Protein AF-A0A6P0X779-F1 (afdb_monomer_lite)

Secondary structure (DSSP, 8-state):
---------------------PPPGGG-----S--------PPPGGGHHHHHHTSSS----SEEEE-TTS-EEEE-SS----TT-EEE-S-EE-SS-EEEESS-EEES-GGGEEBGGGTB---EEEE---SS--S-EEEEEETTSTTHHHHHT-BPTTEEEEEE-TTSBHHHHHHHHHHHHHHTT--EEEEEEE--EETTEEEEBTEEEETTTGGGGHHHHHHHTTTEEEEEEEEEESTTTT-HHHHHHHHHHHHHHH-SEEEE-SS-BB-GGGT-BS---EESS---PPPSB-HHHHHH---BSB-EEE---------GGG-TT----HHHHHHHHHHTSEETTEE--SSEEEEE-TTTT-SSEEEE-SS-PEEE-S-EEEE-S-TTTEEEE-TTTS-SEEE-SS-EEEES-EEE----SSS-SSEEE--SSEEEEES--B-S-SSS-SEEE--TT-EEEEE-----

Structure (mmCIF, N/CA/C/O backbone):
data_AF-A0A6P0X779-F1
#
_entry.id   AF-A0A6P0X779-F1
#
loop_
_atom_site.group_PDB
_atom_site.id
_atom_site.type_symbol
_atom_site.label_atom_id
_atom_site.label_alt_id
_atom_site.label_comp_id
_atom_site.label_asym_id
_atom_site.label_entity_id
_atom_site.label_seq_id
_atom_site.pdbx_PDB_ins_code
_atom_site.Cartn_x
_atom_site.Cartn_y
_atom_site.Cartn_z
_atom_site.occupancy
_atom_site.B_iso_or_equiv
_atom_site.auth_seq_id
_atom_site.auth_comp_id
_atom_site.auth_asym_id
_atom_site.auth_atom_id
_atom_site.pdbx_PDB_model_num
ATOM 1 N N . HIS A 1 1 ? -24.942 68.931 23.438 1.00 27.41 1 HIS A N 1
ATOM 2 C CA . HIS A 1 1 ? -26.201 69.384 22.804 1.00 27.41 1 HIS A CA 1
ATOM 3 C C . HIS A 1 1 ? -26.193 68.955 21.336 1.00 27.41 1 HIS A C 1
ATOM 5 O O . HIS A 1 1 ? -25.110 68.947 20.767 1.00 27.41 1 HIS A O 1
ATOM 11 N N . PRO A 1 2 ? -27.322 68.466 20.791 1.00 44.41 2 PRO A N 1
ATOM 12 C CA . PRO A 1 2 ? -27.354 67.365 19.818 1.00 44.41 2 PRO A CA 1
ATOM 13 C C . PRO A 1 2 ? -27.285 67.818 18.350 1.00 44.41 2 PRO A C 1
ATOM 15 O O . PRO A 1 2 ? -27.516 68.990 18.059 1.00 44.41 2 PRO A O 1
ATOM 18 N N . PRO A 1 3 ? -27.045 66.866 17.434 1.00 34.19 3 PRO A N 1
ATOM 19 C CA . PRO A 1 3 ? -27.768 66.823 16.155 1.00 34.19 3 PRO A CA 1
ATOM 20 C C . PRO A 1 3 ? -28.255 65.382 15.829 1.00 34.19 3 PRO A C 1
ATOM 22 O O . PRO A 1 3 ? -27.551 64.410 16.069 1.00 34.19 3 PRO A O 1
ATOM 25 N N . THR A 1 4 ? -29.562 65.182 15.615 1.00 29.61 4 THR A N 1
ATOM 26 C CA . THR A 1 4 ? -30.281 64.971 14.327 1.00 29.61 4 THR A CA 1
ATOM 27 C C . THR A 1 4 ? -30.225 63.561 13.711 1.00 29.61 4 THR A C 1
ATOM 29 O O . THR A 1 4 ? -29.170 63.005 13.444 1.00 29.61 4 THR A O 1
ATOM 32 N N . SER A 1 5 ? -31.438 63.054 13.458 1.00 31.03 5 SER A N 1
ATOM 33 C CA . SER A 1 5 ? -31.875 61.857 12.718 1.00 31.03 5 SER A CA 1
ATOM 34 C C . SER A 1 5 ? -31.399 61.794 11.256 1.00 31.03 5 SER A C 1
ATOM 36 O O . SER A 1 5 ? -31.250 62.855 10.655 1.00 31.03 5 SER A O 1
ATOM 38 N N . LEU A 1 6 ? -31.267 60.578 10.684 1.00 26.56 6 LEU A N 1
ATOM 39 C CA . LEU A 1 6 ? -31.896 60.148 9.410 1.00 26.56 6 LEU A CA 1
ATOM 40 C C . LEU A 1 6 ? -31.633 58.647 9.079 1.00 26.56 6 LEU A C 1
ATOM 42 O O . LEU A 1 6 ? -30.492 58.225 8.960 1.00 26.56 6 LEU A O 1
ATOM 46 N N . LEU A 1 7 ? -32.734 57.885 8.967 1.00 25.48 7 LEU A N 1
ATOM 47 C CA . LEU A 1 7 ? -33.102 56.739 8.092 1.00 25.48 7 LEU A CA 1
ATOM 48 C C . LEU A 1 7 ? -32.061 55.731 7.501 1.00 25.48 7 LEU A C 1
ATOM 50 O O . LEU A 1 7 ? -31.027 56.096 6.963 1.00 25.48 7 LEU A O 1
ATOM 54 N N . GLN A 1 8 ? -32.463 54.443 7.532 1.00 27.34 8 GLN A N 1
ATOM 55 C CA . GLN A 1 8 ? -31.806 53.187 7.079 1.00 27.34 8 GLN A CA 1
ATOM 56 C C . GLN A 1 8 ? -31.495 53.089 5.557 1.00 27.34 8 GLN A C 1
ATOM 58 O O . GLN A 1 8 ? -32.058 53.849 4.770 1.00 27.34 8 GLN A O 1
ATOM 63 N N . PRO A 1 9 ? -30.701 52.079 5.118 1.00 23.53 9 PRO A N 1
ATOM 64 C CA . PRO A 1 9 ? -31.304 50.797 4.712 1.00 23.53 9 PRO A CA 1
ATOM 65 C C . PRO A 1 9 ? -30.615 49.550 5.305 1.00 23.53 9 PRO A C 1
ATOM 67 O O . PRO A 1 9 ? -29.431 49.545 5.625 1.00 23.53 9 PRO A O 1
ATOM 70 N N . ARG A 1 10 ? -31.405 48.480 5.451 1.00 29.53 10 ARG A N 1
ATOM 71 C CA . ARG A 1 10 ? -30.989 47.137 5.877 1.00 29.53 10 ARG A CA 1
ATOM 72 C C . ARG A 1 10 ? -29.931 46.561 4.928 1.00 29.53 10 ARG A C 1
ATOM 74 O O . ARG A 1 10 ? -30.195 46.444 3.736 1.00 29.53 10 ARG A O 1
ATOM 81 N N . THR A 1 11 ? -28.815 46.095 5.477 1.00 27.27 11 THR A N 1
ATOM 82 C CA . THR A 1 11 ? -27.976 45.065 4.857 1.00 27.27 11 THR A CA 1
ATOM 83 C C . THR A 1 11 ? -28.091 43.798 5.690 1.00 27.27 11 THR A C 1
ATOM 85 O O . THR A 1 11 ? -27.871 43.813 6.901 1.00 27.27 11 THR A O 1
ATOM 88 N N . SER A 1 12 ? -28.508 42.727 5.030 1.00 26.92 12 SER A N 1
ATOM 89 C CA . SER A 1 12 ? -28.583 41.363 5.536 1.00 26.92 12 SER A CA 1
ATOM 90 C C . SER A 1 12 ? -27.255 40.944 6.179 1.00 26.92 12 SER A C 1
ATOM 92 O O . SER A 1 12 ? -26.217 41.146 5.548 1.00 26.92 12 SER A O 1
ATOM 94 N N . PRO A 1 13 ? -27.237 40.330 7.373 1.00 26.42 13 PRO A N 1
ATOM 95 C CA . PRO A 1 13 ? -26.098 39.513 7.742 1.00 26.42 13 PRO A CA 1
ATOM 96 C C . PRO A 1 13 ? -26.144 38.246 6.878 1.00 26.42 13 PRO A C 1
ATOM 98 O O . PRO A 1 13 ? -27.086 37.459 6.936 1.00 26.42 13 PRO A O 1
ATOM 101 N N . THR A 1 14 ? -25.137 38.115 6.021 1.00 26.56 14 THR A N 1
ATOM 102 C CA . THR A 1 14 ? -24.627 36.852 5.476 1.00 26.56 14 THR A CA 1
ATOM 103 C C . THR A 1 14 ? -24.706 35.738 6.526 1.00 26.56 14 THR A C 1
ATOM 105 O O . THR A 1 14 ? -24.266 35.977 7.655 1.00 26.56 14 THR A O 1
ATOM 108 N N . PRO A 1 15 ? -25.230 34.541 6.199 1.00 24.67 15 PRO A N 1
ATOM 109 C CA . PRO A 1 15 ? -25.145 33.414 7.110 1.00 24.67 15 PRO A CA 1
ATOM 110 C C . PRO A 1 15 ? -23.669 33.055 7.272 1.00 24.67 15 PRO A C 1
ATOM 112 O O . PRO A 1 15 ? -22.955 32.795 6.304 1.00 24.67 15 PRO A O 1
ATOM 115 N N . SER A 1 16 ? -23.213 33.140 8.515 1.00 23.52 16 SER A N 1
ATOM 116 C CA . SER A 1 16 ? -21.928 32.635 8.962 1.00 23.52 16 SER A CA 1
ATOM 117 C C . SER A 1 16 ? -21.809 31.162 8.591 1.00 23.52 16 SER A C 1
ATOM 119 O O . SER A 1 16 ? -22.706 30.380 8.904 1.00 23.52 16 SER A O 1
ATOM 121 N N . LEU A 1 17 ? -20.688 30.819 7.960 1.00 24.28 17 LEU A N 1
ATOM 122 C CA . LEU A 1 17 ? -20.156 29.466 7.857 1.00 24.28 17 LEU A CA 1
ATOM 123 C C . LEU A 1 17 ? -20.258 28.794 9.232 1.00 24.28 17 LEU A C 1
ATOM 125 O O . LEU A 1 17 ? -19.565 29.184 10.171 1.00 24.28 17 LEU A O 1
ATOM 129 N N . LEU A 1 18 ? -21.181 27.844 9.358 1.00 22.05 18 LEU A N 1
ATOM 130 C CA . LEU A 1 18 ? -21.173 26.892 10.456 1.00 22.05 18 LEU A CA 1
ATOM 131 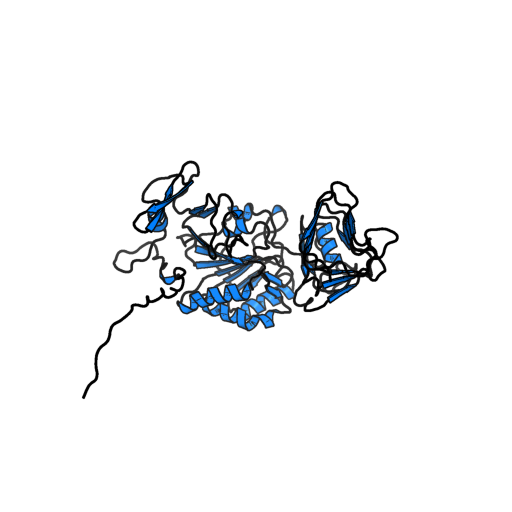C C . LEU A 1 18 ? -20.078 25.869 10.133 1.00 22.05 18 LEU A C 1
ATOM 133 O O . LEU A 1 18 ? -20.059 25.378 9.003 1.00 22.05 18 LEU A O 1
ATOM 137 N N . PRO A 1 19 ? -19.165 25.559 11.064 1.00 23.19 19 PRO A N 1
ATOM 138 C CA . PRO A 1 19 ? -18.291 24.414 10.894 1.00 23.19 19 PRO A CA 1
ATOM 139 C C . PRO A 1 19 ? -19.158 23.151 10.867 1.00 23.19 19 PRO A C 1
ATOM 141 O O . PRO A 1 19 ? -20.033 22.958 11.714 1.00 23.19 19 PRO A O 1
ATOM 144 N N . SER A 1 20 ? -18.930 22.330 9.850 1.00 26.00 20 SER A N 1
ATOM 145 C CA . SER A 1 20 ? -19.348 20.938 9.781 1.00 26.00 20 SER A CA 1
ATOM 146 C C . SER A 1 20 ? -18.843 20.217 11.029 1.00 26.00 20 SER A C 1
ATOM 148 O O . SER A 1 20 ? -17.639 20.100 11.242 1.00 26.00 20 SER A O 1
ATOM 150 N N . PHE A 1 21 ? -19.770 19.784 11.879 1.00 24.83 21 PHE A N 1
ATOM 151 C CA . PHE A 1 21 ? -19.482 18.843 12.951 1.00 24.83 21 PHE A CA 1
ATOM 152 C C . PHE A 1 21 ? -19.505 17.435 12.347 1.00 24.83 21 PHE A C 1
ATOM 154 O O . PHE A 1 21 ? -20.583 17.005 11.928 1.00 24.83 21 PHE A O 1
ATOM 161 N N . PRO A 1 22 ? -18.392 16.687 12.310 1.00 35.94 22 PRO A N 1
ATOM 162 C CA . PRO A 1 22 ? -18.508 15.245 12.411 1.00 35.94 22 PRO A CA 1
ATOM 163 C C . PRO A 1 22 ? -19.008 14.948 13.831 1.00 35.94 22 PRO A C 1
ATOM 165 O O . PRO A 1 22 ? -18.574 15.587 14.793 1.00 35.94 22 PRO A O 1
ATOM 168 N N . LEU A 1 23 ? -19.979 14.044 13.960 1.00 29.58 23 LEU A N 1
ATOM 169 C CA . LEU A 1 23 ? -20.425 13.528 15.254 1.00 29.58 23 LEU A CA 1
ATOM 170 C C . LEU A 1 23 ? -19.192 13.162 16.090 1.00 29.58 23 LEU A C 1
ATOM 172 O O . LEU A 1 23 ? -18.362 12.355 15.675 1.00 29.58 23 LEU A O 1
ATOM 176 N N . SER A 1 24 ? -19.048 13.821 17.234 1.00 31.27 24 SER A N 1
ATOM 177 C CA . SER A 1 24 ? -17.983 13.554 18.190 1.00 31.27 24 SER A CA 1
ATOM 178 C C . SER A 1 24 ? -18.211 12.163 18.779 1.00 31.27 24 SER A C 1
ATOM 180 O O . SER A 1 24 ? -19.328 11.874 19.208 1.00 31.27 24 SER A O 1
ATOM 182 N N . LEU A 1 25 ? -17.182 11.308 18.842 1.00 33.31 25 LEU A N 1
ATOM 183 C CA . LEU A 1 25 ? -17.268 9.990 19.495 1.00 33.31 25 LEU A CA 1
ATOM 184 C C . LEU A 1 25 ? -17.793 10.074 20.944 1.00 33.31 25 LEU A C 1
ATOM 186 O O . LEU A 1 25 ? -18.337 9.099 21.451 1.00 33.31 25 LEU A O 1
ATOM 190 N N . SER A 1 26 ? -17.712 11.242 21.591 1.00 34.81 26 SER A N 1
ATOM 191 C CA . SER A 1 26 ? -18.334 11.511 22.895 1.00 34.81 26 SER A CA 1
ATOM 192 C C . SER A 1 26 ? -19.865 11.365 22.939 1.00 34.81 26 SER A C 1
ATOM 194 O O . SER A 1 26 ? -20.420 11.245 24.027 1.00 34.81 26 SER A O 1
ATOM 196 N N . ASP A 1 27 ? -20.561 11.398 21.798 1.00 33.22 27 ASP A N 1
ATOM 197 C CA . ASP A 1 27 ? -22.013 11.150 21.729 1.00 33.22 27 ASP A CA 1
ATOM 198 C C . ASP A 1 27 ? -22.350 9.645 21.666 1.00 33.22 27 ASP A C 1
ATOM 200 O O . ASP A 1 27 ? -23.523 9.261 21.649 1.00 33.22 27 ASP A O 1
ATOM 204 N N . LEU A 1 28 ? -21.320 8.793 21.648 1.00 34.53 28 LEU A N 1
ATOM 205 C CA . LEU A 1 28 ? -21.394 7.361 21.384 1.00 34.53 28 LEU A CA 1
ATOM 206 C C . LEU A 1 28 ? -20.845 6.520 22.550 1.00 34.53 28 LEU A C 1
ATOM 208 O O . LEU A 1 28 ? -20.286 5.444 22.356 1.00 34.53 28 LEU A O 1
ATOM 212 N N . ASP A 1 29 ? -21.019 7.021 23.774 1.00 29.84 29 ASP A N 1
ATOM 213 C CA . ASP A 1 29 ? -20.683 6.308 25.007 1.00 29.84 29 ASP A CA 1
ATOM 214 C C . ASP A 1 29 ? -21.644 5.109 25.164 1.00 29.84 29 ASP A C 1
ATOM 216 O O . ASP A 1 29 ? -22.772 5.222 25.662 1.00 29.84 29 ASP A O 1
ATOM 220 N N . ALA A 1 30 ? -21.234 3.956 24.632 1.00 35.28 30 ALA A N 1
ATOM 221 C CA . ALA A 1 30 ? -21.972 2.707 24.714 1.00 35.28 30 ALA A CA 1
ATOM 222 C C . ALA A 1 30 ? -21.975 2.228 26.172 1.00 35.28 30 ALA A C 1
ATOM 224 O O . ALA A 1 30 ? -20.996 1.687 26.683 1.00 35.28 30 ALA A O 1
ATOM 225 N N . ALA A 1 31 ? -23.096 2.428 26.866 1.00 27.31 31 ALA A N 1
ATOM 226 C CA . ALA A 1 31 ? -23.285 1.854 28.190 1.00 27.31 31 ALA A CA 1
ATOM 227 C C . ALA A 1 31 ? -23.231 0.312 28.101 1.00 27.31 31 ALA A C 1
ATOM 229 O O . ALA A 1 31 ? -23.946 -0.263 27.272 1.00 27.31 31 ALA A O 1
ATOM 230 N N . PRO A 1 32 ? -22.455 -0.379 28.959 1.00 28.03 32 PRO A N 1
ATOM 231 C CA . PRO A 1 32 ? -22.430 -1.835 28.975 1.00 28.03 32 PRO A CA 1
ATOM 232 C C . PRO A 1 32 ? -23.816 -2.391 29.319 1.00 28.03 32 PRO A C 1
ATOM 234 O O . PRO A 1 32 ? -24.560 -1.829 30.133 1.00 28.03 32 PRO A O 1
ATOM 237 N N . ALA A 1 33 ? -24.166 -3.517 28.699 1.00 34.53 33 ALA A N 1
ATOM 238 C CA . ALA A 1 33 ? -25.433 -4.196 28.914 1.00 34.53 33 ALA A CA 1
ATOM 239 C C . ALA A 1 33 ? -25.523 -4.744 30.351 1.00 34.53 33 ALA A C 1
ATOM 241 O O . ALA A 1 33 ? -25.084 -5.849 30.655 1.00 34.53 33 ALA A O 1
ATOM 242 N N . GLY A 1 34 ? -26.127 -3.967 31.254 1.00 30.55 34 GLY A N 1
ATOM 243 C CA . GLY A 1 34 ? -26.652 -4.477 32.521 1.00 30.55 34 GLY A CA 1
ATOM 244 C C . GLY A 1 34 ? -26.423 -3.580 33.735 1.00 30.55 34 GLY A C 1
ATOM 245 O O . GLY A 1 34 ? -25.322 -3.491 34.265 1.00 30.55 34 GLY A O 1
ATOM 246 N N . GLY A 1 35 ? -27.508 -3.010 34.268 1.00 26.94 35 GLY A N 1
ATOM 247 C CA . GLY A 1 35 ? -27.514 -2.420 35.608 1.00 26.94 35 GLY A CA 1
ATOM 248 C C . GLY A 1 35 ? -28.594 -1.363 35.815 1.00 26.94 35 GLY A C 1
ATOM 249 O O . GLY A 1 35 ? -28.467 -0.225 35.383 1.00 26.94 35 GLY A O 1
ATOM 250 N N . ASN A 1 36 ? -29.663 -1.726 36.519 1.00 37.97 36 ASN A N 1
ATOM 251 C CA . ASN A 1 36 ? -30.786 -0.844 36.836 1.00 37.97 36 ASN A CA 1
ATOM 252 C C . ASN A 1 36 ? -30.365 0.328 37.755 1.00 37.97 36 ASN A C 1
ATOM 254 O O . ASN A 1 36 ? -30.249 0.112 38.960 1.00 37.97 36 ASN A O 1
ATOM 258 N N . ASN A 1 37 ? -30.187 1.548 37.226 1.00 30.23 37 ASN A N 1
ATOM 259 C CA . ASN A 1 37 ? -30.732 2.821 37.753 1.00 30.23 37 ASN A CA 1
ATOM 260 C C . ASN A 1 37 ? -30.072 4.065 37.118 1.00 30.23 37 ASN A C 1
ATOM 262 O O . ASN A 1 37 ? -28.890 4.300 37.314 1.00 30.23 37 ASN A O 1
ATOM 266 N N . HIS A 1 38 ? -30.916 4.900 36.499 1.00 34.75 38 HIS A N 1
ATOM 267 C CA . HIS A 1 38 ? -30.847 6.364 36.326 1.00 34.75 38 HIS A CA 1
ATOM 268 C C . HIS A 1 38 ? -29.544 7.066 35.847 1.00 34.75 38 HIS A C 1
ATOM 270 O O . HIS A 1 38 ? -28.571 7.162 36.585 1.00 34.75 38 HIS A O 1
ATOM 276 N N . THR A 1 39 ? -29.685 7.758 34.693 1.00 31.25 39 THR A N 1
ATOM 277 C CA . THR A 1 39 ? -28.881 8.871 34.099 1.00 31.25 39 THR A CA 1
ATOM 278 C C . THR A 1 39 ? -27.449 8.506 33.678 1.00 31.25 39 THR A C 1
ATOM 280 O O . THR A 1 39 ? -26.628 8.247 34.540 1.00 31.25 39 THR A O 1
ATOM 283 N N . VAL A 1 40 ? -27.086 8.422 32.388 1.00 30.97 40 VAL A N 1
ATOM 284 C CA . VAL A 1 40 ? -27.111 9.429 31.296 1.00 30.97 40 VAL A CA 1
ATOM 285 C C . VAL A 1 40 ? -27.558 8.777 29.967 1.00 30.97 40 VAL A C 1
ATOM 287 O O . VAL A 1 40 ? -27.301 7.604 29.734 1.00 30.97 40 VAL A O 1
ATOM 290 N N . THR A 1 41 ? -28.280 9.515 29.120 1.00 32.97 41 THR A N 1
ATOM 291 C CA . THR A 1 41 ? -28.843 9.061 27.832 1.00 32.97 41 THR A CA 1
ATOM 292 C C . THR A 1 41 ? -27.798 9.073 26.708 1.00 32.97 41 THR A C 1
ATOM 294 O O . THR A 1 41 ? -27.630 10.107 26.066 1.00 32.97 41 THR A O 1
ATOM 297 N N . GLY A 1 42 ? -27.131 7.939 26.480 1.00 32.34 42 GLY A N 1
ATOM 298 C CA . GLY A 1 42 ? -26.426 7.601 25.234 1.00 32.34 42 GLY A CA 1
ATOM 299 C C . GLY A 1 42 ? -27.252 6.612 24.396 1.00 32.34 42 GLY A C 1
ATOM 300 O O . GLY A 1 42 ? -28.074 5.880 24.952 1.00 32.34 42 GLY A O 1
ATOM 301 N N . ILE A 1 43 ? -27.089 6.628 23.069 1.00 35.06 43 ILE A N 1
ATOM 302 C CA . ILE A 1 43 ? -27.755 5.698 22.135 1.00 35.06 43 ILE A CA 1
ATOM 303 C C . ILE A 1 43 ? -27.168 4.295 22.353 1.00 35.06 43 ILE A C 1
ATOM 305 O O . ILE A 1 43 ? -25.953 4.131 22.272 1.00 35.06 43 ILE A O 1
ATOM 309 N N . GLN A 1 44 ? -27.993 3.279 22.635 1.00 36.38 44 GLN A N 1
ATOM 310 C CA . GLN A 1 44 ? -27.502 1.899 22.743 1.00 36.38 44 GLN A CA 1
ATOM 311 C C . GLN A 1 44 ? -27.367 1.272 21.346 1.00 36.38 44 GLN A C 1
ATOM 313 O O . GLN A 1 44 ? -28.112 1.620 20.431 1.00 36.38 44 GLN A O 1
ATOM 318 N N . SER A 1 45 ? -26.455 0.312 21.163 1.00 35.62 45 SER A N 1
ATOM 319 C CA . SER A 1 45 ? -26.248 -0.383 19.875 1.00 35.62 45 SER A CA 1
ATOM 320 C C . SER A 1 45 ? -27.524 -1.051 19.337 1.00 35.62 45 SER A C 1
ATOM 322 O O . SER A 1 45 ? -27.762 -1.060 18.132 1.00 35.62 45 SER A O 1
ATOM 324 N N . VAL A 1 46 ? -28.397 -1.516 20.237 1.00 37.56 46 VAL A N 1
ATOM 325 C CA . VAL A 1 46 ? -29.724 -2.080 19.923 1.00 37.56 46 VAL A CA 1
ATOM 326 C C . VAL A 1 46 ? -30.754 -1.036 19.473 1.00 37.56 46 VAL A C 1
ATOM 328 O O . VAL A 1 46 ? -31.804 -1.388 18.936 1.00 37.56 46 VAL A O 1
ATOM 331 N N . ASP A 1 47 ? -30.487 0.252 19.691 1.00 36.94 47 ASP A N 1
ATOM 332 C CA . ASP A 1 47 ? -31.414 1.325 19.342 1.00 36.94 47 ASP A CA 1
ATOM 333 C C . ASP A 1 47 ? -31.227 1.810 17.896 1.00 36.94 47 ASP A C 1
ATOM 335 O O . ASP A 1 47 ? -32.171 2.328 17.298 1.00 36.94 47 ASP A O 1
ATOM 339 N N . ILE A 1 48 ? -30.045 1.620 17.303 1.00 42.88 48 ILE A N 1
ATOM 340 C CA . ILE A 1 48 ? -29.693 2.150 15.974 1.00 42.88 48 ILE A CA 1
ATOM 341 C C . ILE A 1 48 ? -30.569 1.555 14.857 1.00 42.88 48 ILE A C 1
ATOM 343 O O . ILE A 1 48 ? -31.149 2.334 14.093 1.00 42.88 48 ILE A O 1
ATOM 347 N N . PRO A 1 49 ? -30.805 0.229 14.792 1.00 38.16 49 PRO A N 1
ATOM 348 C CA . PRO A 1 49 ? -31.743 -0.337 13.822 1.00 38.16 49 PRO A CA 1
ATOM 349 C C . PRO A 1 49 ? -33.167 0.168 14.039 1.00 38.16 49 PRO A C 1
ATOM 351 O O . PRO A 1 49 ? -33.901 0.419 13.083 1.00 38.16 49 PRO A O 1
ATOM 354 N N . ARG A 1 50 ? -33.556 0.395 15.299 1.00 37.88 50 ARG A N 1
ATOM 355 C CA . ARG A 1 50 ? -34.883 0.896 15.672 1.00 37.88 50 ARG A CA 1
ATOM 356 C C . ARG A 1 50 ? -35.116 2.334 15.208 1.00 37.88 50 ARG A C 1
ATOM 358 O O . ARG A 1 50 ? -36.248 2.666 14.849 1.00 37.88 50 ARG A O 1
ATOM 365 N N . TYR A 1 51 ? -34.065 3.154 15.188 1.00 39.62 51 TYR A N 1
ATOM 366 C CA . TYR A 1 51 ? -34.087 4.523 14.667 1.00 39.62 51 TYR A CA 1
ATOM 367 C C . TYR A 1 51 ? -34.025 4.584 13.132 1.00 39.62 51 TYR A C 1
ATOM 369 O O . TYR A 1 51 ? -34.673 5.450 12.551 1.00 39.62 51 TYR A O 1
ATOM 377 N N . LEU A 1 52 ? -33.325 3.653 12.472 1.00 38.03 52 LEU A N 1
ATOM 378 C CA . LEU A 1 52 ? -33.197 3.624 11.004 1.00 38.03 52 LEU A CA 1
ATOM 379 C C . LEU A 1 52 ? -34.381 2.948 10.287 1.00 38.03 52 LEU A C 1
ATOM 381 O O . LEU A 1 52 ? -34.752 3.344 9.181 1.00 38.03 52 LEU A O 1
ATOM 385 N N . THR A 1 53 ? -34.998 1.935 10.900 1.00 37.56 53 THR A N 1
ATOM 386 C CA . THR A 1 53 ? -36.071 1.140 10.264 1.00 37.56 53 THR A CA 1
ATOM 387 C C . THR A 1 53 ? -37.474 1.517 10.730 1.00 37.56 53 THR A C 1
ATOM 389 O O . THR A 1 53 ? -38.458 1.132 10.102 1.00 37.56 53 THR A O 1
ATOM 392 N N . GLY A 1 54 ? -37.604 2.324 11.789 1.00 32.41 54 GLY A N 1
ATOM 393 C CA . GLY A 1 54 ? -38.912 2.740 12.288 1.00 32.41 54 GLY A CA 1
ATOM 394 C C . GLY A 1 54 ? -39.771 1.563 12.759 1.00 32.41 54 GLY A C 1
ATOM 395 O O . GLY A 1 54 ? -40.963 1.529 12.479 1.00 32.41 54 GLY A O 1
ATOM 396 N N . GLY A 1 55 ? -39.175 0.630 13.503 1.00 32.69 55 GLY A N 1
ATOM 397 C CA . GLY A 1 55 ? -39.895 -0.378 14.278 1.00 32.69 55 GLY A CA 1
ATOM 398 C C . GLY A 1 55 ? -40.236 -1.676 13.541 1.00 32.69 55 GLY A C 1
ATOM 399 O O . GLY A 1 55 ? -41.021 -1.690 12.604 1.00 32.69 55 GLY A O 1
ATOM 400 N N . SER A 1 56 ? -39.715 -2.762 14.119 1.00 37.56 56 SER A N 1
ATOM 401 C CA . SER A 1 56 ? -40.139 -4.168 14.042 1.00 37.56 56 SER A CA 1
ATOM 402 C C . SER A 1 56 ? -40.324 -4.816 12.665 1.00 37.56 56 SER A C 1
ATOM 404 O O . SER A 1 56 ? -41.244 -4.490 11.922 1.00 37.56 56 SER A O 1
ATOM 406 N N . GLU A 1 57 ? -39.566 -5.902 12.517 1.00 38.34 57 GLU A N 1
ATOM 407 C CA . GLU A 1 57 ? -39.675 -6.993 11.546 1.00 38.34 57 GLU A CA 1
ATOM 408 C C . GLU A 1 57 ? -39.001 -6.762 10.189 1.00 38.34 57 GLU A C 1
ATOM 410 O O . GLU A 1 57 ? -39.128 -5.712 9.557 1.00 38.34 57 GLU A O 1
ATOM 415 N N . GLU A 1 58 ? -38.247 -7.800 9.799 1.00 46.09 58 GLU A N 1
ATOM 416 C CA . GLU A 1 58 ? -37.534 -7.994 8.537 1.00 46.09 58 GLU A CA 1
ATOM 417 C C . GLU A 1 58 ? -38.203 -7.234 7.389 1.00 46.09 58 GLU A C 1
ATOM 419 O O . GLU A 1 58 ? -39.332 -7.536 6.988 1.00 46.09 58 GLU A O 1
ATOM 424 N N . SER A 1 59 ? -37.521 -6.232 6.839 1.00 34.16 59 SER A N 1
ATOM 425 C CA . SER A 1 59 ? -38.030 -5.570 5.647 1.00 34.16 59 SER A CA 1
ATOM 426 C C . SER A 1 59 ? -36.918 -5.099 4.731 1.00 34.16 59 SER A C 1
ATOM 428 O O . SER A 1 59 ? -36.011 -4.353 5.081 1.00 34.16 59 SER A O 1
ATOM 430 N N . HIS A 1 60 ? -37.034 -5.587 3.506 1.00 39.47 60 HIS A N 1
ATOM 431 C CA . HIS A 1 60 ? -36.235 -5.227 2.360 1.00 39.47 60 HIS A CA 1
ATOM 432 C C . HIS A 1 60 ? -36.176 -3.689 2.172 1.00 39.47 60 HIS A C 1
ATOM 434 O O . HIS A 1 60 ? -37.250 -3.064 2.159 1.00 39.47 60 HIS A O 1
ATOM 440 N N . ALA A 1 61 ? -34.974 -3.102 1.920 1.00 32.81 61 ALA A N 1
ATOM 441 C CA . ALA A 1 61 ? -34.802 -1.714 1.413 1.00 32.81 61 ALA A CA 1
ATOM 442 C C . ALA A 1 61 ? -34.135 -1.469 0.004 1.00 32.81 61 ALA A C 1
ATOM 444 O O . ALA A 1 61 ? -33.037 -1.938 -0.259 1.00 32.81 61 ALA A O 1
ATOM 445 N N . ASN A 1 62 ? -34.759 -0.656 -0.882 1.00 34.09 62 ASN A N 1
ATOM 446 C CA . ASN A 1 62 ? -34.256 -0.105 -2.179 1.00 34.09 62 ASN A CA 1
ATOM 447 C C . ASN A 1 62 ? -34.599 1.408 -2.477 1.00 34.09 62 ASN A C 1
ATOM 449 O O . ASN A 1 62 ? -34.611 1.804 -3.642 1.00 34.09 62 ASN A O 1
ATOM 453 N N . TYR A 1 63 ? -34.925 2.267 -1.498 1.00 31.28 63 TYR A N 1
ATOM 454 C CA . TYR A 1 63 ? -34.788 3.747 -1.518 1.00 31.28 63 TYR A CA 1
ATOM 455 C C . TYR A 1 63 ? -34.942 4.346 -0.100 1.00 31.28 63 TYR A C 1
ATOM 457 O O . TYR A 1 63 ? -35.477 3.690 0.790 1.00 31.28 63 TYR A O 1
ATOM 465 N N . ALA A 1 64 ? -34.488 5.588 0.113 1.00 38.28 64 ALA A N 1
ATOM 466 C CA . ALA A 1 64 ? -34.570 6.297 1.396 1.00 38.28 64 ALA A CA 1
ATOM 467 C C . ALA A 1 64 ? -35.640 7.410 1.381 1.00 38.28 64 ALA A C 1
ATOM 469 O O . ALA A 1 64 ? -35.782 8.122 0.385 1.00 38.28 64 ALA A O 1
ATOM 470 N N . VAL A 1 65 ? -36.378 7.575 2.482 1.00 35.75 65 VAL A N 1
ATOM 471 C CA . VAL A 1 65 ? -37.324 8.676 2.733 1.00 35.75 65 VAL A CA 1
ATOM 472 C C . VAL A 1 65 ? -36.800 9.519 3.889 1.00 35.75 65 VAL A C 1
ATOM 474 O O . VAL A 1 65 ? -36.455 8.970 4.929 1.00 35.75 65 VAL A O 1
ATOM 477 N N . ILE A 1 66 ? -36.765 10.841 3.710 1.00 41.28 66 ILE A N 1
ATOM 478 C CA . ILE A 1 66 ? -36.489 11.804 4.783 1.00 41.28 66 ILE A CA 1
ATOM 479 C C . ILE A 1 66 ? -37.841 12.328 5.278 1.00 41.28 66 ILE A C 1
ATOM 481 O O . ILE A 1 66 ? -38.575 12.945 4.504 1.00 41.28 66 ILE A O 1
ATOM 485 N N . GLU A 1 67 ? -38.186 12.030 6.528 1.00 39.50 67 GLU A N 1
ATOM 486 C CA . GLU A 1 67 ? -39.421 12.472 7.186 1.00 39.50 67 GLU A CA 1
ATOM 487 C C . GLU A 1 67 ? -39.317 13.957 7.598 1.00 39.50 67 GLU A C 1
ATOM 489 O O . GLU A 1 67 ? -38.227 14.528 7.686 1.00 39.50 67 GLU A O 1
ATOM 494 N N . ASP A 1 68 ? -40.456 14.598 7.877 1.00 33.16 68 ASP A N 1
ATOM 495 C CA . ASP A 1 68 ? -40.533 16.038 8.197 1.00 33.16 68 ASP A CA 1
ATOM 496 C C . ASP A 1 68 ? -39.766 16.438 9.480 1.00 33.16 68 ASP A C 1
ATOM 498 O O . ASP A 1 68 ? -39.506 17.621 9.710 1.00 33.16 68 ASP A O 1
ATOM 502 N N . ASP A 1 69 ? -39.403 15.464 10.319 1.00 36.03 69 ASP A N 1
ATOM 503 C CA . ASP A 1 69 ? -38.586 15.639 11.525 1.00 36.03 69 ASP A CA 1
ATOM 504 C C . ASP A 1 69 ? -37.080 15.402 11.295 1.00 36.03 69 ASP A C 1
ATOM 506 O O . ASP A 1 69 ? -36.290 15.518 12.232 1.00 36.03 69 ASP A O 1
ATOM 510 N N . GLY A 1 70 ? -36.675 15.126 10.051 1.00 31.77 70 GLY A N 1
ATOM 511 C CA . GLY A 1 70 ? -35.289 14.878 9.656 1.00 31.77 70 GLY A CA 1
ATOM 512 C C . GLY A 1 70 ? -34.849 13.417 9.762 1.00 31.77 70 GLY A C 1
ATOM 513 O O . GLY A 1 70 ? -33.693 13.119 9.462 1.00 31.77 70 GLY A O 1
ATOM 514 N N . THR A 1 71 ? -35.738 12.501 10.154 1.00 36.69 71 THR A N 1
ATOM 515 C CA . THR A 1 71 ? -35.420 11.069 10.250 1.00 36.69 71 THR A CA 1
ATOM 516 C C . THR A 1 71 ? -35.321 10.434 8.860 1.00 36.69 71 THR A C 1
ATOM 518 O O . THR A 1 71 ? -36.169 10.677 8.002 1.00 36.69 71 THR A O 1
ATOM 521 N N . VAL A 1 72 ? -34.307 9.592 8.630 1.00 38.03 72 VAL A N 1
ATOM 522 C CA . VAL A 1 72 ? -34.103 8.874 7.359 1.00 38.03 72 VAL A CA 1
ATOM 523 C C . VAL A 1 72 ? -34.555 7.418 7.506 1.00 38.03 72 VAL A C 1
ATOM 525 O O . VAL A 1 72 ? -33.975 6.676 8.294 1.00 38.03 72 VAL A O 1
ATOM 528 N N . ARG A 1 73 ? -35.571 6.995 6.742 1.00 39.09 73 ARG A N 1
ATOM 529 C CA . ARG A 1 73 ? -36.066 5.604 6.669 1.00 39.09 73 ARG A CA 1
ATOM 530 C C . ARG A 1 73 ? -35.694 4.942 5.347 1.00 39.09 73 ARG A C 1
ATOM 532 O O . ARG A 1 73 ? -35.976 5.494 4.285 1.00 39.09 73 ARG A O 1
ATOM 539 N N . LEU A 1 74 ? -35.142 3.732 5.402 1.00 42.56 74 LEU A N 1
ATOM 540 C CA . LEU A 1 74 ? -34.877 2.880 4.234 1.00 42.56 74 LEU A CA 1
ATOM 541 C C . LEU A 1 74 ? -36.102 1.981 3.932 1.00 42.56 74 LEU A C 1
ATOM 543 O O . LEU A 1 74 ? -36.704 1.431 4.848 1.00 42.56 74 LEU A O 1
ATOM 547 N N . VAL A 1 75 ? -36.508 1.840 2.663 1.00 42.72 75 VAL A N 1
ATOM 548 C CA . VAL A 1 75 ? -37.698 1.065 2.212 1.00 42.72 75 VAL A CA 1
ATOM 549 C C . VAL A 1 75 ? -37.411 0.378 0.863 1.00 42.72 75 VAL A C 1
ATOM 551 O O . VAL A 1 75 ? -36.752 1.045 0.082 1.00 42.72 75 VAL A O 1
ATOM 554 N N . ASN A 1 76 ? -37.889 -0.864 0.542 1.00 44.75 76 ASN A N 1
ATOM 555 C CA . ASN A 1 76 ? -37.957 -1.586 -0.792 1.00 44.75 76 ASN A CA 1
ATOM 556 C C . ASN A 1 76 ? -37.184 -2.951 -1.016 1.00 44.75 76 ASN A C 1
ATOM 558 O O . ASN A 1 76 ? -36.182 -3.252 -0.437 1.00 44.75 76 ASN A O 1
ATOM 562 N N . ARG A 1 77 ? -37.441 -3.808 -2.004 1.00 41.94 77 ARG A N 1
ATOM 563 C CA . ARG A 1 77 ? -38.258 -5.028 -1.914 1.00 41.94 77 ARG A CA 1
ATOM 564 C C . ARG A 1 77 ? -37.547 -6.407 -2.042 1.00 41.94 77 ARG A C 1
ATOM 566 O O . ARG A 1 77 ? -38.297 -7.368 -2.047 1.00 41.94 77 ARG A O 1
ATOM 573 N N . ASP A 1 78 ? -36.214 -6.576 -2.127 1.00 42.56 78 ASP A N 1
ATOM 574 C CA . ASP A 1 78 ? -35.636 -7.933 -2.375 1.00 42.56 78 ASP A CA 1
ATOM 575 C C . ASP A 1 78 ? -34.324 -8.317 -1.634 1.00 42.56 78 ASP A C 1
ATOM 577 O O . ASP A 1 78 ? -33.844 -9.439 -1.794 1.00 42.56 78 ASP A O 1
ATOM 581 N N . THR A 1 79 ? -33.748 -7.462 -0.781 1.00 46.41 79 THR A N 1
ATOM 582 C CA . THR A 1 79 ? -32.549 -7.806 0.022 1.00 46.41 79 THR A CA 1
ATOM 583 C C . THR A 1 79 ? -32.957 -8.120 1.455 1.00 46.41 79 THR A C 1
ATOM 585 O O . THR A 1 79 ? -33.645 -7.306 2.063 1.00 46.41 79 THR A O 1
ATOM 588 N N . VAL A 1 80 ? -32.613 -9.292 1.995 1.00 51.06 80 VAL A N 1
ATOM 589 C CA . VAL A 1 80 ? -32.787 -9.555 3.437 1.00 51.06 80 VAL A CA 1
ATOM 590 C C . VAL A 1 80 ? -31.798 -8.659 4.183 1.00 51.06 80 VAL A C 1
ATOM 592 O O . VAL A 1 80 ? -30.608 -8.688 3.871 1.00 51.06 80 VAL A O 1
ATOM 595 N N . ILE A 1 81 ? -32.314 -7.817 5.078 1.00 54.72 81 ILE A N 1
ATOM 596 C CA . ILE A 1 81 ? -31.534 -6.930 5.945 1.00 54.72 81 ILE A CA 1
ATOM 597 C C . ILE A 1 81 ? -31.707 -7.479 7.353 1.00 54.72 81 ILE A C 1
ATOM 599 O O . ILE A 1 81 ? -32.831 -7.485 7.864 1.00 54.72 81 ILE A O 1
ATOM 603 N N . ASP A 1 82 ? -30.617 -7.973 7.933 1.00 61.53 82 ASP A N 1
ATOM 604 C CA . ASP A 1 82 ? -30.626 -8.462 9.304 1.00 61.53 82 ASP A CA 1
ATOM 605 C C . ASP A 1 82 ? -30.640 -7.273 10.279 1.00 61.53 82 ASP A C 1
ATOM 607 O O . ASP A 1 82 ? -30.223 -6.156 9.956 1.00 61.53 82 ASP A O 1
ATOM 611 N N . ASP A 1 83 ? -31.159 -7.497 11.486 1.00 56.38 83 ASP A N 1
ATOM 612 C CA . ASP A 1 83 ? -31.154 -6.469 12.525 1.00 56.38 83 ASP A CA 1
ATOM 613 C C . ASP A 1 83 ? -29.708 -6.064 12.855 1.00 56.38 83 ASP A C 1
ATOM 615 O O . ASP A 1 83 ? -28.861 -6.919 13.111 1.00 56.38 83 ASP A O 1
ATOM 619 N N . GLY A 1 84 ? -29.418 -4.761 12.832 1.00 56.41 84 GLY A N 1
ATOM 620 C CA . GLY A 1 84 ? -28.058 -4.243 13.013 1.00 56.41 84 GLY A CA 1
ATOM 621 C C . GLY A 1 84 ? -27.318 -3.866 11.731 1.00 56.41 84 GLY A C 1
ATOM 622 O O . GLY A 1 84 ? -26.318 -3.152 11.838 1.00 56.41 84 GLY A O 1
ATOM 623 N N . ASP A 1 85 ? -27.780 -4.294 10.554 1.00 65.81 85 ASP A N 1
ATOM 624 C CA . ASP A 1 85 ? -27.066 -4.079 9.290 1.00 65.81 85 ASP A CA 1
ATOM 625 C C . ASP A 1 85 ? -27.307 -2.696 8.663 1.00 65.81 85 ASP A C 1
ATOM 627 O O . ASP A 1 85 ? -28.403 -2.132 8.716 1.00 65.81 85 ASP A O 1
ATOM 631 N N . THR A 1 86 ? -26.284 -2.197 7.962 1.00 67.56 86 THR A N 1
ATOM 632 C CA . THR A 1 86 ? -26.367 -1.039 7.060 1.00 67.56 86 THR A CA 1
ATOM 633 C C . THR A 1 86 ? -26.150 -1.488 5.618 1.00 67.56 86 THR A C 1
ATOM 635 O O . THR A 1 86 ? -25.088 -1.999 5.266 1.00 67.56 86 THR A O 1
ATOM 638 N N . VAL A 1 87 ? -27.145 -1.269 4.752 1.00 65.19 87 VAL A N 1
ATOM 639 C CA . VAL A 1 87 ? -27.108 -1.676 3.336 1.00 65.19 87 VAL A CA 1
ATOM 640 C C . VAL A 1 87 ? -27.138 -0.459 2.417 1.00 65.19 87 VAL A C 1
ATOM 642 O O . VAL A 1 87 ? -28.023 0.390 2.531 1.00 65.19 87 VAL A O 1
ATOM 645 N N . ILE A 1 88 ? -26.203 -0.399 1.462 1.00 69.12 88 ILE A N 1
ATOM 646 C CA . ILE A 1 88 ? -26.130 0.670 0.453 1.00 69.12 88 ILE A CA 1
ATOM 647 C C . ILE A 1 88 ? -26.447 0.092 -0.927 1.00 69.12 88 ILE A C 1
ATOM 649 O O . ILE A 1 88 ? -25.674 -0.680 -1.490 1.00 69.12 88 ILE A O 1
ATOM 653 N N . ALA A 1 89 ? -27.604 0.465 -1.479 1.00 57.91 89 ALA A N 1
ATOM 654 C CA . ALA A 1 89 ? -28.120 -0.084 -2.736 1.00 57.91 89 ALA A CA 1
ATOM 655 C C . ALA A 1 89 ? -27.946 0.837 -3.960 1.00 57.91 89 ALA A C 1
ATOM 657 O O . ALA A 1 89 ? -28.354 0.463 -5.060 1.00 57.91 89 ALA A O 1
ATOM 658 N N . GLY A 1 90 ? -27.372 2.028 -3.782 1.00 57.81 90 GLY A N 1
ATOM 659 C CA . GLY A 1 90 ? -27.228 3.035 -4.832 1.00 57.81 90 GLY A CA 1
ATOM 660 C C . GLY A 1 90 ? -25.985 3.900 -4.655 1.00 57.81 90 GLY A C 1
ATOM 661 O O . GLY A 1 90 ? -25.155 3.632 -3.792 1.00 57.81 90 GLY A O 1
ATOM 662 N N . GLU A 1 91 ? -25.874 4.926 -5.494 1.00 71.31 91 GLU A N 1
ATOM 663 C CA . GLU A 1 91 ? -24.764 5.877 -5.469 1.00 71.31 91 GLU A CA 1
ATOM 664 C C . GLU A 1 91 ? -24.849 6.809 -4.260 1.00 71.31 91 GLU A C 1
ATOM 666 O O . GLU A 1 91 ? -25.903 7.385 -3.972 1.00 71.31 91 GLU A O 1
ATOM 671 N N . VAL A 1 92 ? -23.726 6.944 -3.556 1.00 69.69 92 VAL A N 1
ATOM 672 C CA . VAL A 1 92 ? -23.552 7.864 -2.434 1.00 69.69 92 VAL A CA 1
ATOM 673 C C . VAL A 1 92 ? -22.274 8.646 -2.686 1.00 69.69 92 VAL A C 1
ATOM 675 O O . VAL A 1 92 ? -21.194 8.065 -2.743 1.00 69.69 92 VAL A O 1
ATOM 678 N N . THR A 1 93 ? -22.395 9.964 -2.816 1.00 75.12 93 THR A N 1
ATOM 679 C CA . THR A 1 93 ? -21.252 10.851 -3.044 1.00 75.12 93 THR A CA 1
ATOM 680 C C . THR A 1 93 ? -21.274 11.997 -2.048 1.00 75.12 93 THR A C 1
ATOM 682 O O . THR A 1 93 ? -22.272 12.712 -1.942 1.00 75.12 93 THR A O 1
ATOM 685 N N . ALA A 1 94 ? -20.178 12.170 -1.322 1.00 70.44 94 ALA A N 1
ATOM 686 C CA . ALA A 1 94 ? -19.935 13.286 -0.413 1.00 70.44 94 ALA A CA 1
ATOM 687 C C . ALA A 1 94 ? -18.422 13.441 -0.217 1.00 70.44 94 ALA A C 1
ATOM 689 O O . ALA A 1 94 ? -17.675 12.547 -0.585 1.00 70.44 94 ALA A O 1
ATOM 690 N N . ASP A 1 95 ? -17.948 14.537 0.370 1.00 73.94 95 ASP A N 1
ATOM 691 C CA . ASP A 1 95 ? -16.509 14.666 0.649 1.00 73.94 95 ASP A CA 1
ATOM 692 C C . ASP A 1 95 ? -16.051 13.658 1.715 1.00 73.94 95 ASP A C 1
ATOM 694 O O . ASP A 1 95 ? -15.014 13.019 1.557 1.00 73.94 95 ASP A O 1
ATOM 698 N N . GLU A 1 96 ? -16.882 13.443 2.738 1.00 75.44 96 GLU A N 1
ATOM 699 C CA . GLU A 1 96 ? -16.703 12.428 3.777 1.00 75.44 96 GLU A CA 1
ATOM 700 C C . GLU A 1 96 ? -17.974 11.581 3.911 1.00 75.44 96 GLU A C 1
ATOM 702 O O . GLU A 1 96 ? -19.093 12.100 3.875 1.00 75.44 96 GLU A O 1
ATOM 707 N N . ILE A 1 97 ? -17.805 10.270 4.091 1.00 78.31 97 ILE A N 1
ATOM 708 C CA . ILE A 1 97 ? -18.897 9.319 4.316 1.00 78.31 97 ILE A CA 1
ATOM 709 C C . ILE A 1 97 ? -18.522 8.442 5.509 1.00 78.31 97 ILE A C 1
ATOM 711 O O . ILE A 1 97 ? -17.446 7.848 5.519 1.00 78.31 97 ILE A O 1
ATOM 715 N N . THR A 1 98 ? -19.434 8.314 6.474 1.00 81.50 98 THR A N 1
ATOM 716 C CA . THR A 1 98 ? -19.312 7.364 7.586 1.00 81.50 98 THR A CA 1
ATOM 717 C C . THR A 1 98 ? -20.503 6.418 7.580 1.00 81.50 98 THR A C 1
ATOM 719 O O . THR A 1 98 ? -21.654 6.853 7.597 1.00 81.50 98 THR A O 1
ATOM 722 N N . LEU A 1 99 ? -20.222 5.120 7.562 1.00 80.31 99 LEU A N 1
ATOM 723 C CA . LEU A 1 99 ? -21.198 4.039 7.543 1.00 80.31 99 LEU A CA 1
ATOM 724 C C . LEU A 1 99 ? -21.119 3.311 8.877 1.00 80.31 99 LEU A C 1
ATOM 726 O O . LEU A 1 99 ? -20.053 2.840 9.250 1.00 80.31 99 LEU A O 1
ATOM 730 N N . MET A 1 100 ? -22.229 3.229 9.602 1.00 78.25 100 MET A N 1
ATOM 731 C CA . MET A 1 100 ? -22.245 2.667 10.953 1.00 78.25 100 MET A CA 1
ATOM 732 C C . MET A 1 100 ? -23.208 1.486 11.028 1.00 78.25 100 MET A C 1
ATOM 734 O O . MET A 1 100 ? -24.309 1.577 10.488 1.00 78.25 100 MET A O 1
ATOM 738 N N . ALA A 1 101 ? -22.826 0.398 11.691 1.00 74.00 101 ALA A N 1
ATOM 739 C CA . ALA A 1 101 ? -23.666 -0.787 11.860 1.00 74.00 101 ALA A CA 1
ATOM 740 C C . ALA A 1 101 ? -23.378 -1.495 13.191 1.00 74.00 101 ALA A C 1
ATOM 742 O O . ALA A 1 101 ? -22.263 -1.448 13.704 1.00 74.00 101 ALA A O 1
ATOM 743 N N . ALA A 1 102 ? -24.387 -2.161 13.754 1.00 71.31 102 ALA A N 1
ATOM 744 C CA . ALA A 1 102 ? -24.205 -3.085 14.881 1.00 71.31 102 ALA A CA 1
ATOM 745 C C . ALA A 1 102 ? -23.960 -4.529 14.402 1.00 71.31 102 ALA A C 1
ATOM 747 O O . ALA A 1 102 ? -23.387 -5.332 15.133 1.00 71.31 102 ALA A O 1
ATOM 748 N N . GLY A 1 103 ? -24.408 -4.845 13.182 1.00 72.56 103 GLY A N 1
ATOM 749 C CA . GLY A 1 103 ? -24.154 -6.094 12.472 1.00 72.56 103 GLY A CA 1
ATOM 750 C C . GLY A 1 103 ? -23.032 -5.911 11.456 1.00 72.56 103 GLY A C 1
ATOM 751 O O . GLY A 1 103 ? -21.857 -6.031 11.795 1.00 72.56 103 GLY A O 1
ATOM 752 N N . ARG A 1 104 ? -23.389 -5.638 10.197 1.00 79.62 104 ARG A N 1
ATOM 753 C CA . ARG A 1 104 ? -22.437 -5.472 9.086 1.00 79.62 104 ARG A CA 1
ATOM 754 C C . ARG A 1 104 ? -22.783 -4.277 8.207 1.00 79.62 104 ARG A C 1
ATOM 756 O O . ARG A 1 104 ? -23.928 -3.831 8.148 1.00 79.62 104 ARG A O 1
ATOM 763 N N . VAL A 1 105 ? -21.797 -3.802 7.452 1.00 81.06 105 VAL A N 1
ATOM 764 C CA . VAL A 1 105 ? -22.012 -2.857 6.350 1.00 81.06 105 VAL A CA 1
ATOM 765 C C . VAL A 1 105 ? -21.922 -3.619 5.032 1.00 81.06 105 VAL A C 1
ATOM 767 O O . VAL A 1 105 ? -20.921 -4.271 4.758 1.00 81.06 105 VAL A O 1
ATOM 770 N N . LYS A 1 106 ? -22.971 -3.557 4.209 1.00 82.19 106 LYS A N 1
ATOM 771 C CA . LYS A 1 106 ? -23.068 -4.315 2.956 1.00 82.19 106 LYS A CA 1
ATOM 772 C C . LYS A 1 106 ? -23.472 -3.412 1.790 1.00 82.19 106 LYS A C 1
ATOM 774 O O . LYS A 1 106 ? -24.666 -3.250 1.512 1.00 82.19 106 LYS A O 1
ATOM 779 N N . PRO A 1 107 ? -22.510 -2.810 1.082 1.00 80.31 107 PRO A N 1
ATOM 780 C CA . PRO A 1 107 ? -22.803 -2.175 -0.193 1.00 80.31 107 PRO A CA 1
ATOM 781 C C . PRO A 1 107 ? -23.102 -3.228 -1.267 1.00 80.31 107 PRO A C 1
ATOM 783 O O . PRO A 1 107 ? -22.409 -4.235 -1.385 1.00 80.31 107 PRO A O 1
ATOM 786 N N . ASN A 1 108 ? -24.115 -2.981 -2.098 1.00 76.00 108 ASN A N 1
ATOM 787 C CA . ASN A 1 108 ? -24.381 -3.808 -3.282 1.00 76.00 108 ASN A CA 1
ATOM 788 C C . ASN A 1 108 ? -23.272 -3.666 -4.330 1.00 76.00 108 ASN A C 1
ATOM 790 O O . ASN A 1 108 ? -22.994 -4.600 -5.077 1.00 76.00 108 ASN A O 1
ATOM 794 N N . ASN A 1 109 ? -22.684 -2.473 -4.405 1.00 80.25 109 ASN A N 1
ATOM 795 C CA . ASN A 1 109 ? -21.510 -2.185 -5.205 1.00 80.25 109 ASN A CA 1
ATOM 796 C C . ASN A 1 109 ? -20.669 -1.127 -4.468 1.00 80.25 109 ASN A C 1
ATOM 798 O O . ASN A 1 109 ? -21.072 0.040 -4.466 1.00 80.25 109 ASN A O 1
ATOM 802 N N . PRO A 1 110 ? -19.546 -1.516 -3.835 1.00 86.62 110 PRO A N 1
ATOM 803 C CA . PRO A 1 110 ? -18.631 -0.587 -3.175 1.00 86.62 110 PRO A CA 1
ATOM 804 C C . PRO A 1 110 ? -18.226 0.608 -4.042 1.00 86.62 110 PRO A C 1
ATOM 806 O O . PRO A 1 110 ? -18.176 1.728 -3.551 1.00 86.62 110 PRO A O 1
ATOM 809 N N . GLU A 1 111 ? -18.057 0.397 -5.351 1.00 84.81 111 GLU A N 1
ATOM 810 C CA . GLU A 1 111 ? -17.646 1.429 -6.312 1.00 84.81 111 GLU A CA 1
ATOM 811 C C . GLU A 1 111 ? -18.665 2.560 -6.500 1.00 84.81 111 GLU A C 1
ATOM 813 O O . GLU A 1 111 ? -18.387 3.547 -7.173 1.00 84.81 111 GLU A O 1
ATOM 818 N N . LEU A 1 112 ? -19.874 2.431 -5.957 1.00 76.38 112 LEU A N 1
ATOM 819 C CA . LEU A 1 112 ? -20.873 3.500 -5.997 1.00 76.38 112 LEU A CA 1
ATOM 820 C C . LEU A 1 112 ? -20.788 4.432 -4.784 1.00 76.38 112 LEU A C 1
ATOM 822 O O . LEU A 1 112 ? -21.514 5.424 -4.727 1.00 76.38 112 LEU A O 1
ATOM 826 N N . ILE A 1 113 ? -19.920 4.128 -3.823 1.00 81.06 113 ILE A N 1
ATOM 827 C CA . ILE A 1 113 ? -19.653 4.978 -2.670 1.00 81.06 113 ILE A CA 1
ATOM 828 C C . ILE A 1 113 ? -18.406 5.780 -3.003 1.00 81.06 113 ILE A C 1
ATOM 830 O O . ILE A 1 113 ? -17.324 5.220 -3.144 1.00 81.06 113 ILE A O 1
ATOM 834 N N . ARG A 1 114 ? -18.564 7.088 -3.183 1.00 81.31 114 ARG A N 1
ATOM 835 C CA . ARG A 1 114 ? -17.484 7.969 -3.620 1.00 81.31 114 ARG A CA 1
ATOM 836 C C . ARG A 1 114 ? -17.259 9.093 -2.613 1.00 81.31 114 ARG A C 1
ATOM 838 O O . ARG A 1 114 ? -18.164 9.882 -2.347 1.00 81.31 114 ARG A O 1
ATOM 845 N N . THR A 1 115 ? -16.060 9.147 -2.053 1.00 77.94 115 THR A N 1
ATOM 846 C CA . THR A 1 115 ? -15.573 10.202 -1.160 1.00 77.94 115 THR A CA 1
ATOM 847 C C . THR A 1 115 ? -14.659 11.174 -1.909 1.00 77.94 115 THR A C 1
ATOM 849 O O . THR A 1 115 ? -14.434 10.999 -3.109 1.00 77.94 115 THR A O 1
ATOM 852 N N . ALA A 1 116 ? -14.159 12.218 -1.234 1.00 77.19 116 ALA A N 1
ATOM 853 C CA . ALA A 1 116 ? -13.167 13.151 -1.780 1.00 77.19 116 ALA A CA 1
ATOM 854 C C . ALA A 1 116 ? -13.548 13.689 -3.176 1.00 77.19 116 ALA A C 1
ATOM 856 O O . ALA A 1 116 ? -12.865 13.436 -4.161 1.00 77.19 116 ALA A O 1
ATOM 857 N N . HIS A 1 117 ? -14.674 14.404 -3.269 1.00 74.62 117 HIS A N 1
ATOM 858 C CA . HIS A 1 117 ? -15.223 14.943 -4.524 1.00 74.62 117 HIS A CA 1
ATOM 859 C C . HIS A 1 117 ? -15.591 13.917 -5.611 1.00 74.62 117 HIS A C 1
ATOM 861 O O . HIS A 1 117 ? -15.946 14.318 -6.720 1.00 74.62 117 HIS A O 1
ATOM 867 N N . GLY A 1 118 ? -15.583 12.620 -5.301 1.00 74.62 118 GLY A N 1
ATOM 868 C CA . GLY A 1 118 ? -15.927 11.571 -6.256 1.00 74.62 118 GLY A CA 1
ATOM 869 C C . GLY A 1 118 ? -14.766 10.651 -6.638 1.00 74.62 118 GLY A C 1
ATOM 870 O O . GLY A 1 118 ? -14.999 9.687 -7.367 1.00 74.62 118 GLY A O 1
ATOM 871 N N . ASP A 1 119 ? -13.550 10.942 -6.172 1.00 80.69 119 ASP A N 1
ATOM 872 C CA . ASP A 1 119 ? -12.318 10.364 -6.718 1.00 80.69 119 ASP A CA 1
ATOM 873 C C . ASP A 1 119 ? -11.993 8.968 -6.156 1.00 80.69 119 ASP A C 1
ATOM 875 O O . ASP A 1 119 ? -11.446 8.129 -6.870 1.00 80.69 119 ASP A O 1
ATOM 879 N N . TYR A 1 120 ? -12.392 8.677 -4.911 1.00 85.69 120 TYR A N 1
ATOM 880 C CA . TYR A 1 120 ? -12.052 7.423 -4.220 1.00 85.69 120 TYR A CA 1
ATOM 881 C C . TYR A 1 120 ? -13.278 6.759 -3.596 1.00 85.69 120 TYR A C 1
ATOM 883 O O . TYR A 1 120 ? -14.244 7.427 -3.243 1.00 85.69 120 TYR A O 1
ATOM 891 N N . SER A 1 121 ? -13.240 5.438 -3.404 1.00 90.06 121 SER A N 1
ATOM 892 C CA . SER A 1 121 ? -14.185 4.722 -2.532 1.00 90.06 121 SER A CA 1
ATOM 893 C C . SER A 1 121 ? -13.581 4.555 -1.135 1.00 90.06 121 SER A C 1
ATOM 895 O O . SER A 1 121 ? -13.193 3.460 -0.737 1.00 90.06 121 SER A O 1
ATOM 897 N N . ALA A 1 122 ? -13.505 5.651 -0.378 1.00 92.06 122 ALA A N 1
ATOM 898 C CA . ALA A 1 122 ? -12.855 5.680 0.932 1.00 92.06 122 ALA A CA 1
ATOM 899 C C . ALA A 1 122 ? -13.798 6.131 2.072 1.00 92.06 122 ALA A C 1
ATOM 901 O O . ALA A 1 122 ? -13.527 7.147 2.716 1.00 92.06 122 ALA A O 1
ATOM 902 N N . PRO A 1 123 ? -14.936 5.447 2.330 1.00 89.06 123 PRO A N 1
ATOM 903 C CA . PRO A 1 123 ? -15.762 5.754 3.494 1.00 89.06 123 PRO A CA 1
ATOM 904 C C . PRO A 1 123 ? -15.101 5.263 4.793 1.00 89.06 123 PRO A C 1
ATOM 906 O O . PRO A 1 123 ? -14.339 4.299 4.798 1.00 89.06 123 PRO A O 1
ATOM 909 N N . THR A 1 124 ? -15.463 5.880 5.917 1.00 89.69 124 THR A N 1
ATOM 910 C CA . THR A 1 124 ? -15.214 5.313 7.251 1.00 89.69 124 THR A CA 1
ATOM 911 C C . THR A 1 124 ? -16.293 4.275 7.557 1.00 89.69 124 THR A C 1
ATOM 913 O O . THR A 1 124 ? -17.481 4.563 7.394 1.00 89.69 124 THR A O 1
ATOM 916 N N . VAL A 1 125 ? -15.913 3.093 8.040 1.00 89.88 125 VAL A N 1
ATOM 917 C CA . VAL A 1 125 ? -16.850 2.046 8.479 1.00 89.88 125 VAL A CA 1
ATOM 918 C C . VAL A 1 125 ? -16.740 1.861 9.988 1.00 89.88 125 VAL A C 1
ATOM 920 O O . VAL A 1 125 ? -15.659 1.619 10.503 1.00 89.88 125 VAL A O 1
ATOM 923 N N . VAL A 1 126 ? -17.854 1.963 10.705 1.00 84.81 126 VAL A N 1
ATOM 924 C CA . VAL A 1 126 ? -17.940 1.783 12.159 1.00 84.81 126 VAL A CA 1
ATOM 925 C C . VAL A 1 126 ? -18.792 0.555 12.447 1.00 84.81 126 VAL A C 1
ATOM 927 O O . VAL A 1 126 ? -19.985 0.544 12.134 1.00 84.81 126 VAL A O 1
ATOM 930 N N . LEU A 1 127 ? -18.201 -0.453 13.080 1.00 83.25 127 LEU A N 1
ATOM 931 C CA . LEU A 1 127 ? -18.920 -1.595 13.631 1.00 83.25 127 LEU A CA 1
ATOM 932 C C . LEU A 1 127 ? -18.950 -1.473 15.151 1.00 83.25 127 LEU A C 1
ATOM 934 O O . LEU A 1 127 ? -17.909 -1.455 15.805 1.00 83.25 127 LEU A O 1
ATOM 938 N N . PHE A 1 128 ? -20.143 -1.343 15.730 1.00 78.81 128 PHE A N 1
ATOM 939 C CA . PHE A 1 128 ? -20.266 -1.098 17.167 1.00 78.81 128 PHE A CA 1
ATOM 940 C C . PHE A 1 128 ? -19.801 -2.304 17.999 1.00 78.81 128 PHE A C 1
ATOM 942 O O . PHE A 1 128 ? -20.032 -3.442 17.583 1.00 78.81 128 PHE A O 1
ATOM 949 N N . PRO A 1 129 ? -19.187 -2.079 19.177 1.00 78.44 129 PRO A N 1
ATOM 950 C CA . PRO A 1 129 ? -18.811 -3.154 20.091 1.00 78.44 129 PRO A CA 1
ATOM 951 C C . PRO A 1 129 ? -20.000 -4.026 20.516 1.00 78.44 129 PRO A C 1
ATOM 953 O O . PRO A 1 129 ? -21.143 -3.560 20.602 1.00 78.44 129 PRO A O 1
ATOM 956 N N . ASN A 1 130 ? -19.722 -5.286 20.848 1.00 79.31 130 ASN A N 1
ATOM 957 C CA . ASN A 1 130 ? -20.695 -6.228 21.409 1.00 79.31 130 ASN A CA 1
ATOM 958 C C . ASN A 1 130 ? -20.078 -7.050 22.562 1.00 79.31 130 ASN A C 1
ATOM 960 O O . ASN A 1 130 ? -18.965 -6.774 22.997 1.00 79.31 130 ASN A O 1
ATOM 964 N N . GLU A 1 131 ? -20.801 -8.036 23.108 1.00 75.88 131 GLU A N 1
ATOM 965 C CA . GLU A 1 131 ? -20.293 -8.842 24.236 1.00 75.88 131 GLU A CA 1
ATOM 966 C C . GLU A 1 131 ? -19.052 -9.682 23.888 1.00 75.88 131 GLU A C 1
ATOM 968 O O . GLU A 1 131 ? -18.241 -9.959 24.770 1.00 75.88 131 GLU A O 1
ATOM 973 N N . GLU A 1 132 ? -18.909 -10.097 22.627 1.00 75.19 132 GLU A N 1
ATOM 974 C CA . GLU A 1 132 ? -17.768 -10.880 22.137 1.00 75.19 132 GLU A CA 1
ATOM 975 C C . GLU A 1 132 ? -16.559 -9.981 21.836 1.00 75.19 132 GLU A C 1
ATOM 977 O O . GLU A 1 132 ? -15.428 -10.342 22.155 1.00 75.19 132 GLU A O 1
ATOM 982 N N . PHE A 1 133 ? -16.814 -8.781 21.308 1.00 77.88 133 PHE A N 1
ATOM 983 C CA . PHE A 1 133 ? -15.818 -7.768 20.967 1.00 77.88 133 PHE A CA 1
ATOM 984 C C . PHE A 1 133 ? -16.158 -6.434 21.654 1.00 77.88 133 PHE A C 1
ATOM 986 O O . PHE A 1 133 ? -16.747 -5.542 21.036 1.00 77.88 133 PHE A O 1
ATOM 993 N N . PRO A 1 134 ? -15.841 -6.293 22.953 1.00 74.62 134 PRO A N 1
ATOM 994 C CA . PRO A 1 134 ? -16.225 -5.120 23.741 1.00 74.62 134 PRO A CA 1
ATOM 995 C C . PRO A 1 134 ? -15.287 -3.918 23.562 1.00 74.62 134 PRO A C 1
ATOM 997 O O . PRO A 1 134 ? -15.621 -2.818 23.999 1.00 74.62 134 PRO A O 1
ATOM 1000 N N . ASN A 1 135 ? -14.120 -4.134 22.957 1.00 85.12 135 ASN A N 1
ATOM 1001 C CA . ASN A 1 135 ? -13.034 -3.162 22.857 1.00 85.12 135 ASN A CA 1
ATOM 1002 C C . ASN A 1 135 ? -13.179 -2.272 21.617 1.00 85.12 135 ASN A C 1
ATOM 1004 O O . ASN A 1 135 ? -13.750 -2.693 20.608 1.00 85.12 135 ASN A O 1
ATOM 1008 N N . LEU A 1 136 ? -12.626 -1.058 21.680 1.00 87.75 136 LEU A N 1
ATOM 1009 C CA . LEU A 1 136 ? -12.586 -0.146 20.536 1.00 87.75 136 LEU A CA 1
ATOM 1010 C C . LEU A 1 136 ? -11.263 -0.326 19.786 1.00 87.75 136 LEU A C 1
ATOM 1012 O O . LEU A 1 136 ? -10.189 -0.097 20.344 1.00 87.75 136 LEU A O 1
ATOM 1016 N N . ALA A 1 137 ? -11.341 -0.692 18.511 1.00 94.50 137 ALA A N 1
ATOM 1017 C CA . ALA A 1 137 ? -10.187 -0.918 17.649 1.00 94.50 137 ALA A CA 1
ATOM 1018 C C . ALA A 1 137 ? -10.248 -0.022 16.414 1.00 94.50 137 ALA A C 1
ATOM 1020 O O . ALA A 1 137 ? -11.313 0.137 15.817 1.00 94.50 137 ALA A O 1
ATOM 1021 N N . TYR A 1 138 ? -9.118 0.540 15.991 1.00 98.06 138 TYR A N 1
ATOM 1022 C CA . TYR A 1 138 ? -9.017 1.229 14.701 1.00 98.06 138 TYR A CA 1
ATOM 1023 C C . TYR A 1 138 ? -8.289 0.349 13.694 1.00 98.06 138 TYR A C 1
ATOM 1025 O O . TYR A 1 138 ? -7.279 -0.260 14.023 1.00 98.06 138 TYR A O 1
ATOM 1033 N N . THR A 1 139 ? -8.781 0.299 12.459 1.00 98.69 139 THR A N 1
ATOM 1034 C CA . THR A 1 139 ? -8.115 -0.374 11.338 1.00 98.69 139 THR A CA 1
ATOM 1035 C C . THR A 1 139 ? -7.903 0.628 10.214 1.00 98.69 139 THR A C 1
ATOM 1037 O O . THR A 1 139 ? -8.852 1.261 9.767 1.00 98.69 139 THR A O 1
ATOM 1040 N N . PHE A 1 140 ? -6.669 0.798 9.759 1.00 98.75 140 PHE A N 1
ATOM 1041 C CA . PHE A 1 140 ? -6.342 1.626 8.600 1.00 98.75 140 PHE A CA 1
ATOM 1042 C C . PHE A 1 140 ? -5.936 0.713 7.457 1.00 98.75 140 PHE A C 1
ATOM 1044 O O . PHE A 1 140 ? -5.016 -0.086 7.613 1.00 98.75 140 PHE A O 1
ATOM 1051 N N . ILE A 1 141 ? -6.631 0.825 6.332 1.00 98.62 141 ILE A N 1
ATOM 1052 C CA . ILE A 1 141 ? -6.446 -0.041 5.171 1.00 98.62 141 ILE A CA 1
ATOM 1053 C C . ILE A 1 141 ? -5.947 0.823 4.021 1.00 98.62 141 ILE A C 1
ATOM 1055 O O . ILE A 1 141 ? -6.606 1.794 3.640 1.00 98.62 141 ILE A O 1
ATOM 1059 N N . ASP A 1 142 ? -4.782 0.487 3.485 1.00 97.31 142 ASP A N 1
ATOM 1060 C CA . ASP A 1 142 ? -4.286 1.096 2.260 1.00 97.31 142 ASP A CA 1
ATOM 1061 C C . ASP A 1 142 ? -5.185 0.685 1.087 1.00 97.31 142 ASP A C 1
ATOM 1063 O O . ASP A 1 142 ? -5.408 -0.498 0.842 1.00 97.31 142 ASP A O 1
ATOM 1067 N N . SER A 1 143 ? -5.715 1.664 0.358 1.00 93.94 143 SER A N 1
ATOM 1068 C CA . SER A 1 143 ? -6.540 1.405 -0.829 1.00 93.94 143 SER A CA 1
ATOM 1069 C C . SER A 1 143 ? -5.767 0.847 -2.027 1.00 93.94 143 SER A C 1
ATOM 1071 O O . SER A 1 143 ? -6.401 0.462 -3.011 1.00 93.94 143 SER A O 1
ATOM 1073 N N . THR A 1 144 ? -4.429 0.795 -1.975 1.00 89.25 144 THR A N 1
ATOM 1074 C CA . THR A 1 144 ? -3.638 0.081 -2.990 1.00 89.25 144 THR A CA 1
ATOM 1075 C C . THR A 1 144 ? -3.661 -1.431 -2.795 1.00 89.25 144 THR A C 1
ATOM 1077 O O . THR A 1 144 ? -3.372 -2.151 -3.743 1.00 89.25 144 THR A O 1
ATOM 1080 N N . VAL A 1 145 ? -4.048 -1.917 -1.610 1.00 91.81 145 VAL A N 1
ATOM 1081 C CA . VAL A 1 145 ? -4.244 -3.349 -1.364 1.00 91.81 145 VAL A CA 1
ATOM 1082 C C . VAL A 1 145 ? -5.334 -3.888 -2.293 1.00 91.81 145 VAL A C 1
ATOM 1084 O O . VAL A 1 145 ? -6.414 -3.303 -2.427 1.00 91.81 145 VAL A O 1
ATOM 1087 N N . GLU A 1 146 ? -5.054 -5.026 -2.928 1.00 88.38 146 GLU A N 1
ATOM 1088 C CA . GLU A 1 146 ? -6.008 -5.714 -3.797 1.00 88.38 146 GLU A CA 1
ATOM 1089 C C . GLU A 1 146 ? -7.330 -5.980 -3.061 1.00 88.38 146 GLU A C 1
ATOM 1091 O O . GLU A 1 146 ? -7.334 -6.484 -1.948 1.00 88.38 146 GLU A O 1
ATOM 1096 N N . ASP A 1 147 ? -8.471 -5.647 -3.673 1.00 91.44 147 ASP A N 1
ATOM 1097 C CA . ASP A 1 147 ? -9.802 -5.867 -3.081 1.00 91.44 147 ASP A CA 1
ATOM 1098 C C . ASP A 1 147 ? -9.929 -5.364 -1.622 1.00 91.44 147 ASP A C 1
ATOM 1100 O O . ASP A 1 147 ? -10.584 -5.980 -0.772 1.00 91.44 147 ASP A O 1
ATOM 1104 N N . TYR A 1 148 ? -9.310 -4.214 -1.313 1.00 95.12 148 TYR A N 1
ATOM 1105 C CA . TYR A 1 148 ? -9.363 -3.595 0.017 1.00 95.12 148 TYR A CA 1
ATOM 1106 C C . TYR A 1 148 ? -10.800 -3.397 0.530 1.00 95.12 148 TYR A C 1
ATOM 1108 O O . TYR A 1 148 ? -11.025 -3.334 1.738 1.00 95.12 148 TYR A O 1
ATOM 1116 N N . GLN A 1 149 ? -11.795 -3.304 -0.359 1.00 95.38 149 GLN A N 1
ATOM 1117 C CA . GLN A 1 149 ? -13.207 -3.174 -0.010 1.00 95.38 149 GLN A CA 1
ATOM 1118 C C . GLN A 1 149 ? -13.715 -4.407 0.752 1.00 95.38 149 GLN A C 1
ATOM 1120 O O . GLN A 1 149 ? -14.471 -4.251 1.714 1.00 95.38 149 GLN A O 1
ATOM 1125 N N . THR A 1 150 ? -13.283 -5.619 0.385 1.00 95.44 150 THR A N 1
ATOM 1126 C CA . THR A 1 150 ? -13.608 -6.843 1.141 1.00 95.44 150 THR A CA 1
ATOM 1127 C C . THR A 1 150 ? -13.122 -6.745 2.588 1.00 95.44 150 THR A C 1
ATOM 1129 O O . THR A 1 150 ? -13.833 -7.160 3.505 1.00 95.44 150 THR A O 1
ATOM 1132 N N . LEU A 1 151 ? -11.959 -6.128 2.809 1.00 97.38 151 LEU A N 1
ATOM 1133 C CA . LEU A 1 151 ? -11.397 -5.889 4.139 1.00 97.38 151 LEU A CA 1
ATOM 1134 C C . LEU A 1 151 ? -12.147 -4.759 4.869 1.00 97.38 151 LEU A C 1
ATOM 1136 O O . LEU A 1 151 ? -12.586 -4.941 6.003 1.00 97.38 151 LEU A O 1
ATOM 1140 N N . LEU A 1 152 ? -12.401 -3.632 4.197 1.00 97.56 152 LEU A N 1
ATOM 1141 C CA . LEU A 1 152 ? -13.114 -2.466 4.738 1.00 97.56 152 LEU A CA 1
ATOM 1142 C C . LEU A 1 152 ? -14.500 -2.807 5.300 1.00 97.56 152 LEU A C 1
ATOM 1144 O O . LEU A 1 152 ? -14.877 -2.327 6.370 1.00 97.56 152 LEU A O 1
ATOM 1148 N N . TYR A 1 153 ? -15.269 -3.622 4.577 1.00 95.38 153 TYR A N 1
ATOM 1149 C CA . TYR A 1 153 ? -16.618 -4.032 4.983 1.00 95.38 153 TYR A CA 1
ATOM 1150 C C . TYR A 1 153 ? -16.632 -5.337 5.796 1.00 95.38 153 TYR A C 1
ATOM 1152 O O . TYR A 1 153 ? -17.692 -5.776 6.245 1.00 95.38 153 TYR A O 1
ATOM 1160 N N . GLY A 1 154 ? -15.462 -5.954 5.981 1.00 95.31 154 GLY A N 1
ATOM 1161 C CA . GLY A 1 154 ? -15.273 -7.277 6.568 1.00 95.31 154 GLY A CA 1
ATOM 1162 C C . GLY A 1 154 ? -14.837 -7.300 8.035 1.00 95.31 154 GLY A C 1
ATOM 1163 O O . GLY A 1 154 ? -14.478 -8.369 8.545 1.00 95.31 154 GLY A O 1
ATOM 1164 N N . GLY A 1 155 ? -14.843 -6.140 8.695 1.00 94.75 155 GLY A N 1
ATOM 1165 C CA . GLY A 1 155 ? -14.396 -5.984 10.076 1.00 94.75 155 GLY A CA 1
ATOM 1166 C C . GLY A 1 155 ? -15.224 -6.771 11.100 1.00 94.75 155 GLY A C 1
ATOM 1167 O O . GLY A 1 155 ? -16.374 -7.144 10.850 1.00 94.75 155 GLY A O 1
ATOM 1168 N N . VAL A 1 156 ? -14.644 -7.011 12.273 1.00 94.19 156 VAL A N 1
ATOM 1169 C CA . VAL A 1 156 ? -15.364 -7.512 13.453 1.00 94.19 156 VAL A CA 1
ATOM 1170 C C . VAL A 1 156 ? -16.071 -6.371 14.197 1.00 94.19 156 VAL A C 1
ATOM 1172 O O . VAL A 1 156 ? -15.841 -5.188 13.943 1.00 94.19 156 VAL A O 1
ATOM 1175 N N . ALA A 1 157 ? -16.972 -6.718 15.118 1.00 86.25 157 ALA A N 1
ATOM 1176 C CA . ALA A 1 157 ? -17.592 -5.734 16.003 1.00 86.25 157 ALA A CA 1
ATOM 1177 C C . ALA A 1 157 ? -16.528 -4.995 16.837 1.00 86.25 157 ALA A C 1
ATOM 1179 O O . ALA A 1 157 ? -15.500 -5.565 17.186 1.00 86.25 157 ALA A O 1
ATOM 1180 N N . GLY A 1 158 ? -16.768 -3.722 17.149 1.00 84.31 158 GLY A N 1
ATOM 1181 C CA . GLY A 1 158 ? -15.819 -2.870 17.874 1.00 84.31 158 GLY A CA 1
ATOM 1182 C C . GLY A 1 158 ? -14.746 -2.210 17.001 1.00 84.31 158 GLY A C 1
ATOM 1183 O O . GLY A 1 158 ? -13.976 -1.390 17.502 1.00 84.31 158 GLY A O 1
ATOM 1184 N N . THR A 1 159 ? -14.708 -2.504 15.699 1.00 91.75 159 THR A N 1
ATOM 1185 C CA . THR A 1 159 ? -13.735 -1.923 14.768 1.00 91.75 159 THR A CA 1
ATOM 1186 C C . THR A 1 159 ? -14.268 -0.670 14.068 1.00 91.75 159 THR A C 1
ATOM 1188 O O . THR A 1 159 ? -15.358 -0.662 13.492 1.00 91.75 159 THR A O 1
ATOM 1191 N N . VAL A 1 160 ? -13.451 0.384 14.040 1.00 93.38 160 VAL A N 1
ATOM 1192 C CA . VAL A 1 160 ? -13.592 1.525 13.130 1.00 93.38 160 VAL A CA 1
ATOM 1193 C C . VAL A 1 160 ? -12.529 1.420 12.045 1.00 93.38 160 VAL A C 1
ATOM 1195 O O . VAL A 1 160 ? -11.336 1.530 12.323 1.00 93.38 160 VAL A O 1
ATOM 1198 N N . SER A 1 161 ? -12.962 1.205 10.810 1.00 97.94 161 SER A N 1
ATOM 1199 C CA . SER A 1 161 ? -12.094 1.065 9.648 1.00 97.94 161 SER A CA 1
ATOM 1200 C C . SER A 1 161 ? -12.035 2.358 8.842 1.00 97.94 161 SER A C 1
ATOM 1202 O O . SER A 1 161 ? -13.064 2.954 8.514 1.00 97.94 161 SER A O 1
ATOM 1204 N N . PHE A 1 162 ? -10.821 2.767 8.501 1.00 97.69 162 PHE A N 1
ATOM 1205 C CA . PHE A 1 162 ? -10.501 3.924 7.681 1.00 97.69 162 PHE A CA 1
ATOM 1206 C C . PHE A 1 162 ? -9.749 3.461 6.439 1.00 97.69 162 PHE A C 1
ATOM 1208 O O . PHE A 1 162 ? -8.910 2.563 6.515 1.00 97.69 162 PHE A O 1
ATOM 1215 N N . ILE A 1 163 ? -10.011 4.114 5.314 1.00 97.75 163 ILE A N 1
ATOM 1216 C CA . ILE A 1 163 ? -9.195 3.956 4.115 1.00 97.75 163 ILE A CA 1
ATOM 1217 C C . ILE A 1 163 ? -8.115 5.027 4.092 1.00 97.75 163 ILE A C 1
ATOM 1219 O O . ILE A 1 163 ? -8.384 6.184 4.412 1.00 97.75 163 ILE A O 1
ATOM 1223 N N . VAL A 1 164 ? -6.909 4.623 3.701 1.00 97.50 164 VAL A N 1
ATOM 1224 C CA . VAL A 1 164 ? -5.827 5.527 3.322 1.00 97.50 164 VAL A CA 1
ATOM 1225 C C . VAL A 1 164 ? -5.726 5.516 1.801 1.00 97.50 164 VAL A C 1
ATOM 1227 O O . VAL A 1 164 ? -5.427 4.490 1.187 1.00 97.50 164 VAL A O 1
ATOM 1230 N N . THR A 1 165 ? -6.025 6.655 1.189 1.00 93.75 165 THR A N 1
ATOM 1231 C CA . THR A 1 165 ? -5.904 6.847 -0.262 1.00 93.75 165 THR A CA 1
ATOM 1232 C C . THR A 1 165 ? -4.433 6.999 -0.679 1.00 93.75 165 THR A C 1
ATOM 1234 O O . THR A 1 165 ? -3.599 7.376 0.157 1.00 93.75 165 THR A O 1
ATOM 1237 N N . PRO A 1 166 ? -4.071 6.745 -1.952 1.00 88.44 166 PRO A N 1
ATOM 1238 C CA . PRO A 1 166 ? -2.678 6.835 -2.411 1.00 88.44 166 PRO A CA 1
ATOM 1239 C C . PRO A 1 166 ? -2.026 8.217 -2.201 1.00 88.44 166 PRO A C 1
ATOM 1241 O O . PRO A 1 166 ? -0.804 8.347 -2.142 1.00 88.44 166 PRO A O 1
ATOM 1244 N N . GLU A 1 167 ? -2.826 9.270 -2.052 1.00 87.44 167 GLU A N 1
ATOM 1245 C CA . GLU A 1 167 ? -2.418 10.671 -1.947 1.00 87.44 167 GLU A CA 1
ATOM 1246 C C . GLU A 1 167 ? -2.251 11.122 -0.488 1.00 87.44 167 GLU A C 1
ATOM 1248 O O . GLU A 1 167 ? -1.630 12.162 -0.195 1.00 87.44 167 GLU A O 1
ATOM 1253 N N . GLU A 1 168 ? -2.778 10.340 0.452 1.00 93.12 168 GLU A N 1
ATOM 1254 C CA . GLU A 1 168 ? -2.732 10.615 1.880 1.00 93.12 168 GLU A CA 1
ATOM 1255 C C . GLU A 1 168 ? -1.414 10.165 2.505 1.00 93.12 168 GLU A C 1
ATOM 1257 O O . GLU A 1 168 ? -0.834 9.136 2.170 1.00 93.12 168 GLU A O 1
ATOM 1262 N N . ASN A 1 169 ? -0.916 10.959 3.459 1.00 94.94 169 ASN A N 1
ATOM 1263 C CA . ASN A 1 169 ? 0.163 10.511 4.335 1.00 94.94 169 ASN A CA 1
ATOM 1264 C C . ASN A 1 169 ? -0.472 9.671 5.446 1.00 94.94 169 ASN A C 1
ATOM 1266 O O . ASN A 1 169 ? -0.988 10.244 6.409 1.00 94.94 169 ASN A O 1
ATOM 1270 N N . GLY A 1 170 ? -0.438 8.345 5.314 1.00 97.00 170 GLY A N 1
ATOM 1271 C CA . GLY A 1 170 ? -1.095 7.439 6.254 1.00 97.00 170 GLY A CA 1
ATOM 1272 C C . GLY A 1 170 ? -0.638 7.621 7.699 1.00 97.00 170 GLY A C 1
ATOM 1273 O O . GLY A 1 170 ? -1.452 7.596 8.618 1.00 97.00 170 GLY A O 1
ATOM 1274 N N . ILE A 1 171 ? 0.650 7.909 7.915 1.00 97.81 171 ILE A N 1
ATOM 1275 C CA . ILE A 1 171 ? 1.193 8.078 9.271 1.00 97.81 171 ILE A CA 1
ATOM 1276 C C . ILE A 1 171 ? 0.645 9.333 9.960 1.00 97.81 171 ILE A C 1
ATOM 1278 O O . ILE A 1 171 ? 0.354 9.328 11.160 1.00 97.81 171 ILE A O 1
ATOM 1282 N N . THR A 1 172 ? 0.475 10.406 9.189 1.00 96.44 172 THR A N 1
ATOM 1283 C CA . THR A 1 172 ? -0.143 11.651 9.656 1.00 96.44 172 THR A CA 1
ATOM 1284 C C . THR A 1 172 ? -1.636 11.455 9.880 1.00 96.44 172 THR A C 1
ATOM 1286 O O . THR A 1 172 ? -2.128 11.849 10.931 1.00 96.44 172 THR A O 1
ATOM 1289 N N . LEU A 1 173 ? -2.333 10.783 8.958 1.00 96.38 173 LEU A N 1
ATOM 1290 C CA . LEU A 1 173 ? -3.764 10.504 9.083 1.00 96.38 173 LEU A CA 1
ATOM 1291 C C . LEU A 1 173 ? -4.081 9.720 10.366 1.00 96.38 173 LEU A C 1
ATOM 1293 O O . LEU A 1 173 ? -4.964 10.121 11.124 1.00 96.38 173 LEU A O 1
ATOM 1297 N N . ILE A 1 174 ? -3.326 8.653 10.655 1.00 98.38 174 ILE A N 1
ATOM 1298 C CA . ILE A 1 174 ? -3.452 7.905 11.916 1.00 98.38 174 ILE A CA 1
ATOM 1299 C C . ILE A 1 174 ? -3.219 8.835 13.109 1.00 98.38 174 ILE A C 1
ATOM 1301 O O . ILE A 1 174 ? -4.028 8.875 14.037 1.00 98.38 174 ILE A O 1
ATOM 1305 N N . GLY A 1 175 ? -2.133 9.613 13.081 1.00 97.50 175 GLY A N 1
ATOM 1306 C CA . GLY A 1 175 ? -1.785 10.519 14.174 1.00 97.50 175 GLY A CA 1
ATOM 1307 C C . GLY A 1 175 ? -2.863 11.561 14.456 1.00 97.50 175 GLY A C 1
ATOM 1308 O O . GLY A 1 175 ? -3.166 11.818 15.622 1.00 97.50 175 GLY A O 1
ATOM 1309 N N . ASP A 1 176 ? -3.483 12.111 13.415 1.00 95.44 176 ASP A N 1
ATOM 1310 C CA . ASP A 1 176 ? -4.569 13.082 13.535 1.00 95.44 176 ASP A CA 1
ATOM 1311 C C . ASP A 1 176 ? -5.827 12.435 14.137 1.00 95.44 176 ASP A C 1
ATOM 1313 O O . ASP A 1 176 ? -6.437 13.010 15.042 1.00 95.44 176 ASP A O 1
ATOM 1317 N N . ARG A 1 177 ? -6.187 11.212 13.716 1.00 95.00 177 ARG A N 1
ATOM 1318 C CA . ARG A 1 177 ? -7.333 10.467 14.275 1.00 95.00 177 ARG A CA 1
ATOM 1319 C C . ARG A 1 177 ? -7.125 10.080 15.740 1.00 95.00 177 ARG A C 1
ATOM 1321 O O . ARG A 1 177 ? -8.051 10.216 16.538 1.00 95.00 177 ARG A O 1
ATOM 1328 N N . LEU A 1 178 ? -5.923 9.644 16.112 1.00 96.19 178 LEU A N 1
ATOM 1329 C CA . LEU A 1 178 ? -5.591 9.313 17.503 1.00 96.19 178 LEU A CA 1
ATOM 1330 C C . LEU A 1 178 ? -5.531 10.560 18.390 1.00 96.19 178 LEU A C 1
ATOM 1332 O O . LEU A 1 178 ? -6.037 10.542 19.510 1.00 96.19 178 LEU A O 1
ATOM 1336 N N . SER A 1 179 ? -4.991 11.667 17.875 1.00 93.75 179 SER A N 1
ATOM 1337 C CA . SER A 1 179 ? -4.951 12.937 18.613 1.00 93.75 179 SER A CA 1
ATOM 1338 C C . SER A 1 179 ? -6.359 13.465 18.898 1.00 93.75 179 SER A C 1
ATOM 1340 O O . SER A 1 179 ? -6.617 13.936 20.003 1.00 93.75 179 SER A O 1
ATOM 1342 N N . GLN A 1 180 ? -7.291 13.323 17.946 1.00 89.69 180 GLN A N 1
ATOM 1343 C CA . GLN A 1 180 ? -8.702 13.681 18.144 1.00 89.69 180 GLN A CA 1
ATOM 1344 C C . GLN A 1 180 ? -9.350 12.891 19.292 1.00 89.69 180 GLN A C 1
ATOM 1346 O O . GLN A 1 180 ? -10.125 13.463 20.057 1.00 89.69 180 GLN A O 1
ATOM 1351 N N . LEU A 1 181 ? -9.019 11.604 19.456 1.00 88.81 181 LEU A N 1
ATOM 1352 C CA . LEU A 1 181 ? -9.470 10.821 20.613 1.00 88.81 181 LEU A CA 1
ATOM 1353 C C . LEU A 1 181 ? -8.835 11.318 21.914 1.00 88.81 181 LEU A C 1
ATOM 1355 O O . LEU A 1 181 ? -9.541 11.538 22.900 1.00 88.81 181 LEU A O 1
ATOM 1359 N N . GLY A 1 182 ? -7.523 11.563 21.899 1.00 87.50 182 GLY A N 1
ATOM 1360 C CA . GLY A 1 182 ? -6.785 12.062 23.057 1.00 87.50 182 GLY A CA 1
ATOM 1361 C C . GLY A 1 182 ? -7.311 13.405 23.575 1.00 87.50 182 GLY A C 1
ATOM 1362 O O . GLY A 1 182 ? -7.435 13.597 24.785 1.00 87.50 182 GLY A O 1
ATOM 1363 N N . GLU A 1 183 ? -7.717 14.314 22.682 1.00 90.00 183 GLU A N 1
ATOM 1364 C CA . GLU A 1 183 ? -8.377 15.584 23.039 1.00 90.00 183 GLU A CA 1
ATOM 1365 C C . GLU A 1 183 ? -9.696 15.380 23.803 1.00 90.00 183 GLU A C 1
ATOM 1367 O O . GLU A 1 183 ? -10.095 16.230 24.606 1.00 90.00 183 GLU A O 1
ATOM 1372 N N . GLN A 1 184 ? -10.350 14.236 23.597 1.00 86.50 184 GLN A N 1
ATOM 1373 C CA . GLN A 1 184 ? -11.581 13.831 24.275 1.00 86.50 184 GLN A CA 1
ATOM 1374 C C . GLN A 1 184 ? -11.327 12.934 25.499 1.00 86.50 184 GLN A C 1
ATOM 1376 O O . GLN A 1 184 ? -12.277 12.548 26.176 1.00 86.50 184 GLN A O 1
ATOM 1381 N N . ASN A 1 185 ? -10.062 12.654 25.839 1.00 87.75 185 ASN A N 1
ATOM 1382 C CA . ASN A 1 185 ? -9.652 11.646 26.827 1.00 87.75 185 ASN A CA 1
ATOM 1383 C C . ASN A 1 185 ? -10.188 10.238 26.515 1.00 87.75 185 ASN A C 1
ATOM 1385 O O . ASN A 1 185 ? -10.472 9.465 27.431 1.00 87.75 185 ASN A O 1
ATOM 1389 N N . LEU A 1 186 ? -10.340 9.923 25.229 1.00 87.44 186 LEU A N 1
ATOM 1390 C CA . LEU A 1 186 ? -10.666 8.591 24.738 1.00 87.44 186 LEU A CA 1
ATOM 1391 C C . LEU A 1 186 ? -9.396 7.906 24.233 1.00 87.44 186 LEU A C 1
ATOM 1393 O O . LEU A 1 186 ? -8.448 8.563 23.801 1.00 87.44 186 LEU A O 1
ATOM 1397 N N . THR A 1 187 ? -9.399 6.579 24.267 1.00 93.81 187 THR A N 1
ATOM 1398 C CA . THR A 1 187 ? -8.313 5.744 23.749 1.00 93.81 187 THR A CA 1
ATOM 1399 C C . THR A 1 187 ? -8.876 4.531 23.024 1.00 93.81 187 THR A C 1
ATOM 1401 O O . THR A 1 187 ? -10.006 4.127 23.293 1.00 93.81 187 THR A O 1
ATOM 1404 N N . ILE A 1 188 ? -8.073 3.937 22.146 1.00 95.25 188 ILE A N 1
ATOM 1405 C CA . ILE A 1 188 ? -8.344 2.629 21.536 1.00 95.25 188 ILE A CA 1
ATOM 1406 C C . ILE A 1 188 ? -7.488 1.539 22.178 1.00 95.25 188 ILE A C 1
ATOM 1408 O O . ILE A 1 188 ? -6.398 1.815 22.685 1.00 95.25 188 ILE A O 1
ATOM 1412 N N . ASP A 1 189 ? -7.975 0.305 22.111 1.00 95.81 189 ASP A N 1
ATOM 1413 C CA . ASP A 1 189 ? -7.297 -0.889 22.622 1.00 95.81 189 ASP A CA 1
ATOM 1414 C C . ASP A 1 189 ? -6.418 -1.555 21.558 1.00 95.81 189 ASP A C 1
ATOM 1416 O O . ASP A 1 189 ? -5.519 -2.320 21.882 1.00 95.81 189 ASP A O 1
ATOM 1420 N N . SER A 1 190 ? -6.659 -1.290 20.274 1.00 97.69 190 SER A N 1
ATOM 1421 C CA . SER A 1 190 ? -5.767 -1.761 19.216 1.00 97.69 190 SER A CA 1
ATOM 1422 C C . SER A 1 190 ? -5.833 -0.902 17.965 1.00 97.69 190 SER A C 1
ATOM 1424 O O . SER A 1 190 ? -6.875 -0.335 17.625 1.00 97.69 190 SER A O 1
ATOM 1426 N N . LEU A 1 191 ? -4.699 -0.827 17.278 1.00 98.56 191 LEU A N 1
ATOM 1427 C CA . LEU A 1 191 ? -4.533 -0.216 15.972 1.00 98.56 191 LEU A CA 1
ATOM 1428 C C . LEU A 1 191 ? -4.049 -1.293 15.001 1.00 98.56 191 LEU A C 1
ATOM 1430 O O . LEU A 1 191 ? -2.949 -1.808 15.148 1.00 98.56 191 LEU A O 1
ATOM 1434 N N . SER A 1 192 ? -4.847 -1.614 13.993 1.00 98.75 192 SER A N 1
ATOM 1435 C CA . SER A 1 192 ? -4.426 -2.454 12.874 1.00 98.75 192 SER A CA 1
ATOM 1436 C C . SER A 1 192 ? -4.077 -1.587 11.669 1.00 98.75 192 SER A C 1
ATOM 1438 O O . SER A 1 192 ? -4.812 -0.659 11.330 1.00 98.75 192 SER A O 1
ATOM 1440 N N . ILE A 1 193 ? -2.966 -1.890 11.009 1.00 98.75 193 ILE A N 1
ATOM 1441 C CA . ILE A 1 193 ? -2.578 -1.308 9.723 1.00 98.75 193 ILE A CA 1
ATOM 1442 C C . ILE A 1 193 ? -2.541 -2.445 8.714 1.00 98.75 193 ILE A C 1
ATOM 1444 O O . ILE A 1 193 ? -1.902 -3.465 8.960 1.00 98.75 193 ILE A O 1
ATOM 1448 N N . VAL A 1 194 ? -3.240 -2.264 7.601 1.00 98.56 194 VAL A N 1
ATOM 1449 C CA . VAL A 1 194 ? -3.371 -3.250 6.534 1.00 98.56 194 VAL A CA 1
ATOM 1450 C C . VAL A 1 194 ? -2.847 -2.620 5.266 1.00 98.56 194 VAL A C 1
ATOM 1452 O O . VAL A 1 194 ? -3.398 -1.640 4.769 1.00 98.56 194 VAL A O 1
ATOM 1455 N N . ALA A 1 195 ? -1.719 -3.136 4.818 1.00 96.81 195 ALA A N 1
ATOM 1456 C CA . ALA A 1 195 ? -0.817 -2.410 3.952 1.00 96.81 195 ALA A CA 1
ATOM 1457 C C . ALA A 1 195 ? -0.004 -3.384 3.117 1.00 96.81 195 ALA A C 1
ATOM 1459 O O . ALA A 1 195 ? 0.316 -4.484 3.565 1.00 96.81 195 ALA A O 1
ATOM 1460 N N . GLU A 1 196 ? 0.415 -2.944 1.939 1.00 92.25 196 GLU A N 1
ATOM 1461 C CA . GLU A 1 196 ? 1.458 -3.663 1.229 1.00 92.25 196 GLU A CA 1
ATOM 1462 C C . GLU A 1 196 ? 2.794 -3.530 1.975 1.00 92.25 196 GLU A C 1
ATOM 1464 O O . GLU A 1 196 ? 3.161 -2.439 2.421 1.00 92.25 196 GLU A O 1
ATOM 1469 N N . GLY A 1 197 ? 3.553 -4.618 2.107 1.00 89.94 197 GLY A N 1
ATOM 1470 C CA . GLY A 1 197 ? 4.846 -4.573 2.791 1.00 89.94 197 GLY A CA 1
ATOM 1471 C C . GLY A 1 197 ? 5.883 -5.558 2.291 1.00 89.94 197 GLY A C 1
ATOM 1472 O O . GLY A 1 197 ? 5.625 -6.386 1.414 1.00 89.94 197 GLY A O 1
ATOM 1473 N N . ASN A 1 198 ? 7.082 -5.412 2.860 1.00 83.81 198 ASN A N 1
ATOM 1474 C CA . ASN A 1 198 ? 8.212 -6.306 2.650 1.00 83.81 198 ASN A CA 1
ATOM 1475 C C . ASN A 1 198 ? 9.196 -6.264 3.840 1.00 83.81 198 ASN A C 1
ATOM 1477 O O . ASN A 1 198 ? 8.971 -5.549 4.814 1.00 83.81 198 ASN A O 1
ATOM 1481 N N . GLY A 1 199 ? 10.321 -6.982 3.758 1.00 84.19 199 GLY A N 1
ATOM 1482 C CA . GLY A 1 199 ? 11.393 -7.039 4.754 1.00 84.19 199 GLY A CA 1
ATOM 1483 C C . GLY A 1 199 ? 11.743 -5.684 5.377 1.00 84.19 199 GLY A C 1
ATOM 1484 O O . GLY A 1 199 ? 12.447 -4.861 4.789 1.00 84.19 199 GLY A O 1
ATOM 1485 N N . GLY A 1 200 ? 11.266 -5.451 6.603 1.00 88.00 200 GLY A N 1
ATOM 1486 C CA . GLY A 1 200 ? 11.521 -4.224 7.358 1.00 88.00 200 GLY A CA 1
ATOM 1487 C C . GLY A 1 200 ? 10.933 -2.951 6.755 1.00 88.00 200 GLY A C 1
ATOM 1488 O O . GLY A 1 200 ? 11.518 -1.885 6.975 1.00 88.00 200 GLY A O 1
ATOM 1489 N N . ASN A 1 201 ? 9.838 -3.043 5.992 1.00 90.44 201 ASN A N 1
ATOM 1490 C CA . ASN A 1 201 ? 9.094 -1.893 5.486 1.00 90.44 201 ASN A CA 1
ATOM 1491 C C . ASN A 1 201 ? 7.599 -2.178 5.224 1.00 90.44 201 ASN A C 1
ATOM 1493 O O . ASN A 1 201 ? 7.170 -3.331 5.169 1.00 90.44 201 ASN A O 1
ATOM 1497 N N . PHE A 1 202 ? 6.818 -1.105 5.081 1.00 94.56 202 PHE A N 1
ATOM 1498 C CA . PHE A 1 202 ? 5.441 -1.127 4.583 1.00 94.56 202 PHE A CA 1
ATOM 1499 C C . PHE A 1 202 ? 5.054 0.214 3.933 1.00 94.56 202 PHE A C 1
ATOM 1501 O O . PHE A 1 202 ? 5.649 1.263 4.223 1.00 94.56 202 PHE A O 1
ATOM 1508 N N . TRP A 1 203 ? 4.035 0.172 3.078 1.00 94.56 203 TRP A N 1
ATOM 1509 C CA . TRP A 1 203 ? 3.387 1.325 2.453 1.00 94.56 203 TRP A CA 1
ATOM 1510 C C . TRP A 1 203 ? 2.056 1.647 3.133 1.00 94.56 203 TRP A C 1
ATOM 1512 O O . TRP A 1 203 ? 1.324 0.750 3.524 1.00 94.56 203 TRP A O 1
ATOM 1522 N N . LEU A 1 204 ? 1.737 2.929 3.298 1.00 96.56 204 LEU A N 1
ATOM 1523 C CA . LEU A 1 204 ? 0.416 3.370 3.745 1.00 96.56 204 LEU A CA 1
ATOM 1524 C C . LEU A 1 204 ? 0.053 4.704 3.076 1.00 96.56 204 LEU A C 1
ATOM 1526 O O . LEU A 1 204 ? 0.474 5.783 3.520 1.00 96.56 204 LEU A O 1
ATOM 1530 N N . GLY A 1 205 ? -0.688 4.625 1.974 1.00 94.00 205 GLY A N 1
ATOM 1531 C CA . GLY A 1 205 ? -0.899 5.723 1.036 1.00 94.00 205 GLY A CA 1
ATOM 1532 C C . GLY A 1 205 ? 0.428 6.133 0.392 1.00 94.00 205 GLY A C 1
ATOM 1533 O O . GLY A 1 205 ? 1.164 5.310 -0.161 1.00 94.00 205 GLY A O 1
ATOM 1534 N N . LYS A 1 206 ? 0.805 7.410 0.531 1.00 90.19 206 LYS A N 1
ATOM 1535 C CA . LYS A 1 206 ? 2.127 7.903 0.090 1.00 90.19 206 LYS A CA 1
ATOM 1536 C C . LYS A 1 206 ? 3.250 7.695 1.106 1.00 90.19 206 LYS A C 1
ATOM 1538 O O . LYS A 1 206 ? 4.390 8.084 0.849 1.00 90.19 206 LYS A O 1
ATOM 1543 N N . SER A 1 207 ? 2.942 7.189 2.299 1.00 93.50 207 SER 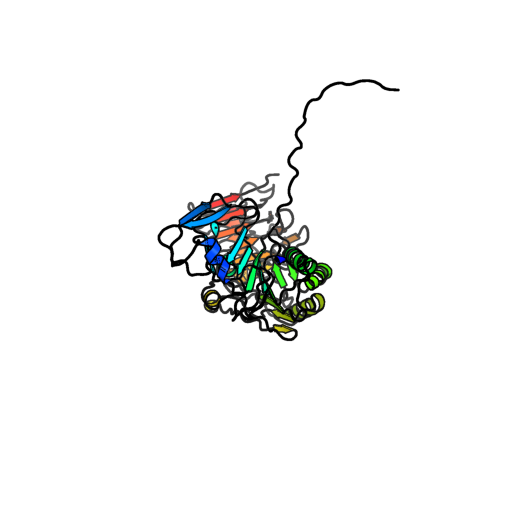A N 1
ATOM 1544 C CA . SER A 1 207 ? 3.951 6.953 3.329 1.00 93.50 207 SER A CA 1
ATOM 1545 C C . SER A 1 207 ? 4.655 5.627 3.072 1.00 93.50 207 SER A C 1
ATOM 1547 O O . SER A 1 207 ? 4.041 4.579 3.206 1.00 93.50 207 SER A O 1
ATOM 1549 N N . PHE A 1 208 ? 5.952 5.671 2.772 1.00 93.19 208 PHE A N 1
ATOM 1550 C CA . PHE A 1 208 ? 6.822 4.499 2.849 1.00 93.19 208 PHE A CA 1
ATOM 1551 C C . PHE A 1 208 ? 7.590 4.539 4.166 1.00 93.19 208 PHE A C 1
ATOM 1553 O O . PHE A 1 208 ? 8.356 5.483 4.411 1.00 93.19 208 PHE A O 1
ATOM 1560 N N . VAL A 1 209 ? 7.369 3.547 5.025 1.00 94.69 209 VAL A N 1
ATOM 1561 C CA . VAL A 1 209 ? 8.038 3.432 6.324 1.00 94.69 209 VAL A CA 1
ATOM 1562 C C . VAL A 1 209 ? 8.934 2.208 6.289 1.00 94.69 209 VAL A C 1
ATOM 1564 O O . VAL A 1 209 ? 8.474 1.106 6.019 1.00 94.69 209 VAL A O 1
ATOM 1567 N N . SER A 1 210 ? 10.216 2.393 6.584 1.00 91.50 210 SER A N 1
ATOM 1568 C CA . SER A 1 210 ? 11.209 1.326 6.579 1.00 91.50 210 SER A CA 1
ATOM 1569 C C . SER A 1 210 ? 12.171 1.443 7.751 1.00 91.50 210 SER A C 1
ATOM 1571 O O . SER A 1 210 ? 12.292 2.485 8.400 1.00 91.50 210 SER A O 1
ATOM 1573 N N . HIS A 1 211 ? 12.935 0.383 7.995 1.00 86.75 211 HIS A N 1
ATOM 1574 C CA . HIS A 1 211 ? 14.005 0.385 8.990 1.00 86.75 211 HIS A CA 1
ATOM 1575 C C . HIS A 1 211 ? 15.087 1.452 8.739 1.00 86.75 211 HIS A C 1
ATOM 1577 O O . HIS A 1 211 ? 15.767 1.858 9.681 1.00 86.75 211 HIS A O 1
ATOM 1583 N N . HIS A 1 212 ? 15.224 1.947 7.504 1.00 86.19 212 HIS A N 1
ATOM 1584 C CA . HIS A 1 212 ? 16.163 3.013 7.150 1.00 86.19 212 HIS A CA 1
ATOM 1585 C C . HIS A 1 212 ? 15.642 4.412 7.488 1.00 86.19 212 HIS A C 1
ATOM 1587 O O . HIS A 1 212 ? 16.424 5.288 7.867 1.00 86.19 212 HIS A O 1
ATOM 1593 N N . ASN A 1 213 ? 14.334 4.642 7.345 1.00 90.56 213 ASN A N 1
ATOM 1594 C CA . ASN A 1 213 ? 13.744 5.977 7.456 1.00 90.56 213 ASN A CA 1
ATOM 1595 C C . ASN A 1 213 ? 12.863 6.174 8.701 1.00 90.56 213 ASN A C 1
ATOM 1597 O O . ASN A 1 213 ? 12.409 7.291 8.937 1.00 90.56 213 ASN A O 1
ATOM 1601 N N . LEU A 1 214 ? 12.685 5.150 9.543 1.00 91.94 214 LEU A N 1
ATOM 1602 C CA . LEU A 1 214 ? 11.821 5.199 10.728 1.00 91.94 214 LEU A CA 1
ATOM 1603 C C . LEU A 1 214 ? 12.101 6.402 11.647 1.00 91.94 214 LEU A C 1
ATOM 1605 O O . LEU A 1 214 ? 11.175 7.019 12.169 1.00 91.94 214 LEU A O 1
ATOM 1609 N N . ALA A 1 215 ? 13.371 6.793 11.800 1.00 91.19 215 ALA A N 1
ATOM 1610 C CA . ALA A 1 215 ? 13.761 7.956 12.602 1.00 91.19 215 ALA A CA 1
ATOM 1611 C C . ALA A 1 215 ? 13.164 9.285 12.092 1.00 91.19 215 ALA A C 1
ATOM 1613 O O . ALA A 1 215 ? 12.969 10.211 12.876 1.00 91.19 215 ALA A O 1
ATOM 1614 N N . GLN A 1 216 ? 12.847 9.387 10.798 1.00 92.94 216 GLN A N 1
ATOM 1615 C CA . GLN A 1 216 ? 12.209 10.565 10.197 1.00 92.94 216 GLN A CA 1
ATOM 1616 C C . GLN A 1 216 ? 10.724 10.683 10.576 1.00 92.94 216 GLN A C 1
ATOM 1618 O O . GLN A 1 216 ? 10.168 11.779 10.536 1.00 92.94 216 GLN A O 1
ATOM 1623 N N . TYR A 1 217 ? 10.101 9.568 10.969 1.00 94.25 217 TYR A N 1
ATOM 1624 C CA . TYR A 1 217 ? 8.709 9.494 11.415 1.00 94.25 217 TYR A CA 1
ATOM 1625 C C . TYR A 1 217 ? 8.560 9.521 12.944 1.00 94.25 217 TYR A C 1
ATOM 1627 O O . TYR A 1 217 ? 7.452 9.376 13.462 1.00 94.25 217 TYR A O 1
ATOM 1635 N N . GLN A 1 218 ? 9.660 9.678 13.690 1.00 94.75 218 GLN A N 1
ATOM 1636 C CA . GLN A 1 218 ? 9.660 9.523 15.144 1.00 94.75 218 GLN A CA 1
ATOM 1637 C C . GLN A 1 218 ? 8.655 10.455 15.838 1.00 94.75 218 GLN A C 1
ATOM 1639 O O . GLN A 1 218 ? 7.918 10.007 16.712 1.00 94.75 218 GLN A O 1
ATOM 1644 N N . GLU A 1 219 ? 8.599 11.734 15.456 1.00 95.44 219 GLU A N 1
ATOM 1645 C CA . GLU A 1 219 ? 7.661 12.688 16.063 1.00 95.44 219 GLU A CA 1
ATOM 1646 C C . GLU A 1 219 ? 6.202 12.323 15.764 1.00 95.44 219 GLU A C 1
ATOM 1648 O O . GLU A 1 219 ? 5.333 12.484 16.619 1.00 95.44 219 GLU A O 1
ATOM 1653 N N . GLN A 1 220 ? 5.925 11.820 14.561 1.00 95.44 220 GLN A N 1
ATOM 1654 C CA . GLN A 1 220 ? 4.593 11.421 14.125 1.00 95.44 220 GLN A CA 1
ATOM 1655 C C . GLN A 1 220 ? 4.126 10.180 14.891 1.00 95.44 220 GLN A C 1
ATOM 1657 O O . GLN A 1 220 ? 3.036 10.199 15.456 1.00 95.44 220 GLN A O 1
ATOM 1662 N N . PHE A 1 221 ? 4.969 9.150 15.004 1.00 97.38 221 PHE A N 1
ATOM 1663 C CA . PHE A 1 221 ? 4.659 7.953 15.791 1.00 97.38 221 PHE A CA 1
ATOM 1664 C C . PHE A 1 221 ? 4.530 8.250 17.290 1.00 97.38 221 PHE A C 1
ATOM 1666 O O . PHE A 1 221 ? 3.676 7.677 17.958 1.00 97.38 221 PHE A O 1
ATOM 1673 N N . GLN A 1 222 ? 5.310 9.188 17.837 1.00 95.50 222 GLN A N 1
ATOM 1674 C CA . GLN A 1 222 ? 5.137 9.617 19.230 1.00 95.50 222 GLN A CA 1
ATOM 1675 C C . GLN A 1 222 ? 3.782 10.291 19.473 1.00 95.50 222 GLN A C 1
ATOM 1677 O O . GLN A 1 222 ? 3.223 10.152 20.557 1.00 95.50 222 GLN A O 1
ATOM 1682 N N . ARG A 1 223 ? 3.211 10.990 18.481 1.00 94.81 223 ARG A N 1
ATOM 1683 C CA . ARG A 1 223 ? 1.863 11.573 18.615 1.00 94.81 223 ARG A CA 1
ATOM 1684 C C . ARG A 1 223 ? 0.775 10.513 18.744 1.00 94.81 223 ARG A C 1
ATOM 1686 O O . ARG A 1 223 ? -0.239 10.786 19.382 1.00 94.81 223 ARG A O 1
ATOM 1693 N N . TRP A 1 224 ? 0.984 9.315 18.199 1.00 97.38 224 TRP A N 1
ATOM 1694 C CA . TRP A 1 224 ? 0.001 8.232 18.276 1.00 97.38 224 TRP A CA 1
ATOM 1695 C C . TRP A 1 224 ? -0.318 7.846 19.724 1.00 97.38 224 TRP A C 1
ATOM 1697 O O . TRP A 1 224 ? -1.471 7.566 20.035 1.00 97.38 224 TRP A O 1
ATOM 1707 N N . GLN A 1 225 ? 0.657 7.965 20.634 1.00 95.50 225 GLN A N 1
ATOM 1708 C CA . GLN A 1 225 ? 0.500 7.703 22.074 1.00 95.50 225 GLN A CA 1
ATOM 1709 C C . GLN A 1 225 ? -0.687 8.422 22.722 1.00 95.50 225 GLN A C 1
ATOM 1711 O O . GLN A 1 225 ? -1.188 7.976 23.746 1.00 95.50 225 GLN A O 1
ATOM 1716 N N . THR A 1 226 ? -1.128 9.546 22.156 1.00 93.06 226 THR A N 1
ATOM 1717 C CA . THR A 1 226 ? -2.233 10.336 22.712 1.00 93.06 226 THR A CA 1
ATOM 1718 C C . THR A 1 226 ? -3.593 9.646 22.617 1.00 93.06 226 THR A C 1
ATOM 1720 O O . THR A 1 226 ? -4.453 9.936 23.443 1.00 93.06 226 THR A O 1
ATOM 1723 N N . GLY A 1 227 ? -3.778 8.743 21.650 1.00 94.56 227 GLY A N 1
ATOM 1724 C CA . GLY A 1 227 ? -5.019 7.988 21.455 1.00 94.56 227 GLY A CA 1
ATOM 1725 C C . GLY A 1 227 ? -4.885 6.489 21.717 1.00 94.56 227 GLY A C 1
ATOM 1726 O O . GLY A 1 227 ? -5.879 5.776 21.621 1.00 94.56 227 GLY A O 1
ATOM 1727 N N . LEU A 1 228 ? -3.686 5.997 22.041 1.00 96.56 228 LEU A N 1
ATOM 1728 C CA . LEU A 1 228 ? -3.448 4.589 22.360 1.00 96.56 228 LEU A CA 1
ATOM 1729 C C . LEU A 1 228 ? -3.658 4.335 23.856 1.00 96.56 228 LEU A C 1
ATOM 1731 O O . LEU A 1 228 ? -3.145 5.064 24.708 1.00 96.56 228 LEU A O 1
ATOM 1735 N N . GLY A 1 229 ? -4.417 3.289 24.176 1.00 94.69 229 GLY A N 1
ATOM 1736 C CA . GLY A 1 229 ? -4.576 2.809 25.543 1.00 94.69 229 GLY A CA 1
ATOM 1737 C C . GLY A 1 229 ? -3.249 2.302 26.138 1.00 94.69 229 GLY A C 1
ATOM 1738 O O . GLY A 1 229 ? -2.325 1.963 25.401 1.00 94.69 229 GLY A O 1
ATOM 1739 N N . PRO A 1 230 ? -3.125 2.199 27.477 1.00 90.94 230 PRO A N 1
ATOM 1740 C CA . PRO A 1 230 ? -1.881 1.769 28.132 1.00 90.94 230 PRO A CA 1
ATOM 1741 C C . PRO A 1 230 ? -1.412 0.345 27.798 1.00 90.94 230 PRO A C 1
ATOM 1743 O O . PRO A 1 230 ? -0.262 0.018 28.072 1.00 90.94 230 PRO A O 1
ATOM 1746 N N . ALA A 1 231 ? -2.315 -0.491 27.287 1.00 92.00 231 ALA A N 1
ATOM 1747 C CA . ALA A 1 231 ? -2.063 -1.854 26.823 1.00 92.00 231 ALA A CA 1
ATOM 1748 C C . ALA A 1 231 ? -2.560 -2.012 25.377 1.00 92.00 231 ALA A C 1
ATOM 1750 O O . ALA A 1 231 ? -3.135 -3.033 25.030 1.00 92.00 231 ALA A O 1
ATOM 1751 N N . ALA A 1 232 ? -2.473 -0.940 24.582 1.00 96.12 232 ALA A N 1
ATOM 1752 C CA . ALA A 1 232 ? -2.911 -1.001 23.202 1.00 96.12 232 ALA A CA 1
ATOM 1753 C C . ALA A 1 232 ? -1.898 -1.751 22.341 1.00 96.12 232 ALA A C 1
ATOM 1755 O O . ALA A 1 232 ? -0.695 -1.500 22.441 1.00 96.12 232 ALA A O 1
ATOM 1756 N N . ASP A 1 233 ? -2.419 -2.585 21.449 1.00 98.50 233 ASP A N 1
ATOM 1757 C CA . ASP A 1 233 ? -1.618 -3.335 20.487 1.00 98.50 233 ASP A CA 1
ATOM 1758 C C . ASP A 1 233 ? -1.593 -2.651 19.122 1.00 98.50 233 ASP A C 1
ATOM 1760 O O . ASP A 1 233 ? -2.594 -2.099 18.656 1.00 98.50 233 ASP A O 1
ATOM 1764 N N . LEU A 1 234 ? -0.455 -2.734 18.444 1.00 98.56 234 LEU A N 1
ATOM 1765 C CA . LEU A 1 234 ? -0.285 -2.336 17.054 1.00 98.56 234 LEU A CA 1
ATOM 1766 C C . LEU A 1 234 ? -0.079 -3.582 16.190 1.00 98.56 234 LEU A C 1
ATOM 1768 O O . LEU A 1 234 ? 0.948 -4.252 16.281 1.00 98.56 234 LEU A O 1
ATOM 1772 N N . LEU A 1 235 ? -1.038 -3.876 15.322 1.00 98.69 235 LEU A N 1
ATOM 1773 C CA . LEU A 1 235 ? -1.007 -5.028 14.427 1.00 98.69 235 LEU A CA 1
ATOM 1774 C C . LEU A 1 235 ? -0.660 -4.563 13.009 1.00 98.69 235 LEU A C 1
ATOM 1776 O O . LEU A 1 235 ? -1.422 -3.817 12.395 1.00 98.69 235 LEU A O 1
ATOM 1780 N N . LEU A 1 236 ? 0.489 -4.982 12.484 1.00 98.44 236 LEU A N 1
ATOM 1781 C CA . LEU A 1 236 ? 0.911 -4.695 11.113 1.00 98.44 236 LEU A CA 1
ATOM 1782 C C . LEU A 1 236 ? 0.634 -5.902 10.216 1.00 98.44 236 LEU A C 1
ATOM 1784 O O . LEU A 1 236 ? 1.443 -6.827 10.132 1.00 98.44 236 LEU A O 1
ATOM 1788 N N . TYR A 1 237 ? -0.503 -5.866 9.528 1.00 98.19 237 TYR A N 1
ATOM 1789 C CA . TYR A 1 237 ? -0.833 -6.797 8.456 1.00 98.19 237 TYR A CA 1
ATOM 1790 C C . TYR A 1 237 ? -0.196 -6.299 7.163 1.00 98.19 237 TYR A C 1
ATOM 1792 O O . TYR A 1 237 ? -0.798 -5.542 6.401 1.00 98.19 237 TYR A O 1
ATOM 1800 N N . SER A 1 238 ? 1.051 -6.703 6.952 1.00 95.25 238 SER A N 1
ATOM 1801 C CA . SER A 1 238 ? 1.831 -6.371 5.765 1.00 95.25 238 SER A CA 1
ATOM 1802 C C . SER A 1 238 ? 2.903 -7.436 5.552 1.00 95.25 238 SER A C 1
ATOM 1804 O O . SER A 1 238 ? 3.618 -7.804 6.490 1.00 95.25 238 SER A O 1
ATOM 1806 N N . CYS A 1 239 ? 2.989 -7.972 4.332 1.00 91.38 239 CYS A N 1
ATOM 1807 C CA . CYS A 1 239 ? 3.828 -9.135 4.042 1.00 91.38 239 CYS A CA 1
ATOM 1808 C C . CYS A 1 239 ? 5.285 -8.905 4.471 1.00 91.38 239 CYS A C 1
ATOM 1810 O O . CYS A 1 239 ? 5.868 -7.857 4.204 1.00 91.38 239 CYS A O 1
ATOM 1812 N N . PHE A 1 240 ? 5.889 -9.901 5.120 1.00 89.75 240 PHE A N 1
ATOM 1813 C CA . PHE A 1 240 ? 7.316 -9.948 5.466 1.00 89.75 240 PHE A CA 1
ATOM 1814 C C . PHE A 1 240 ? 7.880 -8.769 6.284 1.00 89.75 240 PHE A C 1
ATOM 1816 O O . PHE A 1 240 ? 9.098 -8.687 6.456 1.00 89.75 240 PHE A O 1
ATOM 1823 N N . THR A 1 241 ? 7.067 -7.864 6.831 1.00 93.69 241 THR A N 1
ATOM 1824 C CA . THR A 1 241 ? 7.561 -6.666 7.534 1.00 93.69 241 THR A CA 1
ATOM 1825 C C . THR A 1 241 ? 8.505 -6.983 8.695 1.00 93.69 241 THR A C 1
ATOM 1827 O O . THR A 1 241 ? 9.469 -6.250 8.927 1.00 93.69 241 THR A O 1
ATOM 1830 N N . ALA A 1 242 ? 8.309 -8.114 9.371 1.00 95.62 242 ALA A N 1
ATOM 1831 C CA . ALA A 1 242 ? 9.178 -8.604 10.436 1.00 95.62 242 ALA A CA 1
ATOM 1832 C C . ALA A 1 242 ? 10.222 -9.645 9.989 1.00 95.62 242 ALA A C 1
ATOM 1834 O O . ALA A 1 242 ? 10.917 -10.219 10.833 1.00 95.62 242 ALA A O 1
ATOM 1835 N N . LEU A 1 243 ? 10.354 -9.917 8.687 1.00 89.56 243 LEU A N 1
ATOM 1836 C CA . LEU A 1 243 ? 11.274 -10.929 8.176 1.00 89.56 243 LEU A CA 1
ATOM 1837 C C . LEU A 1 243 ? 12.738 -10.553 8.466 1.00 89.56 243 LEU A C 1
ATOM 1839 O O . LEU A 1 243 ? 13.212 -9.449 8.184 1.00 89.56 243 LEU A O 1
ATOM 1843 N N . GLY A 1 244 ? 13.483 -11.518 9.007 1.00 87.69 244 GLY A N 1
ATOM 1844 C CA . GLY A 1 244 ? 14.918 -11.392 9.251 1.00 87.69 244 GLY A CA 1
ATOM 1845 C C . GLY A 1 244 ? 15.295 -10.363 10.324 1.00 87.69 244 GLY A C 1
ATOM 1846 O O . GLY A 1 244 ? 14.463 -9.764 10.999 1.00 87.69 244 GLY A O 1
ATOM 1847 N N . VAL A 1 245 ? 16.600 -10.159 10.512 1.00 87.00 245 VAL A N 1
ATOM 1848 C CA . VAL A 1 245 ? 17.117 -9.291 11.588 1.00 87.00 245 VAL A CA 1
ATOM 1849 C C . VAL A 1 245 ? 16.737 -7.818 11.405 1.00 87.00 245 VAL A C 1
ATOM 1851 O O . VAL A 1 245 ? 16.524 -7.123 12.396 1.00 87.00 245 VAL A O 1
ATOM 1854 N N . HIS A 1 246 ? 16.621 -7.351 10.159 1.00 87.62 246 HIS A N 1
ATOM 1855 C CA . HIS A 1 246 ? 16.228 -5.976 9.843 1.00 87.62 246 HIS A CA 1
ATOM 1856 C C . HIS A 1 246 ? 14.732 -5.744 10.086 1.00 87.62 246 HIS A C 1
ATOM 1858 O O . HIS A 1 246 ? 14.383 -4.755 10.730 1.00 87.62 246 HIS A O 1
ATOM 1864 N N . GLY A 1 247 ? 13.863 -6.676 9.676 1.00 92.88 247 GLY A N 1
ATOM 1865 C CA . GLY A 1 247 ? 12.429 -6.610 9.968 1.00 92.88 247 GLY A CA 1
ATOM 1866 C C . GLY A 1 247 ? 12.128 -6.683 11.464 1.00 92.88 247 GLY A C 1
ATOM 1867 O O . GLY A 1 247 ? 11.386 -5.866 12.001 1.00 92.88 247 GLY A O 1
ATOM 1868 N N . GLN A 1 248 ? 12.796 -7.571 12.197 1.00 95.69 248 GLN A N 1
ATOM 1869 C CA . GLN A 1 248 ? 12.650 -7.616 13.655 1.00 95.69 248 GLN A CA 1
ATOM 1870 C C . GLN A 1 248 ? 13.141 -6.324 14.326 1.00 95.69 248 GLN A C 1
ATOM 1872 O O . GLN A 1 248 ? 12.498 -5.811 15.243 1.00 95.69 248 GLN A O 1
ATOM 1877 N N . ALA A 1 249 ? 14.268 -5.756 13.882 1.00 94.81 249 ALA A N 1
ATOM 1878 C CA . ALA A 1 249 ? 14.761 -4.477 14.401 1.00 94.81 249 ALA A CA 1
ATOM 1879 C C . ALA A 1 249 ? 13.796 -3.315 14.109 1.00 94.81 249 ALA A C 1
ATOM 1881 O O . ALA A 1 249 ? 13.633 -2.433 14.957 1.00 94.81 249 ALA A O 1
ATOM 1882 N N . PHE A 1 250 ? 13.140 -3.336 12.946 1.00 96.19 250 PHE A N 1
ATOM 1883 C CA . PHE A 1 250 ? 12.087 -2.396 12.580 1.00 96.19 250 PHE A CA 1
ATOM 1884 C C . PHE A 1 250 ? 10.916 -2.450 13.565 1.00 96.19 250 PHE A C 1
ATOM 1886 O O . PHE A 1 250 ? 10.605 -1.435 14.189 1.00 96.19 250 PHE A O 1
ATOM 1893 N N . VAL A 1 251 ? 10.344 -3.639 13.784 1.00 98.25 251 VAL A N 1
ATOM 1894 C CA . VAL A 1 251 ? 9.202 -3.837 14.694 1.00 98.25 251 VAL A CA 1
ATOM 1895 C C . VAL A 1 251 ? 9.554 -3.432 16.129 1.00 98.25 251 VAL A C 1
ATOM 1897 O O . VAL A 1 251 ? 8.815 -2.679 16.758 1.00 98.25 251 VAL A O 1
ATOM 1900 N N . ASN A 1 252 ? 10.734 -3.824 16.624 1.00 98.06 252 ASN A N 1
ATOM 1901 C CA . ASN A 1 252 ? 11.209 -3.415 17.953 1.00 98.06 252 ASN A CA 1
ATOM 1902 C C . ASN A 1 252 ? 11.354 -1.894 18.093 1.00 98.06 252 ASN A C 1
ATOM 1904 O O . ASN A 1 252 ? 11.063 -1.325 19.145 1.00 98.06 252 ASN A O 1
ATOM 1908 N N . SER A 1 253 ? 11.836 -1.226 17.044 1.00 97.19 253 SER A N 1
ATOM 1909 C CA . SER A 1 253 ? 11.997 0.228 17.053 1.00 97.19 253 SER A CA 1
ATOM 1910 C C . SER A 1 253 ? 10.642 0.930 17.025 1.00 97.19 253 SER A C 1
ATOM 1912 O O . SER A 1 253 ? 10.456 1.917 17.735 1.00 97.19 253 SER A O 1
ATOM 1914 N N . LEU A 1 254 ? 9.680 0.404 16.265 1.00 97.62 254 LEU A N 1
ATOM 1915 C CA . LEU A 1 254 ? 8.318 0.927 16.236 1.00 97.62 254 LEU A CA 1
ATOM 1916 C C . LEU A 1 254 ? 7.629 0.778 17.599 1.00 97.62 254 LEU A C 1
ATOM 1918 O O . LEU A 1 254 ? 7.051 1.752 18.085 1.00 97.62 254 LEU A O 1
ATOM 1922 N N . ALA A 1 255 ? 7.781 -0.374 18.260 1.00 97.88 255 ALA A N 1
ATOM 1923 C CA . ALA A 1 255 ? 7.305 -0.597 19.628 1.00 97.88 255 ALA A CA 1
ATOM 1924 C C . ALA A 1 255 ? 7.925 0.405 20.612 1.00 97.88 255 ALA A C 1
ATOM 1926 O O . ALA A 1 255 ? 7.232 1.042 21.400 1.00 97.88 255 ALA A O 1
ATOM 1927 N N . ALA A 1 256 ? 9.237 0.639 20.519 1.00 96.94 256 ALA A N 1
ATOM 1928 C CA . ALA A 1 256 ? 9.924 1.594 21.386 1.00 96.94 256 ALA A CA 1
ATOM 1929 C C . ALA A 1 256 ? 9.471 3.053 21.176 1.00 96.94 256 ALA A C 1
ATOM 1931 O O . ALA A 1 256 ? 9.433 3.825 22.136 1.00 96.94 256 ALA A O 1
ATOM 1932 N N . ILE A 1 257 ? 9.157 3.450 19.938 1.00 96.81 257 ILE A N 1
ATOM 1933 C CA . ILE A 1 257 ? 8.725 4.819 19.614 1.00 96.81 257 ILE A CA 1
ATOM 1934 C C . ILE A 1 257 ? 7.260 5.039 19.999 1.00 96.81 257 ILE A C 1
ATOM 1936 O O . ILE A 1 257 ? 6.933 6.082 20.566 1.00 96.81 257 ILE A O 1
ATOM 1940 N N . THR A 1 258 ? 6.388 4.076 19.694 1.00 96.88 258 THR A N 1
ATOM 1941 C CA . THR A 1 258 ? 4.944 4.168 19.961 1.00 96.88 258 THR A CA 1
ATOM 1942 C C . THR A 1 258 ? 4.601 3.841 21.409 1.00 96.88 258 THR A C 1
ATOM 1944 O O . THR A 1 258 ? 3.626 4.372 21.919 1.00 96.88 258 THR A O 1
ATOM 1947 N N . GLY A 1 259 ? 5.416 3.050 22.106 1.00 95.88 259 GLY A N 1
ATOM 1948 C CA . GLY A 1 259 ? 5.132 2.575 23.462 1.00 95.88 259 GLY A CA 1
ATOM 1949 C C . GLY A 1 259 ? 4.062 1.479 23.532 1.00 95.88 259 GLY A C 1
ATOM 1950 O O . GLY A 1 259 ? 3.695 1.100 24.640 1.00 95.88 259 GLY A O 1
ATOM 1951 N N . ALA A 1 260 ? 3.581 1.004 22.382 1.00 97.62 260 ALA A N 1
ATOM 1952 C CA . ALA A 1 260 ? 2.647 -0.107 22.245 1.00 97.62 260 ALA A CA 1
ATOM 1953 C C . ALA A 1 260 ? 3.395 -1.431 22.051 1.00 97.62 260 ALA A C 1
ATOM 1955 O O . ALA A 1 260 ? 4.545 -1.444 21.591 1.00 97.62 260 ALA A O 1
ATOM 1956 N N . ASP A 1 261 ? 2.716 -2.533 22.350 1.00 98.50 261 ASP A N 1
ATOM 1957 C CA . ASP A 1 261 ? 3.136 -3.854 21.899 1.00 98.50 261 ASP A CA 1
ATOM 1958 C C . ASP A 1 261 ? 2.797 -3.986 20.403 1.00 98.50 261 ASP A C 1
ATOM 1960 O O . ASP A 1 261 ? 1.762 -3.509 19.940 1.00 98.50 261 ASP A O 1
ATOM 1964 N N . VAL A 1 262 ? 3.722 -4.519 19.600 1.00 98.69 262 VAL A N 1
ATOM 1965 C CA . VAL A 1 262 ? 3.621 -4.527 18.134 1.00 98.69 262 VAL A CA 1
ATOM 1966 C C . VAL A 1 262 ? 3.752 -5.947 17.621 1.00 98.69 262 VAL A C 1
ATOM 1968 O O . VAL A 1 262 ? 4.728 -6.620 17.950 1.00 98.69 262 VAL A O 1
ATOM 1971 N N . ALA A 1 263 ? 2.830 -6.367 16.762 1.00 98.75 263 ALA A N 1
ATOM 1972 C CA . ALA A 1 263 ? 2.894 -7.618 16.017 1.00 98.75 263 ALA A CA 1
ATOM 1973 C C . ALA A 1 263 ? 2.995 -7.353 14.511 1.00 98.75 263 ALA A C 1
ATOM 1975 O O . ALA A 1 263 ? 2.396 -6.403 14.008 1.00 98.75 263 ALA A O 1
ATOM 1976 N N . ALA A 1 264 ? 3.750 -8.176 13.788 1.00 98.44 264 ALA A N 1
ATOM 1977 C CA . ALA A 1 264 ? 3.927 -8.055 12.345 1.00 98.44 264 ALA A CA 1
ATOM 1978 C C . ALA A 1 264 ? 4.287 -9.400 11.693 1.00 98.44 264 ALA A C 1
ATOM 1980 O O . ALA A 1 264 ? 4.883 -10.278 12.329 1.00 98.44 264 ALA A O 1
ATOM 1981 N N . SER A 1 265 ? 3.969 -9.526 10.406 1.00 96.94 265 SER A N 1
ATOM 1982 C CA . SER A 1 265 ? 4.159 -10.755 9.635 1.00 96.94 265 SER A CA 1
ATOM 1983 C C . SER A 1 265 ? 5.618 -10.995 9.256 1.00 96.94 265 SER A C 1
ATOM 1985 O O . SER A 1 265 ? 6.361 -10.082 8.884 1.00 96.94 265 SER A O 1
ATOM 1987 N N . THR A 1 266 ? 6.036 -12.254 9.298 1.00 93.25 266 THR A N 1
ATOM 1988 C CA . THR A 1 266 ? 7.338 -12.735 8.813 1.00 93.25 266 THR A CA 1
ATOM 1989 C C . THR A 1 266 ? 7.232 -13.473 7.479 1.00 93.25 266 THR A C 1
ATOM 1991 O O . THR A 1 266 ? 8.263 -13.784 6.885 1.00 93.25 266 THR A O 1
ATOM 1994 N N . ASN A 1 267 ? 6.015 -13.735 7.003 1.00 90.12 267 ASN A N 1
ATOM 1995 C CA . ASN A 1 267 ? 5.682 -14.438 5.764 1.00 90.12 267 ASN A CA 1
ATOM 1996 C C . ASN A 1 267 ? 4.659 -13.625 4.928 1.00 90.12 267 ASN A C 1
ATOM 1998 O O . ASN A 1 267 ? 4.469 -12.425 5.155 1.00 90.12 267 ASN A O 1
ATOM 2002 N N . LEU A 1 268 ? 4.035 -14.272 3.935 1.00 90.56 268 LEU A N 1
ATOM 2003 C CA . LEU A 1 268 ? 2.914 -13.708 3.183 1.00 90.56 268 LEU A CA 1
ATOM 2004 C C . LEU A 1 268 ? 1.674 -13.583 4.075 1.00 90.56 268 LEU A C 1
ATOM 2006 O O . LEU A 1 268 ? 1.277 -14.541 4.728 1.00 90.56 268 LEU A O 1
ATOM 2010 N N . THR A 1 269 ? 1.004 -12.436 4.013 1.00 94.31 269 THR A N 1
ATOM 2011 C CA . THR A 1 269 ? -0.274 -12.198 4.688 1.00 94.31 269 THR A CA 1
ATOM 2012 C C . THR A 1 269 ? -1.419 -12.171 3.680 1.00 94.31 269 THR A C 1
ATOM 2014 O O . THR A 1 269 ? -1.323 -11.484 2.660 1.00 94.31 269 THR A O 1
ATOM 2017 N N . GLY A 1 270 ? -2.498 -12.904 3.955 1.00 94.75 270 GLY A N 1
ATOM 2018 C CA . GLY A 1 270 ? -3.696 -12.979 3.118 1.00 94.75 270 GLY A CA 1
ATOM 2019 C C . GLY A 1 270 ? -4.095 -14.413 2.762 1.00 94.75 270 GLY A C 1
ATOM 2020 O O . GLY A 1 270 ? -4.232 -15.275 3.627 1.00 94.75 270 GLY A O 1
ATOM 2021 N N . ASN A 1 271 ? -4.338 -14.663 1.475 1.00 92.69 271 ASN A N 1
ATOM 2022 C CA . ASN A 1 271 ? -4.933 -15.905 0.985 1.00 92.69 271 ASN A CA 1
ATOM 2023 C C . ASN A 1 271 ? -4.059 -17.155 1.227 1.00 92.69 271 ASN A C 1
ATOM 2025 O O . ASN A 1 271 ? -2.968 -17.302 0.668 1.00 92.69 271 ASN A O 1
ATOM 2029 N N . ALA A 1 272 ? -4.613 -18.132 1.949 1.00 91.75 272 ALA A N 1
ATOM 2030 C CA . ALA A 1 272 ? -3.981 -19.426 2.217 1.00 91.75 272 ALA A CA 1
ATOM 2031 C C . ALA A 1 272 ? -3.674 -20.270 0.972 1.00 91.75 272 ALA A C 1
ATOM 2033 O O . ALA A 1 272 ? -2.734 -21.067 0.975 1.00 91.75 272 ALA A O 1
ATOM 2034 N N . GLN A 1 273 ? -4.429 -20.108 -0.116 1.00 88.06 273 GLN A N 1
ATOM 2035 C CA . GLN A 1 273 ? -4.163 -20.802 -1.381 1.00 88.06 273 GLN A CA 1
ATOM 2036 C C . GLN A 1 273 ? -2.940 -20.243 -2.116 1.00 88.06 273 GLN A C 1
ATOM 2038 O O . GLN A 1 273 ? -2.326 -20.975 -2.891 1.00 88.06 273 GLN A O 1
ATOM 2043 N N . LEU A 1 274 ? -2.575 -18.988 -1.840 1.00 83.62 274 LEU A N 1
ATOM 2044 C CA . LEU A 1 274 ? -1.360 -18.337 -2.335 1.00 83.62 274 LEU A CA 1
ATOM 2045 C C . LEU A 1 274 ? -0.179 -18.497 -1.359 1.00 83.62 274 LEU A C 1
ATOM 2047 O O . LEU A 1 274 ? 0.901 -17.969 -1.596 1.00 83.62 274 LEU A O 1
ATOM 2051 N N . GLY A 1 275 ? -0.366 -19.260 -0.275 1.00 86.25 275 GLY A N 1
ATOM 2052 C CA . GLY A 1 275 ? 0.667 -19.530 0.725 1.00 86.25 275 GLY A CA 1
ATOM 2053 C C . GLY A 1 275 ? 0.788 -18.475 1.824 1.00 86.25 275 GLY A C 1
ATOM 2054 O O . GLY A 1 275 ? 1.765 -18.528 2.568 1.00 86.25 275 GLY A O 1
ATOM 2055 N N . GLY A 1 276 ? -0.167 -17.545 1.923 1.00 90.69 276 GLY A N 1
ATOM 2056 C CA . GLY A 1 276 ? -0.250 -16.602 3.034 1.00 90.69 276 GLY A CA 1
ATOM 2057 C C . GLY A 1 276 ? -1.127 -17.085 4.185 1.00 90.69 276 GLY A C 1
ATOM 2058 O O . GLY A 1 276 ? -1.783 -18.121 4.105 1.00 90.69 276 GLY A O 1
ATOM 2059 N N . ASP A 1 277 ? -1.156 -16.318 5.260 1.00 94.88 277 ASP A N 1
ATOM 2060 C CA . ASP A 1 277 ? -2.092 -16.500 6.367 1.00 94.88 277 ASP A CA 1
ATOM 2061 C C . ASP A 1 277 ? -2.405 -15.139 7.012 1.00 94.88 277 ASP A C 1
ATOM 2063 O O . ASP A 1 277 ? -2.057 -14.091 6.473 1.00 94.88 277 ASP A O 1
ATOM 2067 N N . TRP A 1 278 ? -3.140 -15.122 8.118 1.00 97.38 278 TRP A N 1
ATOM 2068 C CA . TRP A 1 278 ? -3.454 -13.889 8.845 1.00 97.38 278 TRP A CA 1
ATOM 2069 C C . TRP A 1 278 ? -2.805 -13.850 10.233 1.00 97.38 278 TRP A C 1
ATOM 2071 O O . TRP A 1 278 ? -3.229 -13.064 11.090 1.00 97.38 278 TRP A O 1
ATOM 2081 N N . ASP A 1 279 ? -1.807 -14.704 10.458 1.00 97.06 279 ASP A N 1
ATOM 2082 C CA . ASP A 1 279 ? -1.040 -14.750 11.691 1.00 97.06 279 ASP A CA 1
ATOM 2083 C C . ASP A 1 279 ? 0.079 -13.693 11.640 1.00 97.06 279 ASP A C 1
ATOM 2085 O O . ASP A 1 279 ? 0.612 -13.343 10.591 1.00 97.06 279 ASP A O 1
ATOM 2089 N N . LEU A 1 280 ? 0.421 -13.134 12.803 1.00 98.06 280 LEU A N 1
ATOM 2090 C CA . LEU A 1 280 ? 1.536 -12.197 12.953 1.00 98.06 280 LEU A CA 1
ATOM 2091 C C . LEU A 1 280 ? 2.605 -12.882 13.807 1.00 98.06 280 LEU A C 1
ATOM 2093 O O . LEU A 1 280 ? 2.484 -12.951 15.030 1.00 98.06 280 LEU A O 1
ATOM 2097 N N . GLU A 1 281 ? 3.632 -13.457 13.178 1.00 97.75 281 GLU A N 1
ATOM 2098 C CA . GLU A 1 281 ? 4.536 -14.387 13.876 1.00 97.75 281 GLU A CA 1
ATOM 2099 C C . GLU A 1 281 ? 5.583 -13.699 14.744 1.00 97.75 281 GLU A C 1
ATOM 2101 O O . GLU A 1 281 ? 6.176 -14.334 15.625 1.00 97.75 281 GLU A O 1
ATOM 2106 N N . TYR A 1 282 ? 5.858 -12.423 14.482 1.00 98.50 282 TYR A N 1
ATOM 2107 C CA . TYR A 1 282 ? 6.781 -11.648 15.289 1.00 98.50 282 TYR A CA 1
ATOM 2108 C C . TYR A 1 282 ? 6.026 -10.611 16.098 1.00 98.50 282 TYR A C 1
ATOM 2110 O O . TYR A 1 282 ? 5.331 -9.770 15.539 1.00 98.50 282 TYR A O 1
ATOM 2118 N N . GLN A 1 283 ? 6.226 -10.634 17.412 1.00 98.38 283 GLN A N 1
ATOM 2119 C CA . GLN A 1 283 ? 5.606 -9.685 18.321 1.00 98.38 283 GLN A CA 1
ATOM 2120 C C . GLN A 1 283 ? 6.585 -9.169 19.374 1.00 98.38 283 GLN A C 1
ATOM 2122 O O . GLN A 1 283 ? 7.511 -9.875 19.795 1.00 98.38 283 GLN A O 1
ATOM 2127 N N . THR A 1 284 ? 6.346 -7.948 19.835 1.00 98.06 284 THR A N 1
ATOM 2128 C CA . THR A 1 284 ? 6.942 -7.386 21.045 1.00 98.06 284 THR A CA 1
ATOM 2129 C C . THR A 1 284 ? 5.919 -7.431 22.169 1.00 98.06 284 THR A C 1
ATOM 2131 O O . THR A 1 284 ? 4.754 -7.153 21.931 1.00 98.06 284 THR A O 1
ATOM 2134 N N . GLY A 1 285 ? 6.357 -7.762 23.384 1.00 96.50 285 GLY A N 1
ATOM 2135 C CA . GLY A 1 285 ? 5.458 -7.841 24.536 1.00 96.50 285 GLY A CA 1
ATOM 2136 C C . GLY A 1 285 ? 4.349 -8.883 24.369 1.00 96.50 285 GLY A C 1
ATOM 2137 O O . GLY A 1 285 ? 4.601 -9.969 23.826 1.00 96.50 285 GLY A O 1
ATOM 2138 N N . ASN A 1 286 ? 3.167 -8.587 24.905 1.00 96.31 286 ASN A N 1
ATOM 2139 C CA . ASN A 1 286 ? 1.998 -9.453 24.786 1.00 96.31 286 ASN A CA 1
ATOM 2140 C C . ASN A 1 286 ? 1.004 -8.811 23.825 1.00 96.31 286 ASN A C 1
ATOM 2142 O O . ASN A 1 286 ? 0.832 -7.608 23.852 1.00 96.31 286 ASN A O 1
ATOM 2146 N N . ILE A 1 287 ? 0.358 -9.631 23.002 1.00 97.25 287 ILE A N 1
ATOM 2147 C CA . ILE A 1 287 ? -0.674 -9.174 22.076 1.00 97.25 287 ILE A CA 1
ATOM 2148 C C . ILE A 1 287 ? -1.990 -9.773 22.551 1.00 97.25 287 ILE A C 1
ATOM 2150 O O . ILE A 1 287 ? -2.149 -10.999 22.575 1.00 97.25 287 ILE A O 1
ATOM 2154 N N . GLU A 1 288 ? -2.909 -8.916 22.981 1.00 94.06 288 GLU A N 1
ATOM 2155 C CA . GLU A 1 288 ? -4.256 -9.282 23.418 1.00 94.06 288 GLU A CA 1
ATOM 2156 C C . GLU A 1 288 ? -5.317 -9.018 22.343 1.00 94.06 288 GLU A C 1
ATOM 2158 O O . GLU A 1 288 ? -6.404 -9.605 22.382 1.00 94.06 288 GLU A O 1
ATOM 2163 N N . ALA A 1 289 ? -5.005 -8.154 21.380 1.00 94.19 289 ALA A N 1
ATOM 2164 C CA . ALA A 1 289 ? -5.845 -7.862 20.240 1.00 94.19 289 ALA A CA 1
ATOM 2165 C C . ALA A 1 289 ? -6.050 -9.099 19.358 1.00 94.19 289 ALA A C 1
ATOM 2167 O O . ALA A 1 289 ? -5.173 -9.941 19.167 1.00 94.19 289 ALA A O 1
ATOM 2168 N N . THR A 1 290 ? -7.254 -9.190 18.802 1.00 92.31 290 THR A N 1
ATOM 2169 C CA . THR A 1 290 ? -7.621 -10.233 17.840 1.00 92.31 290 THR A CA 1
ATOM 2170 C C . THR A 1 290 ? -7.571 -9.676 16.425 1.00 92.31 290 THR A C 1
ATOM 2172 O O . THR A 1 290 ? -7.495 -8.463 16.232 1.00 92.31 290 THR A O 1
ATOM 2175 N N . ASN A 1 291 ? -7.620 -10.564 15.432 1.00 95.31 291 ASN A N 1
ATOM 2176 C CA . ASN A 1 291 ? -7.665 -10.153 14.037 1.00 95.31 291 ASN A CA 1
ATOM 2177 C C . ASN A 1 291 ? -8.861 -9.210 13.779 1.00 95.31 291 ASN A C 1
ATOM 2179 O O . ASN A 1 291 ? -9.975 -9.534 14.203 1.00 95.31 291 ASN A O 1
ATOM 2183 N N . PRO A 1 292 ? -8.664 -8.071 13.084 1.00 96.06 292 PRO A N 1
ATOM 2184 C CA . PRO A 1 292 ? -9.725 -7.093 12.858 1.00 96.06 292 PRO A CA 1
ATOM 2185 C C . PRO A 1 292 ? -10.806 -7.583 11.886 1.00 96.06 292 PRO A C 1
ATOM 2187 O O . PRO A 1 292 ? -11.836 -6.927 11.758 1.00 96.06 292 PRO A O 1
ATOM 2190 N N . PHE A 1 293 ? -10.606 -8.715 11.205 1.00 97.12 293 PHE A N 1
ATOM 2191 C CA . PHE A 1 293 ? -11.506 -9.257 10.192 1.00 97.12 293 PHE A CA 1
ATOM 2192 C C . PHE A 1 293 ? -12.202 -10.533 10.647 1.00 97.12 293 PHE A C 1
ATOM 2194 O O . PHE A 1 293 ? -11.627 -11.393 11.318 1.00 97.12 293 PHE A O 1
ATOM 2201 N N . THR A 1 294 ? -13.450 -10.704 10.214 1.00 96.00 294 THR A N 1
ATOM 2202 C CA . THR A 1 294 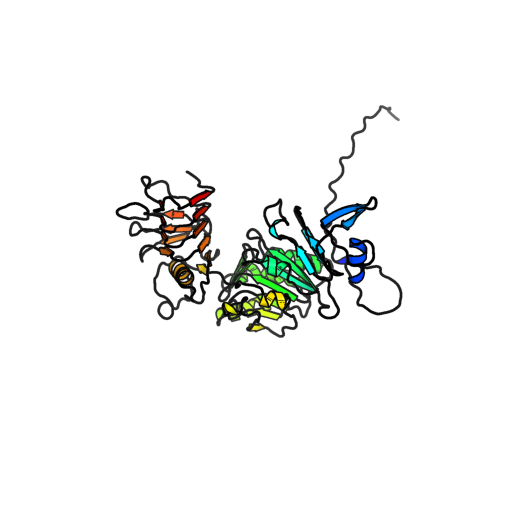? -14.187 -11.948 10.465 1.00 96.00 294 THR A CA 1
ATOM 2203 C C . THR A 1 294 ? -13.508 -13.146 9.788 1.00 96.00 294 THR A C 1
ATOM 2205 O O . THR A 1 294 ? -12.934 -13.018 8.708 1.00 96.00 294 THR A O 1
ATOM 2208 N N . ALA A 1 295 ? -13.646 -14.345 10.360 1.00 95.50 295 ALA A N 1
ATOM 2209 C CA . ALA A 1 295 ? -13.084 -15.567 9.769 1.00 95.50 295 ALA A CA 1
ATOM 2210 C C . ALA A 1 295 ? -13.552 -15.805 8.318 1.00 95.50 295 ALA A C 1
ATOM 2212 O O . ALA A 1 295 ? -12.776 -16.224 7.469 1.00 95.50 295 ALA A O 1
ATOM 2213 N N . GLY A 1 296 ? -14.809 -15.466 8.001 1.00 95.38 296 GLY A N 1
ATOM 2214 C CA . GLY A 1 296 ? -15.326 -15.590 6.636 1.00 95.38 296 GLY A CA 1
ATOM 2215 C C . GLY A 1 296 ? -14.642 -14.657 5.632 1.00 95.38 296 GLY A C 1
ATOM 2216 O O . GLY A 1 296 ? -14.535 -15.010 4.464 1.00 95.38 296 GLY A O 1
ATOM 2217 N N . VAL A 1 297 ? -14.170 -13.489 6.076 1.00 96.00 297 VAL A N 1
ATOM 2218 C CA . VAL A 1 297 ? -13.393 -12.555 5.246 1.00 96.00 297 VAL A CA 1
ATOM 2219 C C . VAL A 1 297 ? -11.976 -13.076 5.059 1.00 96.00 297 VAL A C 1
ATOM 2221 O O . VAL A 1 297 ? -11.494 -13.092 3.932 1.00 96.00 297 VAL A O 1
ATOM 2224 N N . GLN A 1 298 ? -11.357 -13.585 6.126 1.00 96.62 298 GLN A N 1
ATOM 2225 C CA . GLN A 1 298 ? -10.028 -14.196 6.066 1.00 96.62 298 GLN A CA 1
ATOM 2226 C C . GLN A 1 298 ? -9.973 -15.374 5.074 1.00 96.62 298 GLN A C 1
ATOM 2228 O O . GLN A 1 298 ? -9.013 -15.481 4.314 1.00 96.62 298 GLN A O 1
ATOM 2233 N N . ASP A 1 299 ? -11.023 -16.203 5.034 1.00 94.69 299 ASP A N 1
ATOM 2234 C CA . ASP A 1 299 ? -11.154 -17.335 4.104 1.00 94.69 299 ASP A CA 1
ATOM 2235 C C . ASP A 1 299 ? -11.481 -16.911 2.657 1.00 94.69 299 ASP A C 1
ATOM 2237 O O . ASP A 1 299 ? -11.151 -17.625 1.706 1.00 94.69 299 ASP A O 1
ATOM 2241 N N . PHE A 1 300 ? -12.205 -15.800 2.479 1.00 93.62 300 PHE A N 1
ATOM 2242 C CA . PHE A 1 300 ? -12.711 -15.364 1.172 1.00 93.62 300 PHE A CA 1
ATOM 2243 C C . PHE A 1 300 ? -11.764 -14.413 0.441 1.00 93.62 300 PHE A C 1
ATOM 2245 O O . PHE A 1 300 ? -11.793 -14.373 -0.790 1.00 93.62 300 PHE A O 1
ATOM 2252 N N . TYR A 1 301 ? -10.948 -13.653 1.167 1.00 95.19 301 TYR A N 1
ATOM 2253 C CA . TYR A 1 301 ? -10.008 -12.710 0.579 1.00 95.19 301 TYR A CA 1
ATOM 2254 C C . TYR A 1 301 ? -9.050 -13.431 -0.378 1.00 95.19 301 TYR A C 1
ATOM 2256 O O . TYR A 1 301 ? -8.404 -14.412 -0.011 1.00 95.19 301 TYR A O 1
ATOM 2264 N N . GLN A 1 302 ? -9.007 -12.976 -1.632 1.00 91.31 302 GLN A N 1
ATOM 2265 C CA . GLN A 1 302 ? -8.285 -13.680 -2.694 1.00 91.31 302 GLN A CA 1
ATOM 2266 C C . GLN A 1 302 ? -6.837 -13.210 -2.863 1.00 91.31 302 GLN A C 1
ATOM 2268 O O . GLN A 1 302 ? -6.037 -13.981 -3.392 1.00 91.31 302 GLN A O 1
ATOM 2273 N N . GLY A 1 303 ? -6.503 -12.006 -2.396 1.00 89.00 303 GLY A N 1
ATOM 2274 C CA . GLY A 1 303 ? -5.186 -11.401 -2.583 1.00 89.00 303 GLY A CA 1
ATOM 2275 C C . GLY A 1 303 ? -4.165 -11.746 -1.495 1.00 89.00 303 GLY A C 1
ATOM 2276 O O . GLY A 1 303 ? -4.431 -12.480 -0.535 1.00 89.00 303 GLY A O 1
ATOM 2277 N N . THR A 1 304 ? -2.985 -11.146 -1.623 1.00 90.50 304 THR A N 1
ATOM 2278 C CA . THR A 1 304 ? -1.973 -11.053 -0.557 1.00 90.50 304 THR A CA 1
ATOM 2279 C C . THR A 1 304 ? -1.551 -9.597 -0.379 1.00 90.50 304 THR A C 1
ATOM 2281 O O . THR A 1 304 ? -1.806 -8.764 -1.242 1.00 90.50 304 THR A O 1
ATOM 2284 N N . LEU A 1 305 ? -0.928 -9.268 0.750 1.00 90.88 305 LEU A N 1
ATOM 2285 C CA . LEU A 1 305 ? -0.517 -7.897 1.086 1.00 90.88 305 LEU A CA 1
ATOM 2286 C C . LEU A 1 305 ? 0.935 -7.600 0.663 1.00 90.88 305 LEU A C 1
ATOM 2288 O O . LEU A 1 305 ? 1.702 -6.971 1.396 1.00 90.88 305 LEU A O 1
ATOM 2292 N N . ASN A 1 306 ? 1.358 -8.154 -0.473 1.00 82.88 306 ASN A N 1
ATOM 2293 C CA . ASN A 1 306 ? 2.724 -8.049 -0.979 1.00 82.88 306 ASN A CA 1
ATOM 2294 C C . ASN A 1 306 ? 2.811 -6.996 -2.088 1.00 82.88 306 ASN A C 1
ATOM 2296 O O . ASN A 1 306 ? 1.904 -6.868 -2.900 1.00 82.88 306 ASN A O 1
ATOM 2300 N N . THR A 1 307 ? 3.939 -6.295 -2.151 1.00 86.19 307 THR A N 1
ATOM 2301 C CA . THR A 1 307 ? 4.276 -5.386 -3.251 1.00 86.19 307 THR A CA 1
ATOM 2302 C C . THR A 1 307 ? 5.740 -5.539 -3.613 1.00 86.19 307 THR A C 1
ATOM 2304 O O . THR A 1 307 ? 6.572 -5.844 -2.750 1.00 86.19 307 THR A O 1
ATOM 2307 N N . LEU A 1 308 ? 6.063 -5.308 -4.882 1.00 90.56 308 LEU A N 1
ATOM 2308 C CA . LEU A 1 308 ? 7.435 -5.321 -5.366 1.00 90.56 308 LEU A CA 1
ATOM 2309 C C . LEU A 1 308 ? 7.984 -3.895 -5.302 1.00 90.56 308 LEU A C 1
ATOM 2311 O O . LEU A 1 308 ? 7.610 -3.031 -6.093 1.00 90.56 308 LEU A O 1
ATOM 2315 N N . THR A 1 309 ? 8.863 -3.626 -4.340 1.00 92.00 309 THR A N 1
ATOM 2316 C CA . THR A 1 309 ? 9.476 -2.306 -4.147 1.00 92.00 309 THR A CA 1
ATOM 2317 C C . THR A 1 309 ? 10.940 -2.331 -4.559 1.00 92.00 309 THR A C 1
ATOM 2319 O O . THR A 1 309 ? 11.774 -2.943 -3.888 1.00 92.00 309 THR A O 1
ATOM 2322 N N . VAL A 1 310 ? 11.249 -1.611 -5.636 1.00 93.81 310 VAL A N 1
ATOM 2323 C CA . VAL A 1 310 ? 12.611 -1.365 -6.111 1.00 93.81 310 VAL A CA 1
ATOM 2324 C C . VAL A 1 310 ? 13.313 -0.398 -5.161 1.00 93.81 310 VAL A C 1
ATOM 2326 O O . VAL A 1 310 ? 12.812 0.694 -4.885 1.00 93.81 310 VAL A O 1
ATOM 2329 N N . GLN A 1 311 ? 14.481 -0.790 -4.667 1.00 90.50 311 GLN A N 1
ATOM 2330 C CA . GLN A 1 311 ? 15.211 -0.091 -3.605 1.00 90.50 311 GLN A CA 1
ATOM 2331 C C . GLN A 1 311 ? 16.511 0.557 -4.083 1.00 90.50 311 GLN A C 1
ATOM 2333 O O . GLN A 1 311 ? 17.122 1.326 -3.343 1.00 90.50 311 GLN A O 1
ATOM 2338 N N . GLU A 1 312 ? 16.922 0.308 -5.322 1.00 92.00 312 GLU A N 1
ATOM 2339 C CA . GLU A 1 312 ? 18.144 0.885 -5.867 1.00 92.00 312 GLU A CA 1
ATOM 2340 C C . GLU A 1 312 ? 18.136 1.008 -7.393 1.00 92.00 312 GLU A C 1
ATOM 2342 O O . GLU A 1 312 ? 17.304 0.439 -8.098 1.00 92.00 312 GLU A O 1
ATOM 2347 N N . THR A 1 313 ? 19.079 1.797 -7.911 1.00 95.19 313 THR A N 1
ATOM 2348 C CA . THR A 1 313 ? 19.197 2.112 -9.342 1.00 95.19 313 THR A CA 1
ATOM 2349 C C . THR A 1 313 ? 20.093 1.150 -10.119 1.00 95.19 313 THR A C 1
ATOM 2351 O O . THR A 1 313 ? 20.366 1.399 -11.298 1.00 95.19 313 THR A O 1
ATOM 2354 N N . VAL A 1 314 ? 20.643 0.132 -9.457 1.00 92.75 314 VAL A N 1
ATOM 2355 C CA . VAL A 1 314 ? 21.538 -0.841 -10.086 1.00 92.75 314 VAL A CA 1
ATOM 2356 C C . VAL A 1 314 ? 20.749 -1.651 -11.118 1.00 92.75 314 VAL A C 1
ATOM 2358 O O . VAL A 1 314 ? 19.549 -1.864 -10.995 1.00 92.75 314 VAL A O 1
ATOM 2361 N N . ASP A 1 315 ? 21.420 -2.028 -12.201 1.00 92.31 315 ASP A N 1
ATOM 2362 C CA . ASP A 1 315 ? 20.913 -3.013 -13.150 1.00 92.31 315 ASP A CA 1
ATOM 2363 C C . ASP A 1 315 ? 21.884 -4.185 -13.127 1.00 92.31 315 ASP A C 1
ATOM 2365 O O . ASP A 1 315 ? 22.892 -4.164 -13.839 1.00 92.31 315 ASP A O 1
ATOM 2369 N N . ASP A 1 316 ? 21.620 -5.182 -12.294 1.00 86.06 316 ASP A N 1
ATOM 2370 C CA . ASP A 1 316 ? 22.351 -6.444 -12.276 1.00 86.06 316 ASP A CA 1
ATOM 2371 C C . ASP A 1 316 ? 21.445 -7.602 -12.722 1.00 86.06 316 ASP A C 1
ATOM 2373 O O . ASP A 1 316 ? 20.322 -7.414 -13.173 1.00 86.06 316 ASP A O 1
ATOM 2377 N N . THR A 1 317 ? 22.004 -8.808 -12.705 1.00 81.56 317 THR A N 1
ATOM 2378 C CA . THR A 1 317 ? 21.289 -10.065 -12.993 1.00 81.56 317 THR A CA 1
ATOM 2379 C C . THR A 1 317 ? 21.560 -11.094 -11.898 1.00 81.56 317 THR A C 1
ATOM 2381 O O . THR A 1 317 ? 21.390 -12.297 -12.109 1.00 81.56 317 THR A O 1
ATOM 2384 N N . ALA A 1 318 ? 22.140 -10.648 -10.785 1.00 74.00 318 ALA A N 1
ATOM 2385 C CA . ALA A 1 318 ? 22.684 -11.536 -9.784 1.00 74.00 318 ALA A CA 1
ATOM 2386 C C . ALA A 1 318 ? 21.613 -11.745 -8.719 1.00 74.00 318 ALA A C 1
ATOM 2388 O O . ALA A 1 318 ? 21.485 -10.956 -7.817 1.00 74.00 318 ALA A O 1
ATOM 2389 N N . THR A 1 319 ? 20.869 -12.842 -8.790 1.00 63.34 319 THR A N 1
ATOM 2390 C CA . THR A 1 319 ? 19.838 -13.127 -7.782 1.00 63.34 319 THR A CA 1
ATOM 2391 C C . THR A 1 319 ? 20.387 -13.989 -6.641 1.00 63.34 319 THR A C 1
ATOM 2393 O O . THR A 1 319 ? 21.113 -14.969 -6.881 1.00 63.34 319 THR A O 1
ATOM 2396 N N . GLY A 1 320 ? 19.963 -13.741 -5.408 1.00 57.41 320 GLY A N 1
ATOM 2397 C CA . GLY A 1 320 ? 20.160 -14.614 -4.254 1.00 57.41 320 GLY A CA 1
ATOM 2398 C C . GLY A 1 320 ? 21.584 -14.586 -3.693 1.00 57.41 320 GLY A C 1
ATOM 2399 O O . GLY A 1 320 ? 22.200 -13.553 -3.496 1.00 57.41 320 GLY A O 1
ATOM 2400 N N . ALA A 1 321 ? 22.172 -15.754 -3.410 1.00 46.78 321 ALA A N 1
ATOM 2401 C CA . ALA A 1 321 ? 23.439 -15.845 -2.660 1.00 46.78 321 ALA A CA 1
ATOM 2402 C C . ALA A 1 321 ? 24.676 -15.206 -3.341 1.00 46.78 321 ALA A C 1
ATOM 2404 O O . ALA A 1 321 ? 25.758 -15.192 -2.745 1.00 46.78 321 ALA A O 1
ATOM 2405 N N . THR A 1 322 ? 24.555 -14.756 -4.594 1.00 52.72 322 THR A N 1
ATOM 2406 C CA . THR A 1 322 ? 25.615 -14.047 -5.326 1.00 52.72 322 THR A CA 1
ATOM 2407 C C . THR A 1 322 ? 25.516 -12.530 -5.236 1.00 52.72 322 THR A C 1
ATOM 2409 O O . THR A 1 322 ? 26.553 -11.891 -5.422 1.00 52.72 322 THR A O 1
ATOM 2412 N N . ASP A 1 323 ? 24.341 -11.995 -4.898 1.00 63.03 323 ASP A N 1
ATOM 2413 C CA . ASP A 1 323 ? 24.104 -10.582 -4.611 1.00 63.03 323 ASP A CA 1
ATOM 2414 C C . ASP A 1 323 ? 23.458 -10.456 -3.236 1.00 63.03 323 ASP A C 1
ATOM 2416 O O . ASP A 1 323 ? 22.256 -10.495 -3.039 1.00 63.03 323 ASP A O 1
ATOM 2420 N N . ASN A 1 324 ? 24.305 -10.494 -2.214 1.00 58.16 324 ASN A N 1
ATOM 2421 C CA . ASN A 1 324 ? 23.848 -10.544 -0.831 1.00 58.16 324 ASN A CA 1
ATOM 2422 C C . ASN A 1 324 ? 23.750 -9.128 -0.246 1.00 58.16 324 ASN A C 1
ATOM 2424 O O . ASN A 1 324 ? 24.144 -8.913 0.909 1.00 58.16 324 ASN A O 1
ATOM 2428 N N . ASP A 1 325 ? 23.334 -8.153 -1.051 1.00 72.38 325 ASP A N 1
ATOM 2429 C CA . ASP A 1 325 ? 23.056 -6.807 -0.563 1.00 72.38 325 ASP A CA 1
ATOM 2430 C C . ASP A 1 325 ? 21.636 -6.697 0.031 1.00 72.38 325 ASP A C 1
ATOM 2432 O O . ASP A 1 325 ? 21.425 -5.896 0.946 1.00 72.38 325 ASP A O 1
ATOM 2436 N N . GLY A 1 326 ? 20.730 -7.601 -0.369 1.00 72.94 326 GLY A N 1
ATOM 2437 C CA . GLY A 1 326 ? 19.354 -7.693 0.109 1.00 72.94 326 GLY A CA 1
ATOM 2438 C C . GLY A 1 326 ? 18.463 -6.551 -0.379 1.00 72.94 326 GLY A C 1
ATOM 2439 O O . GLY A 1 326 ? 17.445 -6.268 0.265 1.00 72.94 326 GLY A O 1
ATOM 2440 N N . LEU A 1 327 ? 18.858 -5.860 -1.450 1.00 81.88 327 LEU A N 1
ATOM 2441 C CA . LEU A 1 327 ? 18.081 -4.806 -2.088 1.00 81.88 327 LEU A CA 1
ATOM 2442 C C . LEU A 1 327 ? 17.515 -5.339 -3.401 1.00 81.88 327 LEU A C 1
ATOM 2444 O O . LEU A 1 327 ? 18.205 -5.990 -4.162 1.00 81.88 327 LEU A O 1
ATOM 2448 N N . LEU A 1 328 ? 16.242 -5.048 -3.665 1.00 88.44 328 LEU A N 1
ATOM 2449 C CA . LEU A 1 328 ? 15.616 -5.438 -4.925 1.00 88.44 328 LEU A CA 1
ATOM 2450 C C . LEU A 1 328 ? 15.838 -4.341 -5.968 1.00 88.44 328 LEU A C 1
ATOM 2452 O O . LEU A 1 328 ? 15.385 -3.205 -5.768 1.00 88.44 328 LEU A O 1
ATOM 2456 N N . ASN A 1 329 ? 16.454 -4.669 -7.096 1.00 93.44 329 ASN A N 1
ATOM 2457 C CA . ASN A 1 329 ? 16.540 -3.769 -8.242 1.00 93.44 329 ASN A CA 1
ATOM 2458 C C . ASN A 1 329 ? 15.369 -3.963 -9.234 1.00 93.44 329 ASN A C 1
ATOM 2460 O O . ASN A 1 329 ? 14.537 -4.862 -9.101 1.00 93.44 329 ASN A O 1
ATOM 2464 N N . LEU A 1 330 ? 15.252 -3.097 -10.252 1.00 96.62 330 LEU A N 1
ATOM 2465 C CA . LEU A 1 330 ? 14.120 -3.157 -11.194 1.00 96.62 330 LEU A CA 1
ATOM 2466 C C . LEU A 1 330 ? 14.104 -4.440 -12.042 1.00 96.62 330 LEU A C 1
ATOM 2468 O O . LEU A 1 330 ? 13.027 -4.924 -12.397 1.00 96.62 330 LEU A O 1
ATOM 2472 N N . ARG A 1 331 ? 15.269 -4.986 -12.403 1.00 95.69 331 ARG A N 1
ATOM 2473 C CA . ARG A 1 331 ? 15.320 -6.222 -13.189 1.00 95.69 331 ARG A CA 1
ATOM 2474 C C . ARG A 1 331 ? 14.850 -7.407 -12.358 1.00 95.69 331 ARG A C 1
ATOM 2476 O O . ARG A 1 331 ? 14.078 -8.215 -12.863 1.00 95.69 331 ARG A O 1
ATOM 2483 N N . GLU A 1 332 ? 15.270 -7.470 -11.107 1.00 93.62 332 GLU A N 1
ATOM 2484 C CA . GLU A 1 332 ? 14.856 -8.504 -10.164 1.00 93.62 332 GLU A CA 1
ATOM 2485 C C . GLU A 1 332 ? 13.376 -8.401 -9.802 1.00 93.62 332 GLU A C 1
ATOM 2487 O O . GLU A 1 332 ? 12.692 -9.418 -9.751 1.00 93.62 332 GLU A O 1
ATOM 2492 N N . ALA A 1 333 ? 12.843 -7.186 -9.634 1.00 94.69 333 ALA A N 1
ATOM 2493 C CA . ALA A 1 333 ? 11.408 -6.978 -9.448 1.00 94.69 333 ALA A CA 1
ATOM 2494 C C . ALA A 1 333 ? 10.608 -7.547 -10.627 1.00 94.69 333 ALA A C 1
ATOM 2496 O O . ALA A 1 333 ? 9.620 -8.255 -10.447 1.00 94.69 333 ALA A O 1
ATOM 2497 N N . LEU A 1 334 ? 11.071 -7.294 -11.852 1.00 96.50 334 LEU A N 1
ATOM 2498 C CA . LEU A 1 334 ? 10.460 -7.875 -13.041 1.00 96.50 334 LEU A CA 1
ATOM 2499 C C . LEU A 1 334 ? 10.657 -9.391 -13.117 1.00 96.50 334 LEU A C 1
ATOM 2501 O O . LEU A 1 334 ? 9.772 -10.078 -13.609 1.00 96.50 334 LEU A O 1
ATOM 2505 N N . GLU A 1 335 ? 11.771 -9.938 -12.633 1.00 95.00 335 GLU A N 1
ATOM 2506 C CA . GLU A 1 335 ? 11.960 -11.388 -12.536 1.00 95.00 335 GLU A CA 1
ATOM 2507 C C . GLU A 1 335 ? 10.977 -12.027 -11.550 1.00 95.00 335 GLU A C 1
ATOM 2509 O O . GLU A 1 335 ? 10.337 -13.020 -11.906 1.00 95.00 335 GLU A O 1
ATOM 2514 N N . ALA A 1 336 ? 10.806 -11.441 -10.361 1.00 91.81 336 ALA A N 1
ATOM 2515 C CA . ALA A 1 336 ? 9.831 -11.884 -9.368 1.00 91.81 336 ALA A CA 1
ATOM 2516 C C . ALA A 1 336 ? 8.420 -11.894 -9.962 1.00 91.81 336 ALA A C 1
ATOM 2518 O O . ALA A 1 336 ? 7.748 -12.923 -9.902 1.00 91.81 336 ALA A O 1
ATOM 2519 N N . SER A 1 337 ? 8.029 -10.789 -10.607 1.00 94.62 337 SER A N 1
ATOM 2520 C CA . SER A 1 337 ? 6.719 -10.642 -11.246 1.00 94.62 337 SER A CA 1
ATOM 2521 C C . SER A 1 337 ? 6.509 -11.633 -12.392 1.00 94.62 337 SER A C 1
ATOM 2523 O O . SER A 1 337 ? 5.541 -12.374 -12.425 1.00 94.62 337 SER A O 1
ATOM 2525 N N . ASN A 1 338 ? 7.479 -11.754 -13.300 1.00 95.69 338 ASN A N 1
ATOM 2526 C CA . ASN A 1 338 ? 7.377 -12.653 -14.453 1.00 95.69 338 ASN A CA 1
ATOM 2527 C C . ASN A 1 338 ? 7.288 -14.143 -14.090 1.00 95.69 338 ASN A C 1
ATOM 2529 O O . ASN A 1 338 ? 6.933 -14.957 -14.948 1.00 95.69 338 ASN A O 1
ATOM 2533 N N . SER A 1 339 ? 7.748 -14.519 -12.897 1.00 93.69 339 SER A N 1
ATOM 2534 C CA . SER A 1 339 ? 7.914 -15.915 -12.488 1.00 93.69 339 SER A CA 1
ATOM 2535 C C . SER A 1 339 ? 6.979 -16.352 -11.367 1.00 93.69 339 SER A C 1
ATOM 2537 O O . SER A 1 339 ? 7.023 -17.533 -11.012 1.00 93.69 339 SER A O 1
ATOM 2539 N N . ASP A 1 340 ? 6.175 -15.438 -10.816 1.00 89.50 340 ASP A N 1
ATOM 2540 C CA . ASP A 1 340 ? 5.392 -15.649 -9.596 1.00 89.50 340 ASP A CA 1
ATOM 2541 C C . ASP A 1 340 ? 6.229 -16.267 -8.465 1.00 89.50 340 ASP A C 1
ATOM 2543 O O . ASP A 1 340 ? 5.862 -17.272 -7.843 1.00 89.50 340 ASP A O 1
ATOM 2547 N N . SER A 1 341 ? 7.440 -15.742 -8.265 1.00 87.19 341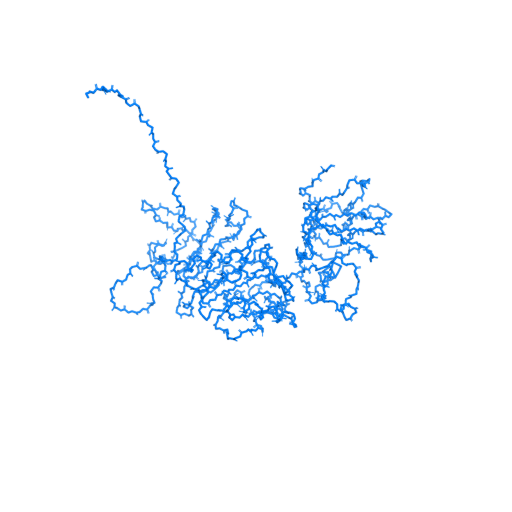 SER A N 1
ATOM 2548 C CA . SER A 1 341 ? 8.394 -16.339 -7.333 1.00 87.19 341 SER A CA 1
ATOM 2549 C C . SER A 1 341 ? 9.182 -15.311 -6.536 1.00 87.19 341 SER A C 1
ATOM 2551 O O . SER A 1 341 ? 9.173 -14.116 -6.827 1.00 87.19 341 SER A O 1
ATOM 2553 N N . THR A 1 342 ? 9.826 -15.786 -5.469 1.00 83.81 342 THR A N 1
ATOM 2554 C CA . THR A 1 342 ? 10.616 -14.946 -4.571 1.00 83.81 342 THR A CA 1
ATOM 2555 C C . THR A 1 342 ? 11.985 -14.621 -5.169 1.00 83.81 342 THR A C 1
ATOM 2557 O O . THR A 1 342 ? 12.797 -15.528 -5.367 1.00 83.81 342 THR A O 1
ATOM 2560 N N . VAL A 1 343 ? 12.273 -13.331 -5.350 1.00 84.12 343 VAL A N 1
ATOM 2561 C CA . VAL A 1 343 ? 13.584 -12.765 -5.714 1.00 84.12 343 VAL A CA 1
ATOM 2562 C C . VAL A 1 343 ? 13.942 -11.689 -4.687 1.00 84.12 343 VAL A C 1
ATOM 2564 O O . VAL A 1 343 ? 13.094 -10.876 -4.334 1.00 84.12 343 VAL A O 1
ATOM 2567 N N . GLU A 1 344 ? 15.154 -11.740 -4.125 1.00 79.94 344 GLU A N 1
ATOM 2568 C CA . GLU A 1 344 ? 15.612 -10.851 -3.034 1.00 79.94 344 GLU A CA 1
ATOM 2569 C C . GLU A 1 344 ? 14.583 -10.637 -1.908 1.00 79.94 344 GLU A C 1
ATOM 2571 O O . GLU A 1 344 ? 14.344 -9.539 -1.408 1.00 79.94 344 GLU A O 1
ATOM 2576 N N . GLY A 1 345 ? 13.925 -11.730 -1.505 1.00 74.38 345 GLY A N 1
ATOM 2577 C CA . GLY A 1 345 ? 12.934 -11.723 -0.428 1.00 74.38 345 GLY A CA 1
ATOM 2578 C C . GLY A 1 345 ? 11.566 -11.142 -0.801 1.00 74.38 345 GLY A C 1
ATOM 2579 O O . GLY A 1 345 ? 10.670 -11.170 0.038 1.00 74.38 345 GLY A O 1
ATOM 2580 N N . GLN A 1 346 ? 11.364 -10.684 -2.039 1.00 81.69 346 GLN A N 1
ATOM 2581 C CA . GLN A 1 346 ? 10.079 -10.187 -2.539 1.00 81.69 346 GLN A CA 1
ATOM 2582 C C . GLN A 1 346 ? 9.474 -11.180 -3.532 1.00 81.69 346 GLN A C 1
ATOM 2584 O O . GLN A 1 346 ? 10.183 -11.716 -4.376 1.00 81.69 346 GLN A O 1
ATOM 2589 N N . THR A 1 347 ? 8.178 -11.469 -3.423 1.00 83.44 347 THR A N 1
ATOM 2590 C CA . THR A 1 347 ? 7.527 -12.538 -4.205 1.00 83.44 347 THR A CA 1
ATOM 2591 C C . THR A 1 347 ? 6.544 -11.944 -5.198 1.00 83.44 347 THR A C 1
ATOM 2593 O O . THR A 1 347 ? 5.671 -11.210 -4.764 1.00 83.44 347 THR A O 1
ATOM 2596 N N . GLY A 1 348 ? 6.663 -12.233 -6.495 1.00 85.69 348 GLY A N 1
ATOM 2597 C CA . GLY A 1 348 ? 5.598 -11.904 -7.456 1.00 85.69 348 GLY A CA 1
ATOM 2598 C C . GLY A 1 348 ? 4.423 -12.878 -7.345 1.00 85.69 348 GLY A C 1
ATOM 2599 O O . GLY A 1 348 ? 4.619 -14.021 -6.919 1.00 85.69 348 GLY A O 1
ATOM 2600 N N . SER A 1 349 ? 3.210 -12.439 -7.681 1.00 83.38 349 SER A N 1
ATOM 2601 C CA . SER A 1 349 ? 2.025 -13.305 -7.726 1.00 83.38 349 SER A CA 1
ATOM 2602 C C . SER A 1 349 ? 0.915 -12.724 -8.608 1.00 83.38 349 SER A C 1
ATOM 2604 O O . SER A 1 349 ? 0.149 -11.861 -8.175 1.00 83.38 349 SER A O 1
ATOM 2606 N N . GLY A 1 350 ? 0.706 -13.313 -9.781 1.00 85.75 350 GLY A N 1
ATOM 2607 C CA . GLY A 1 350 ? -0.353 -12.927 -10.701 1.00 85.75 350 GLY A CA 1
ATOM 2608 C C . GLY A 1 350 ? -0.056 -11.575 -11.342 1.00 85.75 350 GLY A C 1
ATOM 2609 O O . GLY A 1 350 ? 0.939 -11.414 -12.031 1.00 85.75 350 GLY A O 1
ATOM 2610 N N . THR A 1 351 ? -0.953 -10.602 -11.172 1.00 88.12 351 THR A N 1
ATOM 2611 C CA . THR A 1 351 ? -0.710 -9.245 -11.679 1.00 88.12 351 THR A CA 1
ATOM 2612 C C . THR A 1 351 ? -0.097 -8.389 -10.587 1.00 88.12 351 THR A C 1
ATOM 2614 O O . THR A 1 351 ? -0.782 -8.030 -9.632 1.00 88.12 351 THR A O 1
ATOM 2617 N N . ASP A 1 352 ? 1.166 -8.010 -10.758 1.00 89.44 352 ASP A N 1
ATOM 2618 C CA . ASP A 1 352 ? 1.894 -7.257 -9.739 1.00 89.44 352 ASP A CA 1
ATOM 2619 C C . ASP A 1 352 ? 1.871 -5.747 -9.973 1.00 89.44 352 ASP A C 1
ATOM 2621 O O . ASP A 1 352 ? 1.809 -5.246 -11.103 1.00 89.44 352 ASP A O 1
ATOM 2625 N N . THR A 1 353 ? 2.027 -5.011 -8.875 1.00 90.69 353 THR A N 1
ATOM 2626 C CA . THR A 1 353 ? 2.419 -3.603 -8.906 1.00 90.69 353 THR A CA 1
ATOM 2627 C C . THR A 1 353 ? 3.872 -3.477 -8.451 1.00 90.69 353 THR A C 1
ATOM 2629 O O . THR A 1 353 ? 4.244 -3.930 -7.370 1.00 90.69 353 THR A O 1
ATOM 2632 N N . ILE A 1 354 ? 4.696 -2.850 -9.289 1.00 94.62 354 ILE A N 1
ATOM 2633 C CA . ILE A 1 354 ? 6.097 -2.530 -9.025 1.00 94.62 354 ILE A CA 1
ATOM 2634 C C . ILE A 1 354 ? 6.200 -1.040 -8.705 1.00 94.62 354 ILE A C 1
ATOM 2636 O O . ILE A 1 354 ? 5.884 -0.190 -9.542 1.00 94.62 354 ILE A O 1
ATOM 2640 N N . ARG A 1 355 ? 6.676 -0.732 -7.500 1.00 93.75 355 ARG A N 1
ATOM 2641 C CA . ARG A 1 355 ? 6.882 0.624 -6.971 1.00 93.75 355 ARG A CA 1
ATOM 2642 C C . ARG A 1 355 ? 8.366 0.855 -6.690 1.00 93.75 355 ARG A C 1
ATOM 2644 O O . ARG A 1 355 ? 9.174 -0.069 -6.735 1.00 93.75 355 ARG A O 1
ATOM 2651 N N . PHE A 1 356 ? 8.731 2.090 -6.367 1.00 93.94 356 PHE A N 1
ATOM 2652 C CA . PHE A 1 356 ? 10.107 2.471 -6.036 1.00 93.94 356 PHE A CA 1
ATOM 2653 C C . PHE A 1 356 ? 10.148 3.105 -4.646 1.00 93.94 356 PHE A C 1
ATOM 2655 O O . PHE A 1 356 ? 9.304 3.949 -4.337 1.00 93.94 356 PHE A O 1
ATOM 2662 N N . ASP A 1 357 ? 11.128 2.726 -3.820 1.00 91.19 357 ASP A N 1
ATOM 2663 C CA . ASP A 1 357 ? 11.351 3.339 -2.507 1.00 91.19 357 ASP A CA 1
ATOM 2664 C C . ASP A 1 357 ? 11.552 4.855 -2.694 1.00 91.19 357 ASP A C 1
ATOM 2666 O O . ASP A 1 357 ? 12.559 5.278 -3.265 1.00 91.19 357 ASP A O 1
ATOM 2670 N N . PRO A 1 358 ? 10.646 5.709 -2.191 1.00 87.88 358 PRO A N 1
ATOM 2671 C CA . PRO A 1 358 ? 10.690 7.146 -2.431 1.00 87.88 358 PRO A CA 1
ATOM 2672 C C . PRO A 1 358 ? 11.856 7.824 -1.697 1.00 87.88 358 PRO A C 1
ATOM 2674 O O . PRO A 1 358 ? 12.200 8.966 -2.000 1.00 87.88 358 PRO A O 1
ATOM 2677 N N . THR A 1 359 ? 12.470 7.135 -0.731 1.00 86.62 359 THR A N 1
ATOM 2678 C CA . THR A 1 359 ? 13.672 7.575 -0.019 1.00 86.62 359 THR A CA 1
ATOM 2679 C C . THR A 1 359 ? 14.918 7.300 -0.855 1.00 86.62 359 THR A C 1
ATOM 2681 O O . THR A 1 359 ? 15.727 8.207 -1.055 1.00 86.62 359 THR A O 1
ATOM 2684 N N . ALA A 1 360 ? 15.070 6.071 -1.361 1.00 88.12 360 ALA A N 1
ATOM 2685 C CA . ALA A 1 360 ? 16.180 5.706 -2.244 1.00 88.12 360 ALA A CA 1
ATOM 2686 C C . ALA A 1 360 ? 16.094 6.446 -3.588 1.00 88.12 360 ALA A C 1
ATOM 2688 O O . ALA A 1 360 ? 17.103 6.905 -4.125 1.00 88.12 360 ALA A O 1
ATOM 2689 N N . PHE A 1 361 ? 14.869 6.658 -4.069 1.00 93.31 361 PHE A N 1
ATOM 2690 C CA . PHE A 1 361 ? 14.550 7.396 -5.284 1.00 93.31 361 PHE A CA 1
ATOM 2691 C C . PHE A 1 361 ? 14.158 8.856 -5.027 1.00 93.31 361 PHE A C 1
ATOM 2693 O O . PHE A 1 361 ? 13.386 9.453 -5.780 1.00 93.31 361 PHE A O 1
ATOM 2700 N N . ALA A 1 362 ? 14.711 9.461 -3.972 1.00 89.44 362 ALA A N 1
ATOM 2701 C CA . ALA A 1 362 ? 14.521 10.878 -3.707 1.00 89.44 362 ALA A CA 1
ATOM 2702 C C . ALA A 1 362 ? 15.234 11.733 -4.772 1.00 89.44 362 ALA A C 1
ATOM 2704 O O . ALA A 1 362 ? 16.454 11.662 -4.951 1.00 89.44 362 ALA A O 1
ATOM 2705 N N . GLY A 1 363 ? 14.468 12.598 -5.441 1.00 91.06 363 GLY A N 1
ATOM 2706 C CA . GLY A 1 363 ? 14.964 13.459 -6.515 1.00 91.06 363 GLY A CA 1
ATOM 2707 C C . GLY A 1 363 ? 15.187 12.713 -7.833 1.00 91.06 363 GLY A C 1
ATOM 2708 O O . GLY A 1 363 ? 14.632 11.646 -8.062 1.00 91.06 363 GLY A O 1
ATOM 2709 N N . MET A 1 364 ? 15.991 13.308 -8.717 1.00 94.56 364 MET A N 1
ATOM 2710 C CA . MET A 1 364 ? 16.257 12.748 -10.042 1.00 94.56 364 MET A CA 1
ATOM 2711 C C . MET A 1 364 ? 17.210 11.547 -9.968 1.00 94.56 364 MET A C 1
ATOM 2713 O O . MET A 1 364 ? 18.359 11.698 -9.552 1.00 94.56 364 MET A O 1
ATOM 2717 N N . GLN A 1 365 ? 16.751 10.395 -10.447 1.00 96.44 365 GLN A N 1
ATOM 2718 C CA . GLN A 1 365 ? 17.462 9.123 -10.512 1.00 96.44 365 GLN A CA 1
ATOM 2719 C C . GLN A 1 365 ? 17.402 8.513 -11.911 1.00 96.44 365 GLN A C 1
ATOM 2721 O O . GLN A 1 365 ? 16.420 8.655 -12.639 1.00 96.44 365 GLN A O 1
ATOM 2726 N N . THR A 1 366 ? 18.448 7.784 -12.292 1.00 96.19 366 THR A N 1
ATOM 2727 C CA . THR A 1 366 ? 18.503 7.078 -13.576 1.00 96.19 366 THR A CA 1
ATOM 2728 C C . THR A 1 366 ? 18.924 5.633 -13.369 1.00 96.19 366 THR A C 1
ATOM 2730 O O . THR A 1 366 ? 20.046 5.369 -12.942 1.00 96.19 366 THR A O 1
ATOM 2733 N N . ILE A 1 367 ? 18.044 4.707 -13.740 1.00 97.50 367 ILE A N 1
ATOM 2734 C CA . ILE A 1 367 ? 18.349 3.284 -13.873 1.00 97.50 367 ILE A CA 1
ATOM 2735 C C . ILE A 1 367 ? 18.962 3.094 -15.258 1.00 97.50 367 ILE A C 1
ATOM 2737 O O . ILE A 1 367 ? 18.273 3.189 -16.275 1.00 97.50 367 ILE A O 1
ATOM 2741 N N . THR A 1 368 ? 20.278 2.892 -15.301 1.00 96.88 368 THR A N 1
ATOM 2742 C CA . THR A 1 368 ? 21.019 2.716 -16.558 1.00 96.88 368 THR A CA 1
ATOM 2743 C C . THR A 1 368 ? 21.131 1.233 -16.874 1.00 96.88 368 THR A C 1
ATOM 2745 O O . THR A 1 368 ? 21.783 0.498 -16.139 1.00 96.88 368 THR A O 1
ATOM 2748 N N . LEU A 1 369 ? 20.529 0.798 -17.979 1.00 96.25 369 LEU A N 1
ATOM 2749 C CA . LEU A 1 369 ? 20.508 -0.604 -18.374 1.00 96.25 369 LEU A CA 1
ATOM 2750 C C . LEU A 1 369 ? 21.849 -1.023 -18.989 1.00 96.25 369 LEU A C 1
ATOM 2752 O O . LEU A 1 369 ? 22.185 -0.667 -20.124 1.00 96.25 369 LEU A O 1
ATOM 2756 N N . VAL A 1 370 ? 22.597 -1.832 -18.246 1.00 95.19 370 VAL A N 1
ATOM 2757 C CA . VAL A 1 370 ? 23.895 -2.397 -18.642 1.00 95.19 370 VAL A CA 1
ATOM 2758 C C . VAL A 1 370 ? 23.801 -3.883 -18.995 1.00 95.19 370 VAL A C 1
ATOM 2760 O O . VAL A 1 370 ? 24.658 -4.389 -19.721 1.00 95.19 370 VAL A O 1
ATOM 2763 N N . ASN A 1 371 ? 22.732 -4.564 -18.568 1.00 93.88 371 ASN A N 1
ATOM 2764 C CA . ASN A 1 371 ? 22.474 -5.984 -18.823 1.00 93.88 371 ASN A CA 1
ATOM 2765 C C . ASN A 1 371 ? 21.428 -6.230 -19.925 1.00 93.88 371 ASN A C 1
ATOM 2767 O O . ASN A 1 371 ? 20.904 -7.332 -20.084 1.00 93.88 371 ASN A O 1
ATOM 2771 N N . GLY A 1 372 ? 21.177 -5.217 -20.755 1.00 94.38 372 GLY A N 1
ATOM 2772 C CA . GLY A 1 372 ? 20.250 -5.290 -21.881 1.00 94.38 372 GLY A CA 1
ATOM 2773 C C . GLY A 1 372 ? 18.827 -4.875 -21.512 1.00 94.38 372 GLY A C 1
ATOM 2774 O O . GLY A 1 372 ? 18.589 -4.267 -20.473 1.00 94.38 372 GLY A O 1
ATOM 2775 N N . GLN A 1 373 ? 17.878 -5.193 -22.392 1.00 95.62 373 GLN A N 1
ATOM 2776 C CA . GLN A 1 373 ? 16.479 -4.802 -22.218 1.00 95.62 373 GLN A CA 1
ATOM 2777 C C . GLN A 1 373 ? 15.849 -5.480 -20.995 1.00 95.62 373 GLN A C 1
ATOM 2779 O O . GLN A 1 373 ? 16.262 -6.573 -20.606 1.00 95.62 373 GLN A O 1
ATOM 2784 N N . LEU A 1 374 ? 14.843 -4.844 -20.403 1.00 97.88 374 LEU A N 1
ATOM 2785 C CA . LEU A 1 374 ? 14.002 -5.446 -19.372 1.00 97.88 374 LEU A CA 1
ATOM 2786 C C . LEU A 1 374 ? 12.896 -6.272 -20.042 1.00 97.88 374 LEU A C 1
ATOM 2788 O O . LEU A 1 374 ? 12.235 -5.791 -20.967 1.00 97.88 374 LEU A O 1
ATOM 2792 N N . GLU A 1 375 ? 12.725 -7.516 -19.600 1.00 97.62 375 GLU A N 1
ATOM 2793 C CA . GLU A 1 375 ? 11.684 -8.425 -20.088 1.00 97.62 375 GLU A CA 1
ATOM 2794 C C . GLU A 1 375 ? 10.461 -8.349 -19.173 1.00 97.62 375 GLU A C 1
ATOM 2796 O O . GLU A 1 375 ? 10.594 -8.410 -17.954 1.00 97.62 375 GLU A O 1
ATOM 2801 N N . ILE A 1 376 ? 9.276 -8.229 -19.768 1.00 97.94 376 ILE A N 1
ATOM 2802 C CA . ILE A 1 376 ? 7.993 -8.197 -19.059 1.00 97.94 376 ILE A CA 1
ATOM 2803 C C . ILE A 1 376 ? 7.086 -9.228 -19.724 1.00 97.94 376 ILE A C 1
ATOM 2805 O O . ILE A 1 376 ? 6.562 -8.995 -20.818 1.00 97.94 376 ILE A O 1
ATOM 2809 N N . THR A 1 377 ? 6.981 -10.405 -19.121 1.00 97.50 377 THR A N 1
ATOM 2810 C CA . THR A 1 377 ? 6.242 -11.561 -19.636 1.00 97.50 377 THR A CA 1
ATOM 2811 C C . THR A 1 377 ? 4.924 -11.807 -18.921 1.00 97.50 377 THR A C 1
ATOM 2813 O O . THR A 1 377 ? 4.091 -12.489 -19.516 1.00 97.50 377 THR A O 1
ATOM 2816 N N . ASP A 1 378 ? 4.724 -11.238 -17.731 1.00 96.44 378 ASP A N 1
ATOM 2817 C CA . ASP A 1 378 ? 3.433 -11.246 -17.036 1.00 96.44 378 ASP A CA 1
ATOM 2818 C C . ASP A 1 378 ? 2.837 -9.841 -16.884 1.00 96.44 378 ASP A C 1
ATOM 2820 O O . ASP A 1 378 ? 3.529 -8.826 -17.035 1.00 96.44 378 ASP A O 1
ATOM 2824 N N . ASP A 1 379 ? 1.523 -9.793 -16.685 1.00 95.38 379 ASP A N 1
ATOM 2825 C CA . ASP A 1 379 ? 0.767 -8.555 -16.566 1.00 95.38 379 ASP A CA 1
ATOM 2826 C C . ASP A 1 379 ? 1.215 -7.787 -15.319 1.00 95.38 379 ASP A C 1
ATOM 2828 O O . ASP A 1 379 ? 1.249 -8.327 -14.221 1.00 95.38 379 ASP A O 1
ATOM 2832 N N . ALA A 1 380 ? 1.535 -6.504 -15.481 1.00 95.25 380 ALA A N 1
ATOM 2833 C CA . ALA A 1 380 ? 2.057 -5.702 -14.380 1.00 95.25 380 ALA A CA 1
ATOM 2834 C C . ALA A 1 380 ? 1.666 -4.225 -14.485 1.00 95.25 380 ALA A C 1
ATOM 2836 O O . ALA A 1 380 ? 1.343 -3.695 -15.559 1.00 95.25 380 ALA A O 1
ATOM 2837 N N . THR A 1 381 ? 1.761 -3.537 -13.354 1.00 94.50 381 THR A N 1
ATOM 2838 C CA . THR A 1 381 ? 1.775 -2.077 -13.263 1.00 94.50 381 THR A CA 1
ATOM 2839 C C . THR A 1 381 ? 3.129 -1.628 -12.725 1.00 94.50 381 THR A C 1
ATOM 2841 O O . THR A 1 381 ? 3.589 -2.144 -11.720 1.00 94.50 381 THR A O 1
ATOM 2844 N N . ILE A 1 382 ? 3.777 -0.662 -13.376 1.00 96.19 382 ILE A N 1
ATOM 2845 C CA . ILE A 1 382 ? 5.031 -0.057 -12.912 1.00 96.19 382 ILE A CA 1
ATOM 2846 C C . ILE A 1 382 ? 4.764 1.417 -12.608 1.00 96.19 382 ILE A C 1
ATOM 2848 O O . ILE A 1 382 ? 4.436 2.185 -13.518 1.00 96.19 382 ILE A O 1
ATOM 2852 N N . GLU A 1 383 ? 4.914 1.813 -11.347 1.00 94.00 383 GLU A N 1
ATOM 2853 C CA . GLU A 1 383 ? 4.618 3.163 -10.857 1.00 94.00 383 GLU A CA 1
ATOM 2854 C C . GLU A 1 383 ? 5.893 3.848 -10.368 1.00 94.00 383 GLU A C 1
ATOM 2856 O O . GLU A 1 383 ? 6.434 3.502 -9.319 1.00 94.00 383 GLU A O 1
ATOM 2861 N N . GLY A 1 384 ? 6.396 4.809 -11.143 1.00 94.00 384 GLY A N 1
ATOM 2862 C CA . GLY A 1 384 ? 7.604 5.555 -10.805 1.00 94.00 384 GLY A CA 1
ATOM 2863 C C . GLY A 1 384 ? 7.395 6.708 -9.830 1.00 94.00 384 GLY A C 1
ATOM 2864 O O . GLY A 1 384 ? 6.293 7.006 -9.386 1.00 94.00 384 GLY A O 1
ATOM 2865 N N . THR A 1 385 ? 8.489 7.409 -9.520 1.00 93.25 385 THR A N 1
ATOM 2866 C CA . THR A 1 385 ? 8.490 8.570 -8.610 1.00 93.25 385 THR A CA 1
ATOM 2867 C C . THR A 1 385 ? 8.231 9.915 -9.311 1.00 93.25 385 THR A C 1
ATOM 2869 O O . THR A 1 385 ? 8.397 10.982 -8.708 1.00 93.25 385 THR A O 1
ATOM 2872 N N . GLY A 1 386 ? 7.840 9.891 -10.588 1.00 91.81 386 GLY A N 1
ATOM 2873 C CA . GLY A 1 386 ? 7.572 11.061 -11.429 1.00 91.81 386 GLY A CA 1
ATOM 2874 C C . GLY A 1 386 ? 8.389 11.026 -12.720 1.00 91.81 386 GLY A C 1
ATOM 2875 O O . GLY A 1 386 ? 9.580 10.723 -12.686 1.00 91.81 386 GLY A O 1
ATOM 2876 N N . GLN A 1 387 ? 7.794 11.413 -13.853 1.00 87.75 387 GLN A N 1
ATOM 2877 C CA . GLN A 1 387 ? 8.498 11.463 -15.148 1.00 87.75 387 GLN A CA 1
ATOM 2878 C C . GLN A 1 387 ? 9.768 12.329 -15.139 1.00 87.75 387 GLN A C 1
ATOM 2880 O O . GLN A 1 387 ? 10.735 11.998 -15.818 1.00 87.75 387 GLN A O 1
ATOM 2885 N N . ASP A 1 388 ? 9.801 13.395 -14.338 1.00 89.56 388 ASP A N 1
ATOM 2886 C CA . ASP A 1 388 ? 10.978 14.264 -14.199 1.00 89.56 388 ASP A CA 1
ATOM 2887 C C . ASP A 1 388 ? 11.991 13.744 -13.162 1.00 89.56 388 ASP A C 1
ATOM 2889 O O . ASP A 1 388 ? 13.079 14.305 -13.011 1.00 89.56 388 ASP A O 1
ATOM 2893 N N . ASN A 1 389 ? 11.635 12.686 -12.427 1.00 92.81 389 ASN A N 1
ATOM 2894 C CA . ASN A 1 389 ? 12.413 12.142 -11.319 1.00 92.81 389 ASN A CA 1
ATOM 2895 C C . ASN A 1 389 ? 13.000 10.768 -11.638 1.00 92.81 389 ASN A C 1
ATOM 2897 O O . ASN A 1 389 ? 14.144 10.524 -11.276 1.00 92.81 389 ASN A O 1
ATOM 2901 N N . LEU A 1 390 ? 12.275 9.879 -12.315 1.00 95.62 390 LEU A N 1
ATOM 2902 C CA . LEU A 1 390 ? 12.738 8.521 -12.582 1.00 95.62 390 LEU A CA 1
ATOM 2903 C C . LEU A 1 390 ? 12.918 8.267 -14.074 1.00 95.62 390 LEU A C 1
ATOM 2905 O O . LEU A 1 390 ? 11.968 8.299 -14.854 1.00 95.62 390 LEU A O 1
ATOM 2909 N N . PHE A 1 391 ? 14.153 7.944 -14.447 1.00 95.06 391 PHE A N 1
ATOM 2910 C CA . PHE A 1 391 ? 14.549 7.635 -15.813 1.00 95.06 391 PHE A CA 1
ATOM 2911 C C . PHE A 1 391 ? 14.979 6.170 -15.920 1.00 95.06 391 PHE A C 1
ATOM 2913 O O . PHE A 1 391 ? 15.869 5.738 -15.190 1.00 95.06 391 PHE A O 1
ATOM 2920 N N . ILE A 1 392 ? 14.406 5.424 -16.866 1.00 96.50 392 ILE A N 1
ATOM 2921 C CA . ILE A 1 392 ? 14.921 4.119 -17.297 1.00 96.50 392 ILE A CA 1
ATOM 2922 C C . ILE A 1 392 ? 15.632 4.323 -18.636 1.00 96.50 392 ILE A C 1
ATOM 2924 O O . ILE A 1 392 ? 15.018 4.680 -19.649 1.00 96.50 392 ILE A O 1
ATOM 2928 N N . ASP A 1 393 ? 16.945 4.126 -18.631 1.00 95.06 393 ASP A N 1
ATOM 2929 C CA . ASP A 1 393 ? 17.846 4.511 -19.711 1.00 95.06 393 ASP A CA 1
ATOM 2930 C C . ASP A 1 393 ? 18.470 3.275 -20.372 1.00 95.06 393 ASP A C 1
ATOM 2932 O O . ASP A 1 393 ? 19.185 2.512 -19.733 1.00 95.06 393 ASP A O 1
ATOM 2936 N N . GLY A 1 394 ? 18.229 3.078 -21.672 1.00 94.31 394 GLY A N 1
ATOM 2937 C CA . GLY A 1 394 ? 18.809 1.965 -22.441 1.00 94.31 394 GLY A CA 1
ATOM 2938 C C . GLY A 1 394 ? 20.301 2.107 -22.785 1.00 94.31 394 GLY A C 1
ATOM 2939 O O . GLY A 1 394 ? 20.829 1.275 -23.530 1.00 94.31 394 GLY A O 1
ATOM 2940 N N . ASP A 1 395 ? 20.945 3.189 -22.340 1.00 94.75 395 ASP A N 1
ATOM 2941 C CA . ASP A 1 395 ? 22.341 3.605 -22.546 1.00 94.75 395 ASP A CA 1
ATOM 2942 C C . ASP A 1 395 ? 22.796 3.592 -24.013 1.00 94.75 395 ASP A C 1
ATOM 2944 O O . ASP A 1 395 ? 23.948 3.345 -24.358 1.00 94.75 395 ASP A O 1
ATOM 2948 N N . SER A 1 396 ? 21.862 3.786 -24.947 1.00 92.81 396 SER A N 1
ATOM 2949 C CA . SER A 1 396 ? 22.084 3.556 -26.381 1.00 92.81 396 SER A CA 1
ATOM 2950 C C . SER A 1 396 ? 22.623 2.157 -26.722 1.00 92.81 396 SER A C 1
ATOM 2952 O O . SER A 1 396 ? 23.101 1.950 -27.841 1.00 92.81 396 SER A O 1
ATOM 2954 N N . ASN A 1 397 ? 22.518 1.193 -25.809 1.00 90.75 397 ASN A N 1
ATOM 2955 C CA . ASN A 1 397 ? 23.069 -0.154 -25.938 1.00 90.75 397 ASN A CA 1
ATOM 2956 C C . ASN A 1 397 ? 21.993 -1.178 -26.295 1.00 90.75 397 ASN A C 1
ATOM 2958 O O . ASN A 1 397 ? 22.254 -2.104 -27.067 1.00 90.75 397 ASN A O 1
ATOM 2962 N N . SER A 1 398 ? 20.782 -1.005 -25.768 1.00 92.56 398 SER A N 1
ATOM 2963 C CA . SER A 1 398 ? 19.691 -1.965 -25.925 1.00 92.56 398 SER A CA 1
ATOM 2964 C C . SER A 1 398 ? 18.336 -1.282 -26.084 1.00 92.56 398 SER A C 1
ATOM 2966 O O . SER A 1 398 ? 18.209 -0.066 -25.941 1.00 92.56 398 SER A O 1
ATOM 2968 N N . ARG A 1 399 ? 17.306 -2.064 -26.422 1.00 94.00 399 ARG A N 1
ATOM 2969 C CA . ARG A 1 399 ? 15.920 -1.649 -26.185 1.00 94.00 399 ARG A CA 1
ATOM 2970 C C . ARG A 1 399 ? 15.720 -1.419 -24.686 1.00 94.00 399 ARG A C 1
ATOM 2972 O O . ARG A 1 399 ? 16.347 -2.121 -23.912 1.00 94.00 399 ARG A O 1
ATOM 2979 N N . VAL A 1 400 ? 14.824 -0.522 -24.278 1.00 95.81 400 VAL A N 1
ATOM 2980 C CA . VAL A 1 400 ? 14.530 -0.373 -22.843 1.00 95.81 400 VAL A CA 1
ATOM 2981 C C . VAL A 1 400 ? 13.624 -1.502 -22.347 1.00 95.81 400 VAL A C 1
ATOM 2983 O O . VAL A 1 400 ? 14.064 -2.330 -21.559 1.00 95.81 400 VAL A O 1
ATOM 2986 N N . LEU A 1 401 ? 12.393 -1.591 -22.858 1.00 96.19 401 LEU A N 1
ATOM 2987 C CA . LEU A 1 401 ? 11.395 -2.575 -22.425 1.00 96.19 401 LEU A CA 1
ATOM 2988 C C . LEU A 1 401 ? 10.971 -3.495 -23.570 1.00 96.19 401 LEU A C 1
ATOM 2990 O O . LEU A 1 401 ? 10.579 -3.028 -24.648 1.00 96.19 401 LEU A O 1
ATOM 2994 N N . ASN A 1 402 ? 10.983 -4.802 -23.327 1.00 95.88 402 ASN A N 1
ATOM 2995 C CA . ASN A 1 402 ? 10.361 -5.799 -24.187 1.00 95.88 402 ASN A CA 1
ATOM 2996 C C . ASN A 1 402 ? 9.205 -6.473 -23.454 1.00 95.88 402 ASN A C 1
ATOM 2998 O O . ASN A 1 402 ? 9.397 -7.135 -22.444 1.00 95.88 402 ASN A O 1
ATOM 3002 N N . VAL A 1 403 ? 8.001 -6.285 -23.985 1.00 96.31 403 VAL A N 1
ATOM 3003 C CA . VAL A 1 403 ? 6.759 -6.632 -23.300 1.00 96.31 403 VAL A CA 1
ATOM 3004 C C . VAL A 1 403 ? 6.044 -7.721 -24.087 1.00 96.31 403 VAL A C 1
ATOM 3006 O O . VAL A 1 403 ? 5.541 -7.489 -25.194 1.00 96.31 403 VAL A O 1
ATOM 3009 N N . ALA A 1 404 ? 6.044 -8.921 -23.524 1.00 96.06 404 ALA A N 1
ATOM 3010 C CA . ALA A 1 404 ? 5.288 -10.082 -23.978 1.00 96.06 404 ALA A CA 1
ATOM 3011 C C . ALA A 1 404 ? 4.020 -10.330 -23.141 1.00 96.06 404 ALA A C 1
ATOM 3013 O O . ALA A 1 404 ? 3.154 -11.073 -23.598 1.00 96.06 404 ALA A O 1
ATOM 3014 N N . ALA A 1 405 ? 3.900 -9.677 -21.981 1.00 95.56 405 ALA A N 1
ATOM 3015 C CA . ALA A 1 405 ? 2.685 -9.614 -21.173 1.00 95.56 405 ALA A CA 1
ATOM 3016 C C . ALA A 1 405 ? 1.469 -9.146 -21.981 1.00 95.56 405 ALA A C 1
ATOM 3018 O O . ALA A 1 405 ? 1.614 -8.400 -22.957 1.00 95.56 405 ALA A O 1
ATOM 3019 N N . ASN A 1 406 ? 0.263 -9.547 -21.574 1.00 94.31 406 ASN A N 1
ATOM 3020 C CA . ASN A 1 406 ? -0.959 -9.124 -22.252 1.00 94.31 406 ASN A CA 1
ATOM 3021 C C . ASN A 1 406 ? -1.301 -7.676 -21.929 1.00 94.31 406 ASN A C 1
ATOM 3023 O O . ASN A 1 406 ? -1.734 -6.953 -22.826 1.00 94.31 406 ASN A O 1
ATOM 3027 N N . ASN A 1 407 ? -1.107 -7.257 -20.684 1.00 93.88 407 ASN A N 1
ATOM 3028 C CA . ASN A 1 407 ? -1.394 -5.915 -20.214 1.00 93.88 407 ASN A CA 1
ATOM 3029 C C . ASN A 1 407 ? -0.192 -5.354 -19.458 1.00 93.88 407 ASN A C 1
ATOM 3031 O O . ASN A 1 407 ? 0.425 -6.028 -18.646 1.00 93.88 407 ASN A O 1
ATOM 3035 N N . LEU A 1 408 ? 0.130 -4.092 -19.721 1.00 94.94 408 LEU A N 1
ATOM 3036 C CA . LEU A 1 408 ? 1.138 -3.365 -18.961 1.00 94.94 408 LEU A CA 1
ATOM 3037 C C . LEU A 1 408 ? 0.653 -1.942 -18.740 1.00 94.94 408 LEU A C 1
ATOM 3039 O O . LEU A 1 408 ? 0.273 -1.255 -19.694 1.00 94.94 408 LEU A O 1
ATOM 3043 N N . THR A 1 409 ? 0.724 -1.489 -17.497 1.00 94.94 409 THR A N 1
ATOM 3044 C CA . THR A 1 409 ? 0.548 -0.080 -17.153 1.00 94.94 409 THR A CA 1
ATOM 3045 C C . THR A 1 409 ? 1.880 0.489 -16.687 1.00 94.94 409 THR A C 1
ATOM 3047 O O . THR A 1 409 ? 2.543 -0.103 -15.846 1.00 94.94 409 THR A O 1
ATOM 3050 N N . ILE A 1 410 ? 2.284 1.636 -17.229 1.00 94.44 410 ILE A N 1
ATOM 3051 C CA . ILE A 1 410 ? 3.462 2.379 -16.771 1.00 94.44 410 ILE A CA 1
ATOM 3052 C C . ILE A 1 410 ? 3.012 3.789 -16.414 1.00 94.44 410 ILE A C 1
ATOM 3054 O O . ILE A 1 410 ? 2.373 4.459 -17.237 1.00 94.44 410 ILE A O 1
ATOM 3058 N N . LYS A 1 411 ? 3.358 4.230 -15.207 1.00 93.38 411 LYS A N 1
ATOM 3059 C CA . LYS A 1 411 ? 3.026 5.554 -14.684 1.00 93.38 411 LYS A CA 1
ATOM 3060 C C . LYS A 1 411 ? 4.277 6.269 -14.201 1.00 93.38 411 LYS A C 1
ATOM 3062 O O . LYS A 1 411 ? 5.146 5.628 -13.619 1.00 93.38 411 LYS A O 1
ATOM 3067 N N . ASP A 1 412 ? 4.344 7.581 -14.411 1.00 92.50 412 ASP A N 1
ATOM 3068 C CA . ASP A 1 412 ? 5.273 8.471 -13.702 1.00 92.50 412 ASP A CA 1
ATOM 3069 C C . ASP A 1 412 ? 6.766 8.107 -13.874 1.00 92.50 412 ASP A C 1
ATOM 3071 O O . ASP A 1 412 ? 7.557 8.153 -12.931 1.00 92.50 412 ASP A O 1
ATOM 3075 N N . ILE A 1 413 ? 7.161 7.739 -15.098 1.00 91.88 413 ILE A N 1
ATOM 3076 C CA . ILE A 1 413 ? 8.526 7.332 -15.482 1.00 91.88 413 ILE A CA 1
ATOM 3077 C C . ILE A 1 413 ? 8.895 7.952 -16.834 1.00 91.88 413 ILE A C 1
ATOM 3079 O O . ILE A 1 413 ? 8.069 8.032 -17.741 1.00 91.88 413 ILE A O 1
ATOM 3083 N N . THR A 1 414 ? 10.164 8.303 -17.028 1.00 91.25 414 THR A N 1
ATOM 3084 C CA . THR A 1 414 ? 10.731 8.590 -18.353 1.00 91.25 414 THR A CA 1
ATOM 3085 C C . THR A 1 414 ? 11.510 7.392 -18.891 1.00 91.25 414 THR A C 1
ATOM 3087 O O . THR A 1 414 ? 12.405 6.862 -18.240 1.00 91.25 414 THR A O 1
ATOM 3090 N N . ILE A 1 415 ? 11.211 6.979 -20.126 1.00 91.75 415 ILE A N 1
ATOM 3091 C CA . ILE A 1 415 ? 11.937 5.918 -20.842 1.00 91.75 415 ILE A CA 1
ATOM 3092 C C . ILE A 1 415 ? 12.793 6.557 -21.932 1.00 91.75 415 ILE A C 1
ATOM 3094 O O . ILE A 1 415 ? 12.267 7.200 -22.847 1.00 91.75 415 ILE A O 1
ATOM 3098 N N . GLN A 1 416 ? 14.111 6.350 -21.881 1.00 90.94 416 GLN A N 1
ATOM 3099 C CA . GLN A 1 416 ? 15.041 7.063 -22.756 1.00 90.94 416 GLN A CA 1
ATOM 3100 C C . GLN A 1 416 ? 16.177 6.217 -23.325 1.00 90.94 416 GLN A C 1
ATOM 3102 O O . GLN A 1 416 ? 16.446 5.099 -22.897 1.00 90.94 416 GLN A O 1
ATOM 3107 N N . ASN A 1 417 ? 16.836 6.784 -24.344 1.00 90.50 417 ASN A N 1
ATOM 3108 C CA . ASN A 1 417 ? 18.095 6.303 -24.922 1.00 90.50 417 ASN A CA 1
ATOM 3109 C C . ASN A 1 417 ? 18.109 4.826 -25.353 1.00 90.50 417 ASN A C 1
ATOM 3111 O O . ASN A 1 417 ? 19.168 4.243 -25.549 1.00 90.50 417 ASN A O 1
ATOM 3115 N N . GLY A 1 418 ? 16.948 4.220 -25.592 1.00 91.69 418 GLY A N 1
ATOM 3116 C CA . GLY A 1 418 ? 16.880 2.881 -26.155 1.00 91.69 418 GLY A CA 1
ATOM 3117 C C . GLY A 1 418 ? 17.343 2.832 -27.617 1.00 91.69 418 GLY A C 1
ATOM 3118 O O . GLY A 1 418 ? 17.037 3.728 -28.416 1.00 91.69 418 GLY A O 1
ATOM 3119 N N . ARG A 1 419 ? 18.041 1.760 -28.006 1.00 91.06 419 ARG A N 1
ATOM 3120 C CA . ARG A 1 419 ? 18.597 1.544 -29.350 1.00 91.06 419 ARG A CA 1
ATOM 3121 C C . ARG A 1 419 ? 18.364 0.117 -29.852 1.00 91.06 419 ARG A C 1
ATOM 3123 O O . ARG A 1 419 ? 18.818 -0.856 -29.267 1.00 91.06 419 ARG A O 1
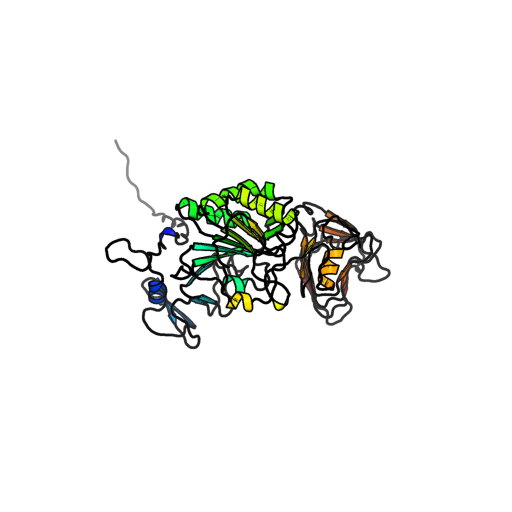ATOM 3130 N N . VAL A 1 420 ? 17.753 0.007 -31.034 1.00 89.25 420 VAL A N 1
ATOM 3131 C CA . VAL A 1 420 ? 17.641 -1.243 -31.807 1.00 89.25 420 VAL A CA 1
ATOM 3132 C C . VAL A 1 420 ? 17.797 -0.976 -33.304 1.00 89.25 420 VAL A C 1
ATOM 3134 O O . VAL A 1 420 ? 17.542 0.130 -33.782 1.00 89.25 420 VAL A O 1
ATOM 3137 N N . ASN A 1 421 ? 18.149 -2.004 -34.080 1.00 86.56 421 ASN A N 1
ATOM 3138 C CA . ASN A 1 421 ? 18.107 -1.956 -35.546 1.00 86.56 421 ASN A CA 1
ATOM 3139 C C . ASN A 1 421 ? 16.660 -2.168 -36.040 1.00 86.56 421 ASN A C 1
ATOM 3141 O O . ASN A 1 421 ? 16.342 -3.199 -36.626 1.00 86.56 421 ASN A O 1
ATOM 3145 N N . GLY A 1 422 ? 15.755 -1.226 -35.753 1.00 84.19 422 GLY A N 1
ATOM 3146 C CA . GLY A 1 422 ? 14.326 -1.405 -36.027 1.00 84.19 422 GLY A CA 1
ATOM 3147 C C . GLY A 1 422 ? 13.427 -0.318 -35.438 1.00 84.19 422 GLY A C 1
ATOM 3148 O O . GLY A 1 422 ? 13.805 0.854 -35.389 1.00 84.19 422 GLY A O 1
ATOM 3149 N N . ARG A 1 423 ? 12.213 -0.715 -35.046 1.00 84.69 423 ARG A N 1
ATOM 3150 C CA . ARG A 1 423 ? 11.273 0.083 -34.246 1.00 84.69 423 ARG A CA 1
ATOM 3151 C C . ARG A 1 423 ? 11.216 -0.485 -32.821 1.00 84.69 423 ARG A C 1
ATOM 3153 O O . ARG A 1 423 ? 11.748 -1.567 -32.573 1.00 84.69 423 ARG A O 1
ATOM 3160 N N . GLY A 1 424 ? 10.595 0.258 -31.907 1.00 87.44 424 GLY A N 1
ATOM 3161 C CA . GLY A 1 424 ? 10.439 -0.154 -30.513 1.00 87.44 424 GLY A CA 1
ATOM 3162 C C . GLY A 1 424 ? 11.768 -0.114 -29.780 1.00 87.44 424 GLY A C 1
ATOM 3163 O O . GLY A 1 424 ? 12.197 -1.117 -29.217 1.00 87.44 424 GLY A O 1
ATOM 3164 N N . SER A 1 425 ? 12.481 1.008 -29.901 1.00 89.31 425 SER A N 1
ATOM 3165 C CA . SER A 1 425 ? 13.754 1.193 -29.209 1.00 89.31 425 SER A CA 1
ATOM 3166 C C . SER A 1 425 ? 13.552 1.534 -27.732 1.00 89.31 425 SER A C 1
ATOM 3168 O O . SER A 1 425 ? 14.314 1.056 -26.909 1.00 89.31 425 SER A O 1
ATOM 3170 N N . GLY A 1 426 ? 12.506 2.284 -27.385 1.00 90.38 426 GLY A N 1
ATOM 3171 C CA . GLY A 1 426 ? 12.036 2.428 -26.008 1.00 90.38 426 GLY A CA 1
ATOM 3172 C C . GLY A 1 426 ? 11.255 1.189 -25.588 1.00 90.38 426 GLY A C 1
ATOM 3173 O O . GLY A 1 426 ? 11.757 0.381 -24.820 1.00 90.38 426 GLY A O 1
ATOM 3174 N N . ILE A 1 427 ? 10.066 0.997 -26.161 1.00 92.62 427 ILE A N 1
ATOM 3175 C CA . ILE A 1 427 ? 9.160 -0.105 -25.808 1.00 92.62 427 ILE A CA 1
ATOM 3176 C C . ILE A 1 427 ? 8.829 -0.929 -27.051 1.00 92.62 427 ILE A C 1
ATOM 3178 O O . ILE A 1 427 ? 8.409 -0.384 -28.078 1.00 92.62 427 ILE A O 1
ATOM 3182 N N . ASN A 1 428 ? 8.963 -2.248 -26.955 1.00 92.94 428 ASN A N 1
ATOM 3183 C CA . ASN A 1 428 ? 8.372 -3.185 -27.906 1.00 92.94 428 ASN A CA 1
ATOM 3184 C C . ASN A 1 428 ? 7.292 -4.008 -27.216 1.00 92.94 428 ASN A C 1
ATOM 3186 O O . ASN A 1 428 ? 7.604 -4.881 -26.414 1.00 92.94 428 ASN A O 1
ATOM 3190 N N . PHE A 1 429 ? 6.044 -3.738 -27.572 1.00 92.38 429 PHE A N 1
ATOM 3191 C CA . PHE A 1 429 ? 4.869 -4.407 -27.050 1.00 92.38 429 PHE A CA 1
ATOM 3192 C C . PHE A 1 429 ? 4.351 -5.444 -28.051 1.00 92.38 429 PHE A C 1
ATOM 3194 O O . PHE A 1 429 ? 4.008 -5.146 -29.206 1.00 92.38 429 PHE A O 1
ATOM 3201 N N . THR A 1 430 ? 4.345 -6.689 -27.595 1.00 92.62 430 THR A N 1
ATOM 3202 C CA . THR A 1 430 ? 3.906 -7.873 -28.344 1.00 92.62 430 THR A CA 1
ATOM 3203 C C . THR A 1 430 ? 2.705 -8.566 -27.710 1.00 92.62 430 THR A C 1
ATOM 3205 O O . THR A 1 430 ? 2.194 -9.520 -28.289 1.00 92.62 430 THR A O 1
ATOM 3208 N N . GLY A 1 431 ? 2.234 -8.043 -26.575 1.00 87.81 431 GLY A N 1
ATOM 3209 C CA . GLY A 1 431 ? 0.990 -8.440 -25.937 1.00 87.81 431 GLY A CA 1
ATOM 3210 C C . GLY A 1 431 ? -0.238 -8.219 -26.810 1.00 87.81 431 GLY A C 1
ATOM 3211 O O . GLY A 1 431 ? -0.257 -7.368 -27.705 1.00 87.81 431 GLY A O 1
ATOM 3212 N N . THR A 1 432 ? -1.284 -8.985 -26.516 1.00 88.75 432 THR A N 1
ATOM 3213 C CA . THR A 1 432 ? -2.575 -8.902 -27.221 1.00 88.75 432 THR A CA 1
ATOM 3214 C C . THR A 1 432 ? -3.580 -7.974 -26.535 1.00 88.75 432 THR A C 1
ATOM 3216 O O . THR A 1 432 ? -4.607 -7.648 -27.127 1.00 88.75 432 THR A O 1
ATOM 3219 N N . GLY A 1 433 ? -3.299 -7.542 -25.302 1.00 89.88 433 GLY A N 1
ATOM 3220 C CA . GLY A 1 433 ? -4.163 -6.671 -24.511 1.00 89.88 433 GLY A CA 1
ATOM 3221 C C . GLY A 1 433 ? -3.793 -5.191 -24.629 1.00 89.88 433 GLY A C 1
ATOM 3222 O O . GLY A 1 433 ? -3.716 -4.631 -25.729 1.00 89.88 433 GLY A O 1
ATOM 3223 N N . THR A 1 434 ? -3.650 -4.528 -23.480 1.00 91.38 434 THR A N 1
ATOM 3224 C CA . THR A 1 434 ? -3.541 -3.064 -23.394 1.00 91.38 434 THR A CA 1
ATOM 3225 C C . THR A 1 434 ? -2.181 -2.625 -22.865 1.00 91.38 434 THR A C 1
ATOM 3227 O O . THR A 1 434 ? -1.763 -3.038 -21.788 1.00 91.38 434 THR A O 1
ATOM 3230 N N . LEU A 1 435 ? -1.536 -1.706 -23.586 1.00 91.25 435 LEU A N 1
ATOM 3231 C CA . LEU A 1 435 ? -0.429 -0.911 -23.056 1.00 91.25 435 LEU A CA 1
ATOM 3232 C C . LEU A 1 435 ? -0.975 0.455 -22.628 1.00 91.25 435 LEU A C 1
ATOM 3234 O O . LEU A 1 435 ? -1.456 1.225 -23.468 1.00 91.25 435 LEU A O 1
ATOM 3238 N N . THR A 1 436 ? -0.886 0.758 -21.338 1.00 91.81 436 THR A N 1
ATOM 3239 C CA . THR A 1 436 ? -1.312 2.036 -20.760 1.00 91.81 436 THR A CA 1
ATOM 3240 C C . THR A 1 436 ? -0.089 2.826 -20.316 1.00 91.81 436 THR A C 1
ATOM 3242 O O . THR A 1 436 ? 0.715 2.333 -19.532 1.00 91.81 436 THR A O 1
ATOM 3245 N N . LEU A 1 437 ? 0.051 4.055 -20.813 1.00 88.94 437 LEU A N 1
ATOM 3246 C CA . LEU A 1 437 ? 1.112 4.986 -20.424 1.00 88.94 437 LEU A CA 1
ATOM 3247 C C . LEU A 1 437 ? 0.473 6.245 -19.832 1.00 88.94 437 LEU A C 1
ATOM 3249 O O . LEU A 1 437 ? -0.349 6.880 -20.504 1.00 88.94 437 LEU A O 1
ATOM 3253 N N . GLN A 1 438 ? 0.841 6.593 -18.599 1.00 89.06 438 GLN A N 1
ATOM 3254 C CA . GLN A 1 438 ? 0.306 7.749 -17.868 1.00 89.06 438 GLN A CA 1
ATOM 3255 C C . GLN A 1 438 ? 1.449 8.594 -17.312 1.00 89.06 438 GLN A C 1
ATOM 3257 O O . GLN A 1 438 ? 2.350 8.035 -16.695 1.00 89.06 438 GLN A O 1
ATOM 3262 N N . ASN A 1 439 ? 1.435 9.912 -17.532 1.00 82.00 439 ASN A N 1
ATOM 3263 C CA . ASN A 1 439 ? 2.527 10.801 -17.100 1.00 82.00 439 ASN A CA 1
ATOM 3264 C C . ASN A 1 439 ? 3.906 10.234 -17.482 1.00 82.00 439 ASN A C 1
ATOM 3266 O O . ASN A 1 439 ? 4.791 10.053 -16.649 1.00 82.00 439 ASN A O 1
ATOM 3270 N N . ILE A 1 440 ? 4.038 9.834 -18.746 1.00 75.75 440 ILE A N 1
ATOM 3271 C CA . ILE A 1 440 ? 5.287 9.339 -19.320 1.00 75.75 440 ILE A CA 1
ATOM 3272 C C . ILE A 1 440 ? 5.748 10.391 -20.321 1.00 75.75 440 ILE A C 1
ATOM 3274 O O . ILE A 1 440 ? 5.003 10.704 -21.257 1.00 75.75 440 ILE A O 1
ATOM 3278 N N . GLU A 1 441 ? 6.981 10.887 -20.195 1.00 67.62 441 GLU A N 1
ATOM 3279 C CA . GLU A 1 441 ? 7.605 11.690 -21.248 1.00 67.62 441 GLU A CA 1
ATOM 3280 C C . GLU A 1 441 ? 8.467 10.797 -22.162 1.00 67.62 441 GLU A C 1
ATOM 3282 O O . GLU A 1 441 ? 9.562 10.368 -21.797 1.00 67.62 441 GLU A O 1
ATOM 3287 N N . PRO A 1 442 ? 8.028 10.498 -23.396 1.00 56.97 442 PRO A N 1
ATOM 3288 C CA . PRO 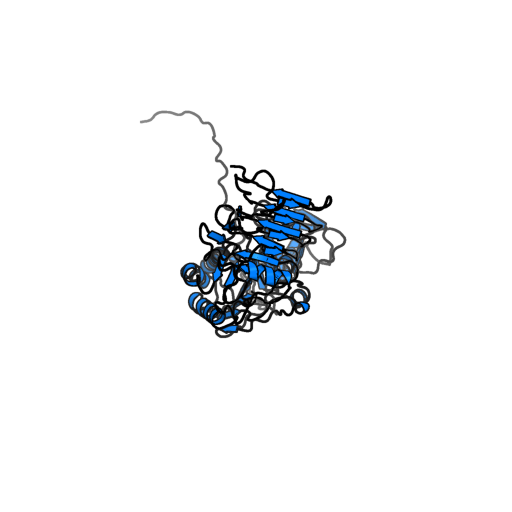A 1 442 ? 8.927 9.988 -24.422 1.00 56.97 442 PRO A CA 1
ATOM 3289 C C . PRO A 1 442 ? 9.765 11.151 -24.987 1.00 56.97 442 PRO A C 1
ATOM 3291 O O . PRO A 1 442 ? 9.248 12.008 -25.702 1.00 56.97 442 PRO A O 1
ATOM 3294 N N . LEU A 1 443 ? 11.067 11.175 -24.680 1.00 52.31 443 LEU A N 1
ATOM 3295 C CA . LEU A 1 443 ? 11.939 12.346 -24.870 1.00 52.31 443 LEU A CA 1
ATOM 3296 C C . LEU A 1 443 ? 12.031 12.974 -26.297 1.00 52.31 443 LEU A C 1
ATOM 3298 O O . LEU A 1 443 ? 11.900 12.281 -27.314 1.00 52.31 443 LEU A O 1
ATOM 3302 N N . PRO A 1 444 ? 12.459 14.263 -26.393 1.00 41.59 444 PRO A N 1
ATOM 3303 C CA . PRO A 1 444 ? 12.474 15.133 -27.590 1.00 41.59 444 PRO A CA 1
ATOM 3304 C C . PRO A 1 444 ? 13.461 14.805 -28.732 1.00 41.59 444 PRO A C 1
ATOM 3306 O O . PRO A 1 444 ? 13.688 15.644 -29.612 1.00 41.59 444 PRO A O 1
ATOM 3309 N N . ARG A 1 445 ? 14.111 13.634 -28.763 1.00 41.56 445 ARG A N 1
ATOM 3310 C CA . ARG A 1 445 ? 15.109 13.300 -29.806 1.00 41.56 445 ARG A CA 1
ATOM 3311 C C . ARG A 1 445 ? 15.110 11.835 -30.224 1.00 41.56 445 ARG A C 1
ATOM 3313 O O . ARG A 1 445 ? 16.145 11.181 -30.210 1.00 41.56 445 ARG A O 1
ATOM 3320 N N . LEU A 1 446 ? 13.988 11.336 -30.722 1.00 42.50 446 LEU A N 1
ATOM 3321 C CA . LEU A 1 446 ? 14.004 10.158 -31.586 1.00 42.50 446 LEU A CA 1
ATOM 3322 C C . LEU A 1 446 ? 13.059 10.391 -32.757 1.00 42.50 446 LEU A C 1
ATOM 3324 O O . LEU A 1 446 ? 11.890 10.715 -32.581 1.00 42.50 446 LEU A O 1
ATOM 3328 N N . GLU A 1 447 ? 13.570 10.221 -33.972 1.00 39.66 447 GLU A N 1
ATOM 3329 C CA . GLU A 1 447 ? 12.775 10.145 -35.194 1.00 39.66 447 GLU A CA 1
ATOM 3330 C C . GLU A 1 447 ? 11.704 9.038 -35.054 1.00 39.66 447 GLU A C 1
ATOM 3332 O O . GLU A 1 447 ? 11.963 7.892 -35.392 1.00 39.66 447 GLU A O 1
ATOM 3337 N N . ALA A 1 448 ? 10.522 9.333 -34.506 1.00 42.28 448 ALA A N 1
ATOM 3338 C CA . ALA A 1 448 ? 9.273 8.557 -34.586 1.00 42.28 448 ALA A CA 1
ATOM 3339 C C . ALA A 1 448 ? 9.342 7.002 -34.457 1.00 42.28 448 ALA A C 1
ATOM 3341 O O . ALA A 1 448 ? 8.542 6.303 -35.081 1.00 42.28 448 ALA A O 1
ATOM 3342 N N . ARG A 1 449 ? 10.277 6.422 -33.680 1.00 56.94 449 ARG A N 1
ATOM 3343 C CA . ARG A 1 449 ? 10.505 4.951 -33.590 1.00 56.94 449 ARG A CA 1
ATOM 3344 C C . ARG A 1 449 ? 10.542 4.364 -32.167 1.00 56.94 449 ARG A C 1
ATOM 3346 O O . ARG A 1 449 ? 10.839 3.177 -32.024 1.00 56.94 449 ARG A O 1
ATOM 3353 N N . GLY A 1 450 ? 10.244 5.162 -31.140 1.00 68.75 450 GLY A N 1
ATOM 3354 C CA . GLY A 1 450 ? 10.423 4.785 -29.729 1.00 68.75 450 GLY A CA 1
ATOM 3355 C C . GLY A 1 450 ? 9.516 3.653 -29.241 1.00 68.75 450 GLY A C 1
ATOM 3356 O O . GLY A 1 450 ? 9.987 2.781 -28.522 1.00 68.75 450 GLY A O 1
ATOM 3357 N N . ILE A 1 451 ? 8.257 3.605 -29.682 1.00 79.00 451 ILE A N 1
ATOM 3358 C CA . ILE A 1 451 ? 7.298 2.560 -29.294 1.00 79.00 451 ILE A CA 1
ATOM 3359 C C . ILE A 1 451 ? 6.899 1.752 -30.531 1.00 79.00 451 ILE A C 1
ATOM 3361 O O . ILE A 1 451 ? 6.599 2.315 -31.589 1.00 79.00 451 ILE A O 1
ATOM 3365 N N . GLN A 1 452 ? 6.902 0.427 -30.407 1.00 82.00 452 GLN A N 1
ATOM 3366 C CA . GLN A 1 452 ? 6.335 -0.496 -31.386 1.00 82.00 452 GLN A CA 1
ATOM 3367 C C . GLN A 1 452 ? 5.283 -1.367 -30.703 1.00 82.00 452 GLN A C 1
ATOM 3369 O O . GLN A 1 452 ? 5.625 -2.141 -29.822 1.00 82.00 452 GLN A O 1
ATOM 3374 N N . ALA A 1 453 ? 4.035 -1.280 -31.161 1.00 77.06 453 ALA A N 1
ATOM 3375 C CA . ALA A 1 453 ? 2.985 -2.251 -30.868 1.00 77.06 453 ALA A CA 1
ATOM 3376 C C . ALA A 1 453 ? 2.761 -3.103 -32.125 1.00 77.06 453 ALA A C 1
ATOM 3378 O O . ALA A 1 453 ? 2.629 -2.558 -33.227 1.00 77.06 453 ALA A O 1
ATOM 3379 N N . SER A 1 454 ? 2.842 -4.425 -31.989 1.00 62.38 454 SER A N 1
ATOM 3380 C CA . SER A 1 454 ? 2.950 -5.343 -33.135 1.00 62.38 454 SER A CA 1
ATOM 3381 C C . SER A 1 454 ? 1.627 -5.948 -33.626 1.00 62.38 454 SER A C 1
ATOM 3383 O O . SER A 1 454 ? 1.614 -6.485 -34.735 1.00 62.38 454 SER A O 1
ATOM 3385 N N . ASP A 1 455 ? 0.520 -5.782 -32.892 1.00 52.97 455 ASP A N 1
ATOM 3386 C CA . ASP A 1 455 ? -0.803 -6.304 -33.265 1.00 52.97 455 ASP A CA 1
ATOM 3387 C C . ASP A 1 455 ? -1.810 -5.189 -33.624 1.00 52.97 455 ASP A C 1
ATOM 3389 O O . ASP A 1 455 ? -1.754 -4.085 -33.080 1.00 52.97 455 ASP A O 1
ATOM 3393 N N . ARG A 1 456 ? -2.741 -5.473 -34.549 1.00 50.84 456 ARG A N 1
ATOM 3394 C CA . ARG A 1 456 ? -3.869 -4.584 -34.890 1.00 50.84 456 ARG A CA 1
ATOM 3395 C C . ARG A 1 456 ? -4.906 -4.492 -33.771 1.00 50.84 456 ARG A C 1
ATOM 3397 O O . ARG A 1 456 ? -5.659 -3.521 -33.773 1.00 50.84 456 ARG A O 1
ATOM 3404 N N . ASP A 1 457 ? -4.920 -5.467 -32.863 1.00 47.06 457 ASP A N 1
ATOM 3405 C CA . ASP A 1 457 ? -5.859 -5.541 -31.740 1.00 47.06 457 ASP A CA 1
ATOM 3406 C C . ASP A 1 457 ? -5.281 -4.966 -30.426 1.00 47.06 457 ASP A C 1
ATOM 3408 O O . ASP A 1 457 ? -6.007 -4.822 -29.446 1.00 47.06 457 ASP A O 1
ATOM 3412 N N . CYS A 1 458 ? -4.002 -4.561 -30.410 1.00 54.84 458 CYS A N 1
ATOM 3413 C CA . CYS A 1 458 ? -3.379 -3.901 -29.261 1.00 54.84 458 CYS A CA 1
ATOM 3414 C C . CYS A 1 458 ? -3.993 -2.512 -29.027 1.00 54.84 458 CYS A C 1
ATOM 3416 O O . CYS A 1 458 ? -3.871 -1.609 -29.865 1.00 54.84 458 CYS A O 1
ATOM 3418 N N . ASN A 1 459 ? -4.568 -2.297 -27.843 1.00 70.75 459 ASN A N 1
ATOM 3419 C CA . ASN A 1 459 ? -5.050 -0.983 -27.427 1.00 70.75 459 ASN A CA 1
ATOM 3420 C C . ASN A 1 459 ? -3.921 -0.207 -26.738 1.00 70.75 459 ASN A C 1
ATOM 3422 O O . ASN A 1 459 ? -3.540 -0.518 -25.615 1.00 70.75 459 ASN A O 1
ATOM 3426 N N . LEU A 1 460 ? -3.398 0.827 -27.399 1.00 72.75 460 LEU A N 1
ATOM 3427 C CA . LEU A 1 460 ? -2.511 1.801 -26.759 1.00 72.75 460 LEU A CA 1
ATOM 3428 C C . LEU A 1 460 ? -3.358 2.917 -26.142 1.00 72.75 460 LEU A C 1
ATOM 3430 O O . LEU A 1 460 ? -4.043 3.644 -26.868 1.00 72.75 460 LEU A O 1
ATOM 3434 N N . ARG A 1 461 ? -3.298 3.070 -24.818 1.00 69.94 461 ARG A N 1
ATOM 3435 C CA . ARG A 1 461 ? -3.928 4.183 -24.098 1.00 69.94 461 ARG A CA 1
ATOM 3436 C C . ARG A 1 461 ? -2.850 5.148 -23.623 1.00 69.94 461 ARG A C 1
ATOM 3438 O O . ARG A 1 461 ? -1.949 4.759 -22.890 1.00 69.94 461 ARG A O 1
ATOM 3445 N N . LEU A 1 462 ? -2.952 6.396 -24.069 1.00 67.00 462 LEU A N 1
ATOM 3446 C CA . LEU A 1 462 ? -2.070 7.487 -23.669 1.00 67.00 462 LEU A CA 1
ATOM 3447 C C . LEU A 1 462 ? -2.919 8.504 -22.909 1.00 67.00 462 LEU A C 1
ATOM 3449 O O . LEU A 1 462 ? -3.848 9.070 -23.492 1.00 67.00 462 LEU A O 1
ATOM 3453 N N . SER A 1 463 ? -2.614 8.723 -21.636 1.00 58.00 463 SER A N 1
ATOM 3454 C CA . SER A 1 463 ? -3.172 9.820 -20.843 1.00 58.00 463 SER A CA 1
ATOM 3455 C C . SER A 1 463 ? -2.029 10.726 -20.391 1.00 58.00 463 SER A C 1
ATOM 3457 O O . SER A 1 463 ? -1.003 10.236 -19.930 1.00 58.00 463 SER A O 1
ATOM 3459 N N . ASP A 1 464 ? -2.200 12.034 -20.586 1.00 51.66 464 ASP A N 1
ATOM 3460 C CA . ASP A 1 464 ? -1.308 13.077 -20.060 1.00 51.66 464 ASP A CA 1
ATOM 3461 C C . ASP A 1 464 ? 0.165 12.991 -20.508 1.00 51.66 464 ASP A C 1
ATOM 3463 O O . ASP A 1 464 ? 1.093 13.045 -19.712 1.00 51.66 464 ASP A O 1
ATOM 3467 N N . ILE A 1 465 ? 0.399 12.915 -21.826 1.00 51.38 465 ILE A N 1
ATOM 3468 C CA . ILE A 1 465 ? 1.739 13.142 -22.394 1.00 51.38 465 ILE A CA 1
ATOM 3469 C C . ILE A 1 465 ? 2.008 14.648 -22.457 1.00 51.38 465 ILE A C 1
ATOM 3471 O O . ILE A 1 465 ? 1.407 15.366 -23.266 1.00 51.38 465 ILE A O 1
ATOM 3475 N N . SER A 1 466 ? 2.955 15.126 -21.657 1.00 41.53 466 SER A N 1
ATOM 3476 C CA . SER A 1 466 ? 3.528 16.462 -21.802 1.00 41.53 466 SER A CA 1
ATOM 3477 C C . SER A 1 466 ? 4.472 16.501 -23.009 1.00 41.53 466 SER A C 1
ATOM 3479 O O . SER A 1 466 ? 5.525 15.873 -23.011 1.00 41.53 466 SER A O 1
ATOM 3481 N N . TYR A 1 467 ? 4.098 17.246 -24.051 1.00 33.72 467 TYR A N 1
ATOM 3482 C CA . TYR A 1 467 ? 5.010 17.602 -25.141 1.00 33.72 467 TYR A CA 1
ATOM 3483 C C . TYR A 1 467 ? 5.710 18.922 -24.790 1.00 33.72 467 TYR A C 1
ATOM 3485 O O . TYR A 1 467 ? 5.040 19.956 -24.728 1.00 33.72 467 TYR A O 1
ATOM 3493 N N . ALA A 1 468 ? 7.027 18.884 -24.569 1.00 29.86 468 ALA A N 1
ATOM 3494 C CA . ALA A 1 468 ? 7.873 20.073 -24.426 1.00 29.86 468 ALA A CA 1
ATOM 3495 C C . ALA A 1 468 ? 8.329 20.640 -25.782 1.00 29.86 468 ALA A C 1
ATOM 3497 O O . ALA A 1 468 ? 8.714 19.845 -26.676 1.00 29.86 468 ALA A O 1
#

Sequence (468 aa):
HPPTSLLQPRTSPTPSLLPSFPLSLSDLDAAPAGGNNHTVTGIQSVDIPRYLTGGSEESHANYAVIEDDGTVRLVNRDTVIDDGDTVIAGEVTADEITLMAAGRVKPNNPELIRTAHGDYSAPTVVLFPNEEFPNLAYTFIDSTVEDYQTLLYGGVAGTVSFIVTPEENGITLIGDRLSQLGEQNLTIDSLSIVAEGNGGNFWLGKSFVSHHNLAQYQEQFQRWQTGLGPAADLLLYSCFTALGVHGQAFVNSLAAITGADVAASTNLTGNAQLGGDWDLEYQTGNIEATNPFTAGVQDFYQGTLNTLTVQETVDDTATGATDNDGLLNLREALEASNSDSTVEGQTGSGTDTIRFDPTAFAGMQTITLVNGQLEITDDATIEGTGQDNLFIDGDSNSRVLNVAANNLTIKDITIQNGRVNGRGSGINFTGTGTLTLQNIEPLPRLEARGIQASDRDCNLRLSDISYA

Foldseek 3Di:
DDDDDDDDDDDDPDDDDDDDDDPQCVLAPADPPDDDDDDDDHQHLQCVLCQAAVDDDWFDFDDWDQDPVRGIYGHDDDDTDDRFEAEAEAADEDQAAEAETCPFYYYPDLLSYAHNRRDDSWYKYAHAADPVRNFAEEEEAEPVFPPCVLVRRFFDHNYIYTYQALQDPQLQVLLVVLLSCLVVVAAGQEYEYQFEDFAQWTDGRVDTGGLVCVVVCLVSLLSNLSRHDQAHEYEYQYAQCCADPRSVSSQVVSCVSNVYKYFADNHWDAEVVLVHAPDGPDIDDDDPDDDRGDPVSRHPTDGISHAAEAEALEADDDWDPRPPPLGDHPLQSQVQQQPQQDTSRGHHDAEHEYEYDCVNQPFADENEHPPAEREHQAHYEYEYPAQRRAEYAPCLPYAHYEYNYQHYHYEGHEFDNFHDPAAQSDHEHAHLHEYHYYRYEDDDDDDPRNYHDPDPNYHYHYDDHDDD

Radius of gyration: 26.48 Å; chains: 1; bounding box: 66×90×74 Å

pLDDT: mean 78.07, std 23.47, range [22.05, 98.75]